Protein AF-0000000072802886 (afdb_homodimer)

pLDDT: mean 80.11, std 23.85, range [21.42, 98.06]

Organism: NCBI:txid2691917

Solvent-accessible surface area (backbone atoms only — not comparable to full-atom values): 35763 Å² total; per-residue (Å²): 134,76,80,78,70,50,70,65,54,47,47,66,77,41,40,68,60,52,54,54,29,66,75,41,66,42,35,70,68,56,49,22,63,76,67,71,45,52,64,66,57,49,50,51,50,51,52,53,34,35,73,74,49,28,31,42,76,58,95,81,25,34,31,57,27,62,46,23,50,38,48,52,52,50,50,52,51,50,52,52,38,52,48,38,46,64,72,37,36,71,58,39,67,68,44,59,83,86,62,84,78,65,61,41,52,44,40,81,34,47,77,25,38,44,80,44,67,79,76,77,76,69,62,77,66,68,70,78,75,73,80,77,77,85,78,73,84,66,79,64,72,72,67,75,70,71,71,73,65,65,57,62,49,39,37,36,67,58,49,51,54,58,51,50,75,55,29,42,34,36,42,34,39,33,50,60,80,50,72,70,55,53,51,49,52,34,49,39,35,61,37,70,58,89,93,48,76,33,29,29,36,38,40,36,27,18,61,71,40,48,52,42,41,65,57,81,34,32,65,58,50,49,56,29,48,70,70,66,40,49,44,42,28,35,34,84,55,84,49,72,45,24,40,34,40,36,35,36,64,69,69,83,70,76,68,71,62,67,80,58,76,73,66,44,74,65,91,60,75,53,61,44,33,32,38,42,31,37,54,56,97,89,37,72,49,24,30,39,34,24,60,35,67,67,28,45,53,48,50,52,52,52,50,51,61,56,54,70,63,40,45,79,68,53,75,75,78,71,124,131,78,79,75,71,50,71,66,53,48,47,66,76,39,40,68,60,51,54,52,28,66,76,40,67,41,35,71,68,56,49,21,63,76,65,70,44,52,63,68,58,49,52,51,50,50,52,53,35,35,73,75,49,29,31,42,75,59,93,82,26,34,31,57,27,62,44,22,51,38,49,51,51,50,50,52,51,49,53,53,36,52,48,39,47,65,72,36,33,69,58,40,68,68,44,60,83,87,61,86,79,63,63,43,52,45,41,82,33,48,76,24,38,43,80,46,66,78,73,71,80,68,61,76,65,65,70,74,74,72,80,76,79,87,82,82,75,74,79,70,74,72,66,76,69,70,69,73,64,65,56,62,47,41,36,35,67,58,49,52,54,57,50,50,74,55,29,43,35,35,43,35,38,34,50,61,81,49,74,71,56,54,51,50,52,34,48,39,35,62,37,70,58,89,91,48,77,35,30,29,36,37,42,36,27,19,61,69,39,48,52,43,40,64,57,82,34,31,64,58,49,47,56,30,48,69,72,66,40,48,43,44,28,35,34,85,55,83,49,74,45,24,39,34,41,35,35,36,62,68,69,83,71,76,70,70,61,68,81,57,78,74,65,42,73,66,93,60,74,53,61,43,33,34,38,42,32,37,54,56,98,88,36,71,49,26,31,38,34,24,60,34,68,67,28,44,54,49,50,52,51,53,50,51,60,58,53,72,64,41,44,79,70,51,76,74,79,73,127

Sequence (638 aa):
MGREPTVFEAVRSRETLLQRLANQPAGPDDLTADLEASRSTVDRGLSELQRIGLVEQAGGRYRLSHAGTLALAEFDRLSTQFDALVDSRDLLASIPAAVSLDPSVLENATVVHAGATAADHSARGGGDGESDGESEGERQTAAETATNTSESPTDPQQVFKSLLETGTRLRGVAPGLEHDLVTAVCDAICSTETGSDGLEVEFALPGDAVETLVTTFREPAGTALETGRVALFQTPEPLPHGLAVIERDDGDGDRDRDRNDSAAELDIGDDPVIVLAVCDESGVRGVIVTDDADALEWARTRLDEVWADTESLSAPHNPMGREPTVFEAVRSRETLLQRLANQPAGPDDLTADLEASRSTVDRGLSELQRIGLVEQAGGRYRLSHAGTLALAEFDRLSTQFDALVDSRDLLASIPAAVSLDPSVLENATVVHAGATAADHSARGGGDGESDGESEGERQTAAETATNTSESPTDPQQVFKSLLETGTRLRGVAPGLEHDLVTAVCDAICSTETGSDGLEVEFALPGDAVETLVTTFREPAGTALETGRVALFQTPEPLPHGLAVIERDDGDGDRDRDRNDSAAELDIGDDPVIVLAVCDESGVRGVIVTDDADALEWARTRLDEVWADTESLSAPHNP

Radius of gyration: 29.25 Å; Cα contacts (8 Å, |Δi|>4): 974; chains: 2; bounding box: 74×77×85 Å

Nearest PDB structures (foldseek):
  3lst-assembly1_A  TM=2.931E-01  e=5.782E-04  Micromonospora echinospora
  8bif-assembly2_D-2  TM=2.994E-01  e=8.758E-04  Photorhabdus laumondii subsp. laumondii TTO1
  8bif-assembly2_C  TM=2.969E-01  e=1.785E-03  Photorhabdus laumondii subsp. laumondii TTO1
  8ejv-assembly1_B  TM=2.819E-01  e=7.411E-03  Pseudomonas putida KT2440
  8eju-assembly1_A  TM=2.731E-01  e=1.423E-02  Pseudomonas putida KT2440

InterPro domains:
  IPR013561 Methanogenesis regulatory protein FilR1, middle domain [PF08350] (153-308)
  IPR036388 Winged helix-like DNA-binding domain superfamily [G3DSA:1.10.10.10] (6-74)
  IPR036390 Winged helix DNA-binding domain superfamily [SSF46785] (15-83)
  IPR057527 HVO_A0261-like, N-terminal domain [PF25213] (11-82)

Secondary structure (DSSP, 8-state):
-PPPPPHHHHHHHTHHHHHHHHHS-B-HHHHHHHHT--HHHHHHHHHHHHHTTSEEEETTEEEE-HHHHHHHHHHHHHHHHHHHHHHHHHHHHTS-TTS---GGGGTT-EEEETT-----GGGGG------------------------------HHHHHHHHHHHEEEEEEE-SS--HHHHHHHHHHHH---TTS---EEEEEEEHHHHHHHHHTTHHHHHHHHHTT-EEEEEESS--SSEEEEEEE------------TTS------SS-EEEEEEEETTEEEEEEEE--HHHHHHHHHHHHHHHHT-EE-S-----/-PPPPPHHHHHHHTHHHHHHHHHS-B-HHHHHHHHT--HHHHHHHHHHHHHTTSEEEETTEEEE-HHHHHHHHHHHHHHHHHHHHHHHHHHHHTS-TTS---GGGGTT-EEEETT-----GGGGG------------------------------HHHHHHHHHHHEEEEEEE-SS--HHHHHHHHHHHH---TTS---EEEEEEEHHHHHHHHHTTHHHHHHHHHTT-EEEEEESS--SSEEEEEEE------------TTS------SS-EEEEEEEETTEEEEEEEE--HHHHHHHHHHHHHHHHT-EE-S-----

Foldseek 3Di:
DDPQDDPLVLCVVCVVVLVVQAVDWAALVVSCVVVVHDSVVSVVSQVSCVVVPQWDDDPRIIHGDPNVVVSSVVSVQVVQLVVLCVLCVVLVVLFDPPDDDDSCLSRLKDKEFAPPDQPPPPPPPPPVPPDDDDDPPPVVPVPPPCCLCLPQPNHQLLLVLVLLVQFAEKEKEALADDPVNLLSLLCQLPDPPPPHHGYAYEYEYEPVRVVCCCPVVVVSSVSSLVSVRYWYKYFDDGDQWMKMKTQGDPPPDPPPPVPPSHRNPPVDDNAIKMWIFGADPVGTGMIMIDRRPVNNVVSVVVSVVRVVRIGTDRPPPPD/DDPQDDPLVLCVVCVVVLVVLAVDWAALVVSCVVVVHDSVVSVVSQVSCVVVPQWDDDPRIIHGDPNVVVSSVVSVQVVQLVVLCVLCVVLVVLFDPPDDDDSCLSRLKDKEFAPPDQPCPVPPPPPVPPPDDDDDDPPPVPPPPCCLCLPQPNHQLLLVLVLLVQFAEKEKEALADDPVNLQSLLCQLPDPPPPHHGYAYEYEYEPVRVVCCCPVVVVSSVSSLVSVRYWYKYFDDGDQWMKMKTQGDPPPDPPPPVPPSHRNPPVDDNAIKMWIFGADPVGTGMIMIDRRPVNNVVSVVVSVVRVVRIGTDRPPPPD

Structure (mmCIF, N/CA/C/O backbone):
data_AF-0000000072802886-model_v1
#
loop_
_entity.id
_entity.type
_entity.pdbx_description
1 polymer 'ArsR family transcriptional regulator'
#
loop_
_atom_site.group_PDB
_atom_site.id
_atom_site.type_symbol
_atom_site.label_atom_id
_atom_site.label_alt_id
_atom_site.label_comp_id
_atom_site.label_asym_id
_atom_site.label_entity_id
_atom_site.label_seq_id
_atom_site.pdbx_PDB_ins_code
_atom_site.Cartn_x
_atom_site.Cartn_y
_atom_site.Cartn_z
_atom_site.occupancy
_atom_site.B_iso_or_equiv
_atom_site.auth_seq_id
_atom_site.auth_comp_id
_atom_site.auth_asym_id
_atom_site.auth_atom_id
_atom_site.pdbx_PDB_model_num
ATOM 1 N N . MET A 1 1 ? 35.812 -11.25 -2.848 1 36.06 1 MET A N 1
ATOM 2 C CA . MET A 1 1 ? 34.688 -11.602 -3.725 1 36.06 1 MET A CA 1
ATOM 3 C C . MET A 1 1 ? 33.438 -10.828 -3.346 1 36.06 1 MET A C 1
ATOM 5 O O . MET A 1 1 ? 33.031 -10.836 -2.186 1 36.06 1 MET A O 1
ATOM 9 N N . GLY A 1 2 ? 33.156 -9.672 -3.941 1 55.59 2 GLY A N 1
ATOM 10 C CA . GLY A 1 2 ? 32.281 -8.594 -3.498 1 55.59 2 GLY A CA 1
ATOM 11 C C . GLY A 1 2 ? 30.875 -9.047 -3.234 1 55.59 2 GLY A C 1
ATOM 12 O O . GLY A 1 2 ? 30.453 -10.109 -3.691 1 55.59 2 GLY A O 1
ATOM 13 N N . ARG A 1 3 ? 30.281 -8.602 -2.254 1 68.75 3 ARG A N 1
ATOM 14 C CA . ARG A 1 3 ? 28.953 -9.031 -1.821 1 68.75 3 ARG A CA 1
ATOM 15 C C . ARG A 1 3 ? 27.953 -8.945 -2.967 1 68.75 3 ARG A C 1
ATOM 17 O O . ARG A 1 3 ? 27.984 -8 -3.754 1 68.75 3 ARG A O 1
ATOM 24 N N . GLU A 1 4 ? 27.438 -10.094 -3.322 1 79.38 4 GLU A N 1
ATOM 25 C CA . GLU A 1 4 ? 26.391 -10.102 -4.332 1 79.38 4 GLU A CA 1
ATOM 26 C C . GLU A 1 4 ? 25.312 -9.078 -4.012 1 79.38 4 GLU A C 1
ATOM 28 O O . GLU A 1 4 ? 24.875 -8.961 -2.865 1 79.38 4 GLU A O 1
ATOM 33 N N . PRO A 1 5 ? 25.125 -8.234 -4.965 1 83.44 5 PRO A N 1
ATOM 34 C CA . PRO A 1 5 ? 24.078 -7.234 -4.715 1 83.44 5 PRO A CA 1
ATOM 35 C C . PRO A 1 5 ? 22.734 -7.852 -4.359 1 83.44 5 PRO A C 1
ATOM 37 O O . PRO A 1 5 ? 22.406 -8.945 -4.832 1 83.44 5 PRO A O 1
ATOM 40 N N . THR A 1 6 ? 22.094 -7.203 -3.494 1 86.12 6 THR A N 1
ATOM 41 C CA . THR A 1 6 ? 20.703 -7.582 -3.232 1 86.12 6 THR A CA 1
ATOM 42 C C . THR A 1 6 ? 19.828 -7.297 -4.449 1 86.12 6 THR A C 1
ATOM 44 O O . THR A 1 6 ? 20.25 -6.598 -5.375 1 86.12 6 THR A O 1
ATOM 47 N N . VAL A 1 7 ? 18.719 -7.832 -4.488 1 90.81 7 VAL A N 1
ATOM 48 C CA . VAL A 1 7 ? 17.781 -7.594 -5.578 1 90.81 7 VAL A CA 1
ATOM 49 C C . VAL A 1 7 ? 17.5 -6.098 -5.703 1 90.81 7 VAL A C 1
ATOM 51 O O . VAL A 1 7 ? 17.516 -5.551 -6.809 1 90.81 7 VAL A O 1
ATOM 54 N N . PHE A 1 8 ? 17.375 -5.457 -4.594 1 87.94 8 PHE A N 1
ATOM 55 C CA . PHE A 1 8 ? 17.109 -4.023 -4.617 1 87.94 8 PHE A CA 1
ATOM 56 C C . PHE A 1 8 ? 18.266 -3.27 -5.262 1 87.94 8 PHE A C 1
ATOM 58 O O . PHE A 1 8 ? 18.047 -2.383 -6.09 1 87.94 8 PHE A O 1
ATOM 65 N N . GLU A 1 9 ? 19.406 -3.605 -4.84 1 89.69 9 GLU A N 1
ATOM 66 C CA . GLU A 1 9 ? 20.578 -2.938 -5.379 1 89.69 9 GLU A CA 1
ATOM 67 C C . GLU A 1 9 ? 20.703 -3.156 -6.887 1 89.69 9 GLU A C 1
ATOM 69 O O . GLU A 1 9 ? 21.062 -2.24 -7.625 1 89.69 9 GLU A O 1
ATOM 74 N N . ALA A 1 10 ? 20.391 -4.301 -7.297 1 93.75 10 ALA A N 1
ATOM 75 C CA . ALA A 1 10 ? 20.438 -4.609 -8.727 1 93.75 10 ALA A CA 1
ATOM 76 C C . ALA A 1 10 ? 19.406 -3.795 -9.5 1 93.75 10 ALA A C 1
ATOM 78 O O . ALA A 1 10 ? 19.719 -3.238 -10.555 1 93.75 10 ALA A O 1
ATOM 79 N N . VAL A 1 11 ? 18.234 -3.723 -8.961 1 94.94 11 VAL A N 1
ATOM 80 C CA . VAL A 1 11 ? 17.156 -2.973 -9.617 1 94.94 11 VAL A CA 1
ATOM 81 C C . VAL A 1 11 ? 17.547 -1.498 -9.711 1 94.94 11 VAL A C 1
ATOM 83 O O . VAL A 1 11 ? 17.406 -0.873 -10.758 1 94.94 11 VAL A O 1
ATOM 86 N N . ARG A 1 12 ? 18.031 -0.977 -8.641 1 90.81 12 ARG A N 1
ATOM 87 C CA . ARG A 1 12 ? 18.422 0.427 -8.609 1 90.81 12 ARG A CA 1
ATOM 88 C C . ARG A 1 12 ? 19.531 0.703 -9.633 1 90.81 12 ARG A C 1
ATOM 90 O O . ARG A 1 12 ? 19.453 1.685 -10.375 1 90.81 12 ARG A O 1
ATOM 97 N N . SER A 1 13 ? 20.516 -0.159 -9.711 1 93.19 13 SER A N 1
ATOM 98 C CA . SER A 1 13 ? 21.672 0.05 -10.57 1 93.19 13 SER A CA 1
ATOM 99 C C . SER A 1 13 ? 21.312 -0.153 -12.039 1 93.19 13 SER A C 1
ATOM 101 O O . SER A 1 13 ? 21.922 0.448 -12.93 1 93.19 13 SER A O 1
ATOM 103 N N . ARG A 1 14 ? 20.297 -0.965 -12.305 1 96.5 14 ARG A N 1
ATOM 104 C CA . ARG A 1 14 ? 19.938 -1.309 -13.672 1 96.5 14 ARG A CA 1
ATOM 105 C C . ARG A 1 14 ? 18.531 -0.813 -14.008 1 96.5 14 ARG A C 1
ATOM 107 O O . ARG A 1 14 ? 17.844 -1.424 -14.82 1 96.5 14 ARG A O 1
ATOM 114 N N . GLU A 1 15 ? 18.141 0.211 -13.398 1 95.69 15 GLU A N 1
ATOM 115 C CA . GLU A 1 15 ? 16.781 0.707 -13.516 1 95.69 15 GLU A CA 1
ATOM 116 C C . GLU A 1 15 ? 16.438 1.034 -14.969 1 95.69 15 GLU A C 1
ATOM 118 O O . GLU A 1 15 ? 15.375 0.648 -15.461 1 95.69 15 GLU A O 1
ATOM 123 N N . THR A 1 16 ? 17.344 1.74 -15.672 1 96.06 16 THR A N 1
ATOM 124 C CA . THR A 1 16 ? 17.062 2.184 -17.031 1 96.06 16 THR A CA 1
ATOM 125 C C . THR A 1 16 ? 16.922 0.99 -17.969 1 96.06 16 THR A C 1
ATOM 127 O O . THR A 1 16 ? 16.078 0.996 -18.875 1 96.06 16 THR A O 1
ATOM 130 N N . LEU A 1 17 ? 17.75 0.025 -17.766 1 97.94 17 LEU A N 1
ATOM 131 C CA . LEU A 1 17 ? 17.672 -1.194 -18.562 1 97.94 17 LEU A CA 1
ATOM 132 C C . LEU A 1 17 ? 16.344 -1.915 -18.328 1 97.94 17 LEU A C 1
ATOM 134 O O . LEU A 1 17 ? 15.688 -2.332 -19.281 1 97.94 17 LEU A O 1
ATOM 138 N N . LEU A 1 18 ? 15.977 -2.043 -17.078 1 97.88 18 LEU A N 1
ATOM 139 C CA . LEU A 1 18 ? 14.727 -2.691 -16.719 1 97.88 18 LEU A CA 1
ATOM 140 C C . LEU A 1 18 ? 13.531 -1.93 -17.281 1 97.88 18 LEU A C 1
ATOM 142 O O . LEU A 1 18 ? 12.594 -2.535 -17.797 1 97.88 18 LEU A O 1
ATOM 146 N N . GLN A 1 19 ? 13.578 -0.618 -17.203 1 97.38 19 GLN A N 1
ATOM 147 C CA . GLN A 1 19 ? 12.5 0.218 -17.719 1 97.38 19 GLN A CA 1
ATOM 148 C C . GLN A 1 19 ? 12.344 0.034 -19.234 1 97.38 19 GLN A C 1
ATOM 150 O O . GLN A 1 19 ? 11.219 -0.056 -19.734 1 97.38 19 GLN A O 1
ATOM 155 N N . ARG A 1 20 ? 13.484 -0.001 -19.891 1 97.75 20 ARG A N 1
ATOM 156 C CA . ARG A 1 20 ? 13.43 -0.2 -21.344 1 97.75 20 ARG A CA 1
ATOM 157 C C . ARG A 1 20 ? 12.828 -1.56 -21.672 1 97.75 20 ARG A C 1
ATOM 159 O O . ARG A 1 20 ? 12.031 -1.676 -22.609 1 97.75 20 ARG A O 1
ATOM 166 N N . LEU A 1 21 ? 13.203 -2.598 -20.969 1 97.31 21 LEU A N 1
ATOM 167 C CA . LEU A 1 21 ? 12.703 -3.945 -21.219 1 97.31 21 LEU A CA 1
ATOM 168 C C . LEU A 1 21 ? 11.219 -4.051 -20.859 1 97.31 21 LEU A C 1
ATOM 170 O O . LEU A 1 21 ? 10.508 -4.91 -21.391 1 97.31 21 LEU A O 1
ATOM 174 N N . ALA A 1 22 ? 10.797 -3.252 -19.922 1 95.44 22 ALA A N 1
ATOM 175 C CA . ALA A 1 22 ? 9.391 -3.246 -19.531 1 95.44 22 ALA A CA 1
ATOM 176 C C . ALA A 1 22 ? 8.5 -2.807 -20.688 1 95.44 22 ALA A C 1
ATOM 178 O O . ALA A 1 22 ? 7.34 -3.225 -20.781 1 95.44 22 ALA A O 1
ATOM 179 N N . ASN A 1 23 ? 8.953 -1.979 -21.516 1 94.31 23 ASN A N 1
ATOM 180 C CA . ASN A 1 23 ? 8.195 -1.496 -22.672 1 94.31 23 ASN A CA 1
ATOM 181 C C . ASN A 1 23 ? 8 -2.592 -23.719 1 94.31 23 ASN A C 1
ATOM 183 O O . ASN A 1 23 ? 6.891 -2.783 -24.219 1 94.31 23 ASN A O 1
ATOM 187 N N . GLN A 1 24 ? 9.109 -3.242 -23.969 1 93.56 24 GLN A N 1
ATOM 188 C CA . GLN A 1 24 ? 9.078 -4.344 -24.922 1 93.56 24 GLN A CA 1
ATOM 189 C C . GLN A 1 24 ? 10.352 -5.18 -24.844 1 93.56 24 GLN A C 1
ATOM 191 O O . GLN A 1 24 ? 11.43 -4.656 -24.547 1 93.56 24 GLN A O 1
ATOM 196 N N . PRO A 1 25 ? 10.141 -6.457 -25.125 1 95.44 25 PRO A N 1
ATOM 197 C CA . PRO A 1 25 ? 11.344 -7.281 -25.234 1 95.44 25 PRO A CA 1
ATOM 198 C C . PRO A 1 25 ? 12.344 -6.734 -26.25 1 95.44 25 PRO A C 1
ATOM 200 O O . PRO A 1 25 ? 11.953 -6.07 -27.219 1 95.44 25 PRO A O 1
ATOM 203 N N . ALA A 1 26 ? 13.648 -6.992 -26.047 1 96.94 26 ALA A N 1
ATOM 204 C CA . ALA A 1 26 ? 14.672 -6.414 -26.922 1 96.94 26 ALA A CA 1
ATOM 205 C C . ALA A 1 26 ? 15.93 -7.281 -26.938 1 96.94 26 ALA A C 1
ATOM 207 O O . ALA A 1 26 ? 16.188 -8.031 -25.984 1 96.94 26 ALA A O 1
ATOM 208 N N . GLY A 1 27 ? 16.594 -7.176 -28 1 96.5 27 GLY A N 1
ATOM 209 C CA . GLY A 1 27 ? 17.906 -7.785 -28.078 1 96.5 27 GLY A CA 1
ATOM 210 C C . GLY A 1 27 ? 19.016 -6.855 -27.625 1 96.5 27 GLY A C 1
ATOM 211 O O . GLY A 1 27 ? 18.797 -5.656 -27.422 1 96.5 27 GLY A O 1
ATOM 212 N N . PRO A 1 28 ? 20.234 -7.422 -27.453 1 95.81 28 PRO A N 1
ATOM 213 C CA . PRO A 1 28 ? 21.359 -6.617 -26.969 1 95.81 28 PRO A CA 1
ATOM 214 C C . PRO A 1 28 ? 21.656 -5.422 -27.875 1 95.81 28 PRO A C 1
ATOM 216 O O . PRO A 1 28 ? 22 -4.34 -27.375 1 95.81 28 PRO A O 1
ATOM 219 N N . ASP A 1 29 ? 21.516 -5.578 -29.156 1 95.88 29 ASP A N 1
ATOM 220 C CA . ASP A 1 29 ? 21.797 -4.496 -30.078 1 95.88 29 ASP A CA 1
ATOM 221 C C . ASP A 1 29 ? 20.797 -3.355 -29.922 1 95.88 29 ASP A C 1
ATOM 223 O O . ASP A 1 29 ? 21.172 -2.182 -29.922 1 95.88 29 ASP A O 1
ATOM 227 N N . ASP A 1 30 ? 19.531 -3.691 -29.844 1 96.44 30 ASP A N 1
ATOM 228 C CA . ASP A 1 30 ? 18.484 -2.705 -29.594 1 96.44 30 ASP A CA 1
ATOM 229 C C . ASP A 1 30 ? 18.766 -1.923 -28.312 1 96.44 30 ASP A C 1
ATOM 231 O O . ASP A 1 30 ? 18.641 -0.696 -28.281 1 96.44 30 ASP A O 1
ATOM 235 N N . LEU A 1 31 ? 19.156 -2.645 -27.234 1 97.56 31 LEU A N 1
ATOM 236 C CA . LEU A 1 31 ? 19.375 -2.055 -25.922 1 97.56 31 LEU A CA 1
ATOM 237 C C . LEU A 1 31 ? 20.578 -1.118 -25.938 1 97.56 31 LEU A C 1
ATOM 239 O O . LEU A 1 31 ? 20.531 -0.045 -25.344 1 97.56 31 LEU A O 1
ATOM 243 N N . THR A 1 32 ? 21.641 -1.472 -26.656 1 97.19 32 THR A N 1
ATOM 244 C CA . THR A 1 32 ? 22.812 -0.629 -26.781 1 97.19 32 THR A CA 1
ATOM 245 C C . THR A 1 32 ? 22.469 0.695 -27.453 1 97.19 32 THR A C 1
ATOM 247 O O . THR A 1 32 ? 22.906 1.759 -27.016 1 97.19 32 THR A O 1
ATOM 250 N N . ALA A 1 33 ? 21.688 0.619 -28.453 1 97.06 33 ALA A N 1
ATOM 251 C CA . ALA A 1 33 ? 21.297 1.801 -29.203 1 97.06 33 ALA A CA 1
ATOM 252 C C . ALA A 1 33 ? 20.359 2.689 -28.391 1 97.06 33 ALA A C 1
ATOM 254 O O . ALA A 1 33 ? 20.578 3.896 -28.281 1 97.06 33 ALA A O 1
ATOM 255 N N . ASP A 1 34 ? 19.375 2.082 -27.797 1 96.5 34 ASP A N 1
ATOM 256 C CA . ASP A 1 34 ? 18.328 2.82 -27.109 1 96.5 34 ASP A CA 1
ATOM 257 C C . ASP A 1 34 ? 18.875 3.486 -25.844 1 96.5 34 ASP A C 1
ATOM 259 O O . ASP A 1 34 ? 18.453 4.586 -25.484 1 96.5 34 ASP A O 1
ATOM 263 N N . LEU A 1 35 ? 19.781 2.807 -25.141 1 97.12 35 LEU A N 1
ATOM 264 C CA . LEU A 1 35 ? 20.266 3.287 -23.859 1 97.12 35 LEU A CA 1
ATOM 265 C C . LEU A 1 35 ? 21.578 4.047 -24.016 1 97.12 35 LEU A C 1
ATOM 267 O O . LEU A 1 35 ? 22.109 4.578 -23.031 1 97.12 35 LEU A O 1
ATOM 271 N N . GLU A 1 36 ? 22.062 4.09 -25.234 1 96.31 36 GLU A N 1
ATOM 272 C CA . GLU A 1 36 ? 23.328 4.742 -25.5 1 96.31 36 GLU A CA 1
ATOM 273 C C . GLU A 1 36 ? 24.422 4.25 -24.547 1 96.31 36 GLU A C 1
ATOM 275 O O . GLU A 1 36 ? 25.109 5.051 -23.922 1 96.31 36 GLU A O 1
ATOM 280 N N . ALA A 1 37 ? 24.531 3.033 -24.375 1 96.62 37 ALA A N 1
ATOM 281 C CA . ALA A 1 37 ? 25.5 2.355 -23.531 1 96.62 37 ALA A CA 1
ATOM 282 C C . ALA A 1 37 ? 26.328 1.365 -24.344 1 96.62 37 ALA A C 1
ATOM 284 O O . ALA A 1 37 ? 25.906 0.922 -25.422 1 96.62 37 ALA A O 1
ATOM 285 N N . SER A 1 38 ? 27.469 1.008 -23.906 1 96.75 38 SER A N 1
ATOM 286 C CA . SER A 1 38 ? 28.328 0.04 -24.594 1 96.75 38 SER A CA 1
ATOM 287 C C . SER A 1 38 ? 27.719 -1.357 -24.547 1 96.75 38 SER A C 1
ATOM 289 O O . SER A 1 38 ? 26.953 -1.68 -23.641 1 96.75 38 SER A O 1
ATOM 291 N N . ARG A 1 39 ? 28.109 -2.146 -25.562 1 96.38 39 ARG A N 1
ATOM 292 C CA . ARG A 1 39 ? 27.641 -3.533 -25.594 1 96.38 39 ARG A CA 1
ATOM 293 C C . ARG A 1 39 ? 28.062 -4.285 -24.344 1 96.38 39 ARG A C 1
ATOM 295 O O . ARG A 1 39 ? 27.297 -5.082 -23.797 1 96.38 39 ARG A O 1
ATOM 302 N N . SER A 1 40 ? 29.188 -4.004 -23.844 1 96.69 40 SER A N 1
ATOM 303 C CA . SER A 1 40 ? 29.703 -4.664 -22.641 1 96.69 40 SER A CA 1
ATOM 304 C C . SER A 1 40 ? 28.859 -4.312 -21.422 1 96.69 40 SER A C 1
ATOM 306 O O . SER A 1 40 ? 28.578 -5.172 -20.578 1 96.69 40 SER A O 1
ATOM 308 N N . THR A 1 41 ? 28.422 -3.068 -21.281 1 95.56 41 THR A N 1
ATOM 309 C CA . THR A 1 41 ? 27.578 -2.605 -20.188 1 95.56 41 THR A CA 1
ATOM 310 C C . THR A 1 41 ? 26.203 -3.273 -20.234 1 95.56 41 THR A C 1
ATOM 312 O O . THR A 1 41 ? 25.703 -3.744 -19.219 1 95.56 41 THR A O 1
ATOM 315 N N . VAL A 1 42 ? 25.703 -3.355 -21.391 1 97.31 42 VAL A N 1
ATOM 316 C CA . VAL A 1 42 ? 24.391 -3.979 -21.594 1 97.31 42 VAL A CA 1
ATOM 317 C C . VAL A 1 42 ? 24.484 -5.469 -21.266 1 97.31 42 VAL A C 1
ATOM 319 O O . VAL A 1 42 ? 23.656 -5.996 -20.516 1 97.31 42 VAL A O 1
ATOM 322 N N . ASP A 1 43 ? 25.5 -6.094 -21.766 1 96.88 43 ASP A N 1
ATOM 323 C CA . ASP A 1 43 ? 25.656 -7.531 -21.562 1 96.88 43 ASP A CA 1
ATOM 324 C C . ASP A 1 43 ? 25.844 -7.848 -20.078 1 96.88 43 ASP A C 1
ATOM 326 O O . ASP A 1 43 ? 25.281 -8.82 -19.562 1 96.88 43 ASP A O 1
ATOM 330 N N . ARG A 1 44 ? 26.594 -7.066 -19.438 1 96.62 44 ARG A N 1
ATOM 331 C CA . ARG A 1 44 ? 26.812 -7.254 -18 1 96.62 44 ARG A CA 1
ATOM 332 C C . ARG A 1 44 ? 25.5 -7.098 -17.234 1 96.62 44 ARG A C 1
ATOM 334 O O . ARG A 1 44 ? 25.203 -7.887 -16.344 1 96.62 44 ARG A O 1
ATOM 341 N N . GLY A 1 45 ? 24.734 -6.105 -17.547 1 97.25 45 GLY A N 1
ATOM 342 C CA . GLY A 1 45 ? 23.438 -5.883 -16.922 1 97.25 45 GLY A CA 1
ATOM 343 C C . GLY A 1 45 ? 22.453 -7.02 -17.141 1 97.25 45 GLY A C 1
ATOM 344 O O . GLY A 1 45 ? 21.812 -7.484 -16.203 1 97.25 45 GLY A O 1
ATOM 345 N N . LEU A 1 46 ? 22.422 -7.434 -18.375 1 97.31 46 LEU A N 1
ATOM 346 C CA . LEU A 1 46 ? 21.516 -8.531 -18.719 1 97.31 46 LEU A CA 1
ATOM 347 C C . LEU A 1 46 ? 21.906 -9.805 -17.984 1 97.31 46 LEU A C 1
ATOM 349 O O . LEU A 1 46 ? 21.047 -10.5 -17.438 1 97.31 46 LEU A O 1
ATOM 353 N N . SER A 1 47 ? 23.188 -10.07 -17.984 1 96.19 47 SER A N 1
ATOM 354 C CA . SER A 1 47 ? 23.672 -11.258 -17.312 1 96.19 47 SER A CA 1
ATOM 355 C C . SER A 1 47 ? 23.375 -11.211 -15.812 1 96.19 47 SER A C 1
ATOM 357 O O . SER A 1 47 ? 22.938 -12.211 -15.234 1 96.19 47 SER A O 1
ATOM 359 N N . GLU A 1 48 ? 23.594 -10.062 -15.203 1 96 48 GLU A N 1
ATOM 360 C CA . GLU A 1 48 ? 23.328 -9.883 -13.781 1 96 48 GLU A CA 1
ATOM 361 C C . GLU A 1 48 ? 21.844 -10.078 -13.477 1 96 48 GLU A C 1
ATOM 363 O O . GLU A 1 48 ? 21.484 -10.812 -12.555 1 96 48 GLU A O 1
ATOM 368 N N . LEU A 1 49 ? 21.016 -9.477 -14.25 1 96.94 49 LEU A N 1
ATOM 369 C CA . LEU A 1 49 ? 19.578 -9.508 -14.016 1 96.94 49 LEU A CA 1
ATOM 370 C C . LEU A 1 49 ? 19 -10.898 -14.297 1 96.94 49 LEU A C 1
ATOM 372 O O . LEU A 1 49 ? 18.047 -11.328 -13.641 1 96.94 49 LEU A O 1
ATOM 376 N N . GLN A 1 50 ? 19.578 -11.586 -15.234 1 95.25 50 GLN A N 1
ATOM 377 C CA . GLN A 1 50 ? 19.172 -12.961 -15.508 1 95.25 50 GLN A CA 1
ATOM 378 C C . GLN A 1 50 ? 19.547 -13.883 -14.352 1 95.25 50 GLN A C 1
ATOM 380 O O . GLN A 1 50 ? 18.766 -14.742 -13.953 1 95.25 50 GLN A O 1
ATOM 385 N N . ARG A 1 51 ? 20.688 -13.68 -13.828 1 93.62 51 ARG A N 1
ATOM 386 C CA . ARG A 1 51 ? 21.188 -14.516 -12.742 1 93.62 51 ARG A CA 1
ATOM 387 C C . ARG A 1 51 ? 20.281 -14.43 -11.523 1 93.62 51 ARG A C 1
ATOM 389 O O . ARG A 1 51 ? 20.016 -15.438 -10.859 1 93.62 51 ARG A O 1
ATOM 396 N N . ILE A 1 52 ? 19.75 -13.266 -11.297 1 93.19 52 ILE A N 1
ATOM 397 C CA . ILE A 1 52 ? 18.953 -13.102 -10.094 1 93.19 52 ILE A CA 1
ATOM 398 C C . ILE A 1 52 ? 17.469 -13.258 -10.43 1 93.19 52 ILE A C 1
ATOM 400 O O . ILE A 1 52 ? 16.609 -12.992 -9.594 1 93.19 52 ILE A O 1
ATOM 404 N N . GLY A 1 53 ? 17.156 -13.531 -11.688 1 94.06 53 GLY A N 1
ATOM 405 C CA . GLY A 1 53 ? 15.82 -13.992 -12.062 1 94.06 53 GLY A CA 1
ATOM 406 C C . GLY A 1 53 ? 14.883 -12.859 -12.438 1 94.06 53 GLY A C 1
ATOM 407 O O . GLY A 1 53 ? 13.664 -13.039 -12.469 1 94.06 53 GLY A O 1
ATOM 408 N N . LEU A 1 54 ? 15.406 -11.656 -12.766 1 96.94 54 LEU A N 1
ATOM 409 C CA . LEU A 1 54 ? 14.539 -10.523 -13.07 1 96.94 54 LEU A CA 1
ATOM 410 C C . LEU A 1 54 ? 14.336 -10.375 -14.57 1 96.94 54 LEU A C 1
ATOM 412 O O . LEU A 1 54 ? 13.422 -9.68 -15.016 1 96.94 54 LEU A O 1
ATOM 416 N N . VAL A 1 55 ? 15.211 -10.992 -15.344 1 97.25 55 VAL A N 1
ATOM 417 C CA . VAL A 1 55 ? 15.148 -10.977 -16.797 1 97.25 55 VAL A CA 1
ATOM 418 C C . VAL A 1 55 ? 15.25 -12.398 -17.344 1 97.25 55 VAL A C 1
ATOM 420 O O . VAL A 1 55 ? 15.953 -13.234 -16.766 1 97.25 55 VAL A O 1
ATOM 423 N N . GLU A 1 56 ? 14.555 -12.688 -18.375 1 96.12 56 GLU A N 1
ATOM 424 C CA . GLU A 1 56 ? 14.641 -13.984 -19.031 1 96.12 56 GLU A CA 1
ATOM 425 C C . GLU A 1 56 ? 14.883 -13.82 -20.531 1 96.12 56 GLU A C 1
ATOM 427 O O . GLU A 1 56 ? 14.578 -12.773 -21.109 1 96.12 56 GLU A O 1
ATOM 432 N N . GLN A 1 57 ? 15.453 -14.805 -21.031 1 93.62 57 GLN A N 1
ATOM 433 C CA . GLN A 1 57 ? 15.75 -14.828 -22.453 1 93.62 57 GLN A CA 1
ATOM 434 C C . GLN A 1 57 ? 14.883 -15.852 -23.188 1 93.62 57 GLN A C 1
ATOM 436 O O . GLN A 1 57 ? 14.703 -16.969 -22.703 1 93.62 57 GLN A O 1
ATOM 441 N N . ALA A 1 58 ? 14.18 -15.375 -24.156 1 85.12 58 ALA A N 1
ATOM 442 C CA . ALA A 1 58 ? 13.422 -16.266 -25.031 1 85.12 58 ALA A CA 1
ATOM 443 C C . ALA A 1 58 ? 13.641 -15.922 -26.5 1 85.12 58 ALA A C 1
ATOM 445 O O . ALA A 1 58 ? 13.367 -14.797 -26.922 1 85.12 58 ALA A O 1
ATOM 446 N N . GLY A 1 59 ? 14.078 -16.891 -27.312 1 86.81 59 GLY A N 1
ATOM 447 C CA . GLY A 1 59 ? 14.289 -16.688 -28.75 1 86.81 59 GLY A CA 1
ATOM 448 C C . GLY A 1 59 ? 15.305 -15.609 -29.047 1 86.81 59 GLY A C 1
ATOM 449 O O . GLY A 1 59 ? 15.094 -14.773 -29.938 1 86.81 59 GLY A O 1
ATOM 450 N N . GLY A 1 60 ? 16.281 -15.445 -28.25 1 86.38 60 GLY A N 1
ATOM 451 C CA . GLY A 1 60 ? 17.344 -14.484 -28.5 1 86.38 60 GLY A CA 1
ATOM 452 C C . GLY A 1 60 ? 17 -13.086 -28.016 1 86.38 60 GLY A C 1
ATOM 453 O O . GLY A 1 60 ? 17.797 -12.156 -28.172 1 86.38 60 GLY A O 1
ATOM 454 N N . ARG A 1 61 ? 15.859 -12.953 -27.547 1 94.69 61 ARG A N 1
ATOM 455 C CA . ARG A 1 61 ? 15.461 -11.656 -27.016 1 94.69 61 ARG A CA 1
ATOM 456 C C . ARG A 1 61 ? 15.266 -11.719 -25.5 1 94.69 61 ARG A C 1
ATOM 458 O O . ARG A 1 61 ? 15.07 -12.797 -24.938 1 94.69 61 ARG A O 1
ATOM 465 N N . TYR A 1 62 ? 15.422 -10.531 -24.953 1 97.31 62 TYR A N 1
ATOM 466 C CA . TYR A 1 62 ? 15.297 -10.445 -23.5 1 97.31 62 TYR A CA 1
ATOM 467 C C . TYR A 1 62 ? 14 -9.75 -23.094 1 97.31 62 TYR A C 1
ATOM 469 O O . TYR A 1 62 ? 13.562 -8.812 -23.766 1 97.31 62 TYR A O 1
ATOM 477 N N . ARG A 1 63 ? 13.383 -10.258 -22.047 1 96.56 63 ARG A N 1
ATOM 478 C CA . ARG A 1 63 ? 12.195 -9.641 -21.469 1 96.56 63 ARG A CA 1
ATOM 479 C C . ARG A 1 63 ? 12.219 -9.711 -19.953 1 96.56 63 ARG A C 1
ATOM 481 O O . ARG A 1 63 ? 12.992 -10.477 -19.375 1 96.56 63 ARG A O 1
ATOM 488 N N . LEU A 1 64 ? 11.414 -8.891 -19.328 1 96.75 64 LEU A N 1
ATOM 489 C CA . LEU A 1 64 ? 11.281 -8.984 -17.891 1 96.75 64 LEU A CA 1
ATOM 490 C C . LEU A 1 64 ? 10.555 -10.266 -17.484 1 96.75 64 LEU A C 1
ATOM 492 O O . LEU A 1 64 ? 9.594 -10.672 -18.141 1 96.75 64 LEU A O 1
ATOM 496 N N . SER A 1 65 ? 11.062 -10.953 -16.5 1 95.81 65 SER A N 1
ATOM 497 C CA . SER A 1 65 ? 10.273 -11.992 -15.836 1 95.81 65 SER A CA 1
ATOM 498 C C . SER A 1 65 ? 9.148 -11.383 -15 1 95.81 65 SER A C 1
ATOM 500 O O . SER A 1 65 ? 9.062 -10.164 -14.859 1 95.81 65 SER A O 1
ATOM 502 N N . HIS A 1 66 ? 8.289 -12.258 -14.461 1 94.88 66 HIS A N 1
ATOM 503 C CA . HIS A 1 66 ? 7.289 -11.766 -13.523 1 94.88 66 HIS A CA 1
ATOM 504 C C . HIS A 1 66 ? 7.945 -11.078 -12.328 1 94.88 66 HIS A C 1
ATOM 506 O O . HIS A 1 66 ? 7.523 -9.992 -11.922 1 94.88 66 HIS A O 1
ATOM 512 N N . ALA A 1 67 ? 9.008 -11.695 -11.805 1 95.44 67 ALA A N 1
ATOM 513 C CA . ALA A 1 67 ? 9.734 -11.102 -10.688 1 95.44 67 ALA A CA 1
ATOM 514 C C . ALA A 1 67 ? 10.328 -9.758 -11.078 1 95.44 67 ALA A C 1
ATOM 516 O O . ALA A 1 67 ? 10.336 -8.812 -10.273 1 95.44 67 ALA A O 1
ATOM 517 N N . GLY A 1 68 ? 10.852 -9.711 -12.289 1 96.56 68 GLY A N 1
ATOM 518 C CA . GLY A 1 68 ? 11.398 -8.453 -12.773 1 96.56 68 GLY A CA 1
ATOM 519 C C . GLY A 1 68 ? 10.359 -7.352 -12.867 1 96.56 68 GLY A C 1
ATOM 520 O O . GLY A 1 68 ? 10.625 -6.211 -12.469 1 96.56 68 GLY A O 1
ATOM 521 N N . THR A 1 69 ? 9.258 -7.699 -13.422 1 95.75 69 THR A N 1
ATOM 522 C CA . THR A 1 69 ? 8.164 -6.746 -13.547 1 95.75 69 THR A CA 1
ATOM 523 C C . THR A 1 69 ? 7.723 -6.242 -12.172 1 95.75 69 THR A C 1
ATOM 525 O O . THR A 1 69 ? 7.566 -5.039 -11.969 1 95.75 69 THR A O 1
ATOM 528 N N . LEU A 1 70 ? 7.586 -7.121 -11.242 1 95.5 70 LEU A N 1
ATOM 529 C CA . LEU A 1 70 ? 7.148 -6.777 -9.891 1 95.5 70 LEU A CA 1
ATOM 530 C C . LEU A 1 70 ? 8.219 -5.977 -9.156 1 95.5 70 LEU A C 1
ATOM 532 O O . LEU A 1 70 ? 7.906 -5.031 -8.43 1 95.5 70 LEU A O 1
ATOM 536 N N . ALA A 1 71 ? 9.445 -6.328 -9.32 1 95.81 71 ALA A N 1
ATOM 537 C CA . ALA A 1 71 ? 10.555 -5.613 -8.695 1 95.81 71 ALA A CA 1
ATOM 538 C C . ALA A 1 71 ? 10.633 -4.176 -9.188 1 95.81 71 ALA A C 1
ATOM 540 O O . ALA A 1 71 ? 10.805 -3.246 -8.398 1 95.81 71 ALA A O 1
ATOM 541 N N . LEU A 1 72 ? 10.539 -4.035 -10.477 1 95.94 72 LEU A N 1
ATOM 542 C CA . LEU A 1 72 ? 10.594 -2.697 -11.055 1 95.94 72 LEU A CA 1
ATOM 543 C C . LEU A 1 72 ? 9.438 -1.842 -10.547 1 95.94 72 LEU A C 1
ATOM 545 O O . LEU A 1 72 ? 9.625 -0.675 -10.195 1 95.94 72 LEU A O 1
ATOM 549 N N . ALA A 1 73 ? 8.266 -2.422 -10.508 1 94 73 ALA A N 1
ATOM 550 C CA . ALA A 1 73 ? 7.094 -1.709 -10 1 94 73 ALA A CA 1
ATOM 551 C C . ALA A 1 73 ? 7.297 -1.274 -8.555 1 94 73 ALA A C 1
ATOM 553 O O . ALA A 1 73 ? 6.965 -0.146 -8.188 1 94 73 ALA A O 1
ATOM 554 N N . GLU A 1 74 ? 7.816 -2.168 -7.727 1 92.56 74 GLU A N 1
ATOM 555 C CA . GLU A 1 74 ? 8.078 -1.845 -6.328 1 92.56 74 GLU A CA 1
ATOM 556 C C . GLU A 1 74 ? 9.125 -0.745 -6.203 1 92.56 74 GLU A C 1
ATOM 558 O O . GLU A 1 74 ? 9.008 0.138 -5.348 1 92.56 74 GLU A O 1
ATOM 563 N N . PHE A 1 75 ? 10.094 -0.836 -7.051 1 93 75 PHE A N 1
ATOM 564 C CA . PHE A 1 75 ? 11.125 0.193 -7.047 1 93 75 PHE A CA 1
ATOM 565 C C . PHE A 1 75 ? 10.539 1.553 -7.402 1 93 75 PHE A C 1
ATOM 567 O O . PHE A 1 75 ? 10.875 2.562 -6.781 1 93 75 PHE A O 1
ATOM 574 N N . ASP A 1 76 ? 9.719 1.589 -8.352 1 91.38 76 ASP A N 1
ATOM 575 C CA . ASP A 1 76 ? 9.055 2.824 -8.758 1 91.38 76 ASP A CA 1
ATOM 576 C C . ASP A 1 76 ? 8.203 3.389 -7.621 1 91.38 76 ASP A C 1
ATOM 578 O O . ASP A 1 76 ? 8.242 4.594 -7.352 1 91.38 76 ASP A O 1
ATOM 582 N N . ARG A 1 77 ? 7.469 2.547 -7.012 1 90.19 77 ARG A N 1
ATOM 583 C CA . ARG A 1 77 ? 6.648 2.955 -5.875 1 90.19 77 ARG A CA 1
ATOM 584 C C . ARG A 1 77 ? 7.508 3.539 -4.758 1 90.19 77 ARG A C 1
ATOM 586 O O . ARG A 1 77 ? 7.176 4.582 -4.195 1 90.19 77 ARG A O 1
ATOM 593 N N . LEU A 1 78 ? 8.578 2.861 -4.5 1 89.19 78 LEU A N 1
ATOM 594 C CA . LEU A 1 78 ? 9.492 3.318 -3.459 1 89.19 78 LEU A CA 1
ATOM 595 C C . LEU A 1 78 ? 10.055 4.695 -3.795 1 89.19 78 LEU A C 1
ATOM 597 O O . LEU A 1 78 ? 10.133 5.566 -2.924 1 89.19 78 LEU A O 1
ATOM 601 N N . SER A 1 79 ? 10.438 4.844 -4.965 1 88.94 79 SER A N 1
ATOM 602 C CA . SER A 1 79 ? 10.984 6.125 -5.406 1 88.94 79 SER A CA 1
ATOM 603 C C . SER A 1 79 ? 9.961 7.246 -5.242 1 88.94 79 SER A C 1
ATOM 605 O O . SER A 1 79 ? 10.289 8.32 -4.742 1 88.94 79 SER A O 1
ATOM 607 N N . THR A 1 80 ? 8.758 6.965 -5.574 1 88 80 THR A N 1
ATOM 608 C CA . THR A 1 80 ? 7.676 7.938 -5.449 1 88 80 THR A CA 1
ATOM 609 C C . THR A 1 80 ? 7.434 8.289 -3.982 1 88 80 THR A C 1
ATOM 611 O O . THR A 1 80 ? 7.258 9.461 -3.643 1 88 80 THR A O 1
ATOM 614 N N . GLN A 1 81 ? 7.5 7.285 -3.154 1 90.06 81 GLN A N 1
ATOM 615 C CA . GLN A 1 81 ? 7.242 7.492 -1.731 1 90.06 81 GLN A CA 1
ATOM 616 C C . GLN A 1 81 ? 8.352 8.32 -1.087 1 90.06 81 GLN A C 1
ATOM 618 O O . GLN A 1 81 ? 8.078 9.211 -0.28 1 90.06 81 GLN A O 1
ATOM 623 N N . PHE A 1 82 ? 9.555 8.039 -1.43 1 90.62 82 PHE A N 1
ATOM 624 C CA . PHE A 1 82 ? 10.656 8.797 -0.848 1 90.62 82 PHE A CA 1
ATOM 625 C C . PHE A 1 82 ? 10.695 10.211 -1.408 1 90.62 82 PHE A C 1
ATOM 627 O O . PHE A 1 82 ? 11.062 11.156 -0.704 1 90.62 82 PHE A O 1
ATOM 634 N N . ASP A 1 83 ? 10.266 10.375 -2.6 1 88.81 83 ASP A N 1
ATOM 635 C CA . ASP A 1 83 ? 10.125 11.727 -3.135 1 88.81 83 ASP A CA 1
ATOM 636 C C . ASP A 1 83 ? 9.094 12.523 -2.346 1 88.81 83 ASP A C 1
ATOM 638 O O . ASP A 1 83 ? 9.336 13.68 -1.992 1 88.81 83 ASP A O 1
ATOM 642 N N . ALA A 1 84 ? 8 11.898 -2.08 1 90.5 84 ALA A N 1
ATOM 643 C CA . ALA A 1 84 ? 6.965 12.547 -1.282 1 90.5 84 ALA A CA 1
ATOM 644 C C . ALA A 1 84 ? 7.477 12.891 0.113 1 90.5 84 ALA A C 1
ATOM 646 O O . ALA A 1 84 ? 7.152 13.945 0.661 1 90.5 84 ALA A O 1
ATOM 647 N N . LEU A 1 85 ? 8.258 12 0.62 1 93.75 85 LEU A N 1
ATOM 648 C CA . LEU A 1 85 ? 8.836 12.219 1.939 1 93.75 85 LEU A CA 1
ATOM 649 C C . LEU A 1 85 ? 9.773 13.422 1.929 1 93.75 85 LEU A C 1
ATOM 651 O O . LEU A 1 85 ? 9.68 14.297 2.797 1 93.75 85 LEU A O 1
ATOM 655 N N . VAL A 1 86 ? 10.602 13.484 0.978 1 91.62 86 VAL A N 1
ATOM 656 C CA . VAL A 1 86 ? 11.547 14.594 0.861 1 91.62 86 VAL A CA 1
ATOM 657 C C . VAL A 1 86 ? 10.789 15.898 0.656 1 91.62 86 VAL A C 1
ATOM 659 O O . VAL A 1 86 ? 11.086 16.906 1.3 1 91.62 86 VAL A O 1
ATOM 662 N N . ASP A 1 87 ? 9.766 15.859 -0.12 1 90.75 87 ASP A N 1
ATOM 663 C CA . ASP A 1 87 ? 8.969 17.047 -0.427 1 90.75 87 ASP A CA 1
ATOM 664 C C . ASP A 1 87 ? 8.188 17.516 0.8 1 90.75 87 ASP A C 1
ATOM 666 O O . ASP A 1 87 ? 7.871 18.688 0.928 1 90.75 87 ASP A O 1
ATOM 670 N N . SER A 1 88 ? 7.895 16.594 1.664 1 94.06 88 SER A N 1
ATOM 671 C CA . SER A 1 88 ? 7.02 16.953 2.779 1 94.06 88 SER A CA 1
ATOM 672 C C . SER A 1 88 ? 7.82 17.188 4.055 1 94.06 88 SER A C 1
ATOM 674 O O . SER A 1 88 ? 7.25 17.516 5.102 1 94.06 88 SER A O 1
ATOM 676 N N . ARG A 1 89 ? 9.008 17.031 4 1 92.62 89 ARG A N 1
ATOM 677 C CA . ARG A 1 89 ? 9.852 17.031 5.191 1 92.62 89 ARG A CA 1
ATOM 678 C C . ARG A 1 89 ? 9.672 18.328 5.98 1 92.62 89 ARG A C 1
ATOM 680 O O . ARG A 1 89 ? 9.516 18.297 7.203 1 92.62 89 ARG A O 1
ATOM 687 N N . ASP A 1 90 ? 9.664 19.469 5.328 1 91.31 90 ASP A N 1
ATOM 688 C CA . ASP A 1 90 ? 9.531 20.75 6 1 91.31 90 ASP A CA 1
ATOM 689 C C . ASP A 1 90 ? 8.148 20.906 6.633 1 91.31 90 ASP A C 1
ATOM 691 O O . ASP A 1 90 ? 8.023 21.453 7.73 1 91.31 90 ASP A O 1
ATOM 695 N N . LEU A 1 91 ? 7.195 20.453 5.906 1 94.44 91 LEU A N 1
ATOM 696 C CA . LEU A 1 91 ? 5.848 20.484 6.461 1 94.44 91 LEU A CA 1
ATOM 697 C C . LEU A 1 91 ? 5.746 19.594 7.699 1 94.44 91 LEU A C 1
ATOM 699 O O . LEU A 1 91 ? 5.219 20.016 8.727 1 94.44 91 LEU A O 1
ATOM 703 N N . LEU A 1 92 ? 6.316 18.438 7.594 1 94.62 92 LEU A N 1
ATOM 704 C CA . LEU A 1 92 ? 6.25 17.469 8.68 1 94.62 92 LEU A CA 1
ATOM 705 C C . LEU A 1 92 ? 6.992 17.984 9.914 1 94.62 92 LEU A C 1
ATOM 707 O O . LEU A 1 92 ? 6.59 17.703 11.047 1 94.62 92 LEU A O 1
ATOM 711 N N . ALA A 1 93 ? 7.977 18.719 9.703 1 92.12 93 ALA A N 1
ATOM 712 C CA . ALA A 1 93 ? 8.773 19.266 10.797 1 92.12 93 ALA A CA 1
ATOM 713 C C . ALA A 1 93 ? 7.965 20.266 11.625 1 92.12 93 ALA A C 1
ATOM 715 O O . ALA A 1 93 ? 8.289 20.516 12.789 1 92.12 93 ALA A O 1
ATOM 716 N N . SER A 1 94 ? 6.93 20.797 11.031 1 91.75 94 SER A N 1
ATOM 717 C CA . SER A 1 94 ? 6.117 21.797 11.703 1 91.75 94 SER A CA 1
ATOM 718 C C . SER A 1 94 ? 5.023 21.156 12.547 1 91.75 94 SER A C 1
ATOM 720 O O . SER A 1 94 ? 4.363 21.844 13.344 1 91.75 94 SER A O 1
ATOM 722 N N . ILE A 1 95 ? 4.832 19.906 12.406 1 92.75 95 ILE A N 1
ATOM 723 C CA . ILE A 1 95 ? 3.85 19.188 13.211 1 92.75 95 ILE A CA 1
ATOM 724 C C . ILE A 1 95 ? 4.469 18.781 14.547 1 92.75 95 ILE A C 1
ATOM 726 O O . ILE A 1 95 ? 5.562 18.219 14.586 1 92.75 95 ILE A O 1
ATOM 730 N N . PRO A 1 96 ? 3.758 19.062 15.617 1 91 96 PRO A N 1
ATOM 731 C CA . PRO A 1 96 ? 4.305 18.703 16.922 1 91 96 PRO A CA 1
ATOM 732 C C . PRO A 1 96 ? 4.629 17.219 17.047 1 91 96 PRO A C 1
ATOM 734 O O . PRO A 1 96 ? 3.896 16.375 16.531 1 91 96 PRO A O 1
ATOM 737 N N . ALA A 1 97 ? 5.648 16.891 17.797 1 86.81 97 ALA A N 1
ATOM 738 C CA . ALA A 1 97 ? 6.168 15.539 17.953 1 86.81 97 ALA A CA 1
ATOM 739 C C . ALA A 1 97 ? 5.133 14.617 18.594 1 86.81 97 ALA A C 1
ATOM 741 O O . ALA A 1 97 ? 5.129 13.406 18.359 1 86.81 97 ALA A O 1
ATOM 742 N N . ALA A 1 98 ? 4.246 15.164 19.344 1 86.94 98 ALA A N 1
ATOM 743 C CA . ALA A 1 98 ? 3.266 14.383 20.094 1 86.94 98 ALA A CA 1
ATOM 744 C C . ALA A 1 98 ? 2.205 13.797 19.156 1 86.94 98 ALA A C 1
ATOM 746 O O . ALA A 1 98 ? 1.488 12.867 19.547 1 86.94 98 ALA A O 1
ATOM 747 N N . VAL A 1 99 ? 2.129 14.406 18.016 1 90.5 99 VAL A N 1
ATOM 748 C CA . VAL A 1 99 ? 1.148 13.922 17.047 1 90.5 99 VAL A CA 1
ATOM 749 C C . VAL A 1 99 ? 1.652 12.633 16.406 1 90.5 99 VAL A C 1
ATOM 751 O O . VAL A 1 99 ? 2.799 12.562 15.953 1 90.5 99 VAL A O 1
ATOM 754 N N . SER A 1 100 ? 0.842 11.617 16.391 1 89.88 100 SER A N 1
ATOM 755 C CA . SER A 1 100 ? 1.182 10.367 15.727 1 89.88 100 SER A CA 1
ATOM 756 C C . SER A 1 100 ? 0.66 10.344 14.297 1 89.88 100 SER A C 1
ATOM 758 O O . SER A 1 100 ? -0.529 10.57 14.055 1 89.88 100 SER A O 1
ATOM 760 N N . LEU A 1 101 ? 1.55 10.148 13.414 1 94.19 101 LEU A N 1
ATOM 761 C CA . LEU A 1 101 ? 1.181 10.031 12.008 1 94.19 101 LEU A CA 1
ATOM 762 C C . LEU A 1 101 ? 1.348 8.594 11.516 1 94.19 101 LEU A C 1
ATOM 764 O O . LEU A 1 101 ? 2.299 7.91 11.906 1 94.19 101 LEU A O 1
ATOM 768 N N . ASP A 1 102 ? 0.403 8.188 10.734 1 94.38 102 ASP A N 1
ATOM 769 C CA . ASP A 1 102 ? 0.53 6.891 10.086 1 94.38 102 ASP A CA 1
ATOM 770 C C . ASP A 1 102 ? 1.374 6.992 8.812 1 94.38 102 ASP A C 1
ATOM 772 O O . ASP A 1 102 ? 1.195 7.918 8.016 1 94.38 102 ASP A O 1
ATOM 776 N N . PRO A 1 103 ? 2.207 6.027 8.523 1 91.06 103 PRO A N 1
ATOM 777 C CA . PRO A 1 103 ? 3.049 6.09 7.324 1 91.06 103 PRO A CA 1
ATOM 778 C C . PRO A 1 103 ? 2.234 6.133 6.035 1 91.06 103 PRO A C 1
ATOM 780 O O . PRO A 1 103 ? 2.709 6.645 5.016 1 91.06 103 PRO A O 1
ATOM 783 N N . SER A 1 104 ? 1.041 5.598 6.078 1 92.25 104 SER A N 1
ATOM 784 C CA . SER A 1 104 ? 0.212 5.535 4.875 1 92.25 104 SER A CA 1
ATOM 785 C C . SER A 1 104 ? -0.204 6.926 4.418 1 92.25 104 SER A C 1
ATOM 787 O O . SER A 1 104 ? -0.684 7.098 3.293 1 92.25 104 SER A O 1
ATOM 789 N N . VAL A 1 105 ? 0.06 7.938 5.238 1 94.25 105 VAL A N 1
ATOM 790 C CA . VAL A 1 105 ? -0.302 9.297 4.867 1 94.25 105 VAL A CA 1
ATOM 791 C C . VAL A 1 105 ? 0.526 9.75 3.668 1 94.25 105 VAL A C 1
ATOM 793 O O . VAL A 1 105 ? 0.13 10.664 2.938 1 94.25 105 VAL A O 1
ATOM 796 N N . LEU A 1 106 ? 1.646 9.109 3.422 1 92.81 106 LEU A N 1
ATOM 797 C CA . LEU A 1 106 ? 2.516 9.508 2.316 1 92.81 106 LEU A CA 1
ATOM 798 C C . LEU A 1 106 ? 2.352 8.555 1.133 1 92.81 106 LEU A C 1
ATOM 800 O O . LEU A 1 106 ? 2.939 8.773 0.071 1 92.81 106 LEU A O 1
ATOM 804 N N . GLU A 1 107 ? 1.565 7.527 1.332 1 88.69 107 GLU A N 1
ATOM 805 C CA . GLU A 1 107 ? 1.368 6.586 0.233 1 88.69 107 GLU A CA 1
ATOM 806 C C . GLU A 1 107 ? 0.661 7.254 -0.943 1 88.69 107 GLU A C 1
ATOM 808 O O . GLU A 1 107 ? -0.458 7.75 -0.801 1 88.69 107 GLU A O 1
ATOM 813 N N . ASN A 1 108 ? 1.295 7.273 -2.078 1 84.19 108 ASN A N 1
ATOM 814 C CA . ASN A 1 108 ? 0.768 7.914 -3.279 1 84.19 108 ASN A CA 1
ATOM 815 C C . ASN A 1 108 ? 0.283 9.328 -2.994 1 84.19 108 ASN A C 1
ATOM 817 O O . ASN A 1 108 ? -0.736 9.766 -3.533 1 84.19 108 ASN A O 1
ATOM 821 N N . ALA A 1 109 ? 1.007 9.969 -2.141 1 91.5 109 ALA A N 1
ATOM 822 C CA . ALA A 1 109 ? 0.562 11.281 -1.678 1 91.5 109 ALA A CA 1
ATOM 823 C C . ALA A 1 109 ? 0.969 12.375 -2.662 1 91.5 109 ALA A C 1
ATOM 825 O O . ALA A 1 109 ? 2.02 12.289 -3.301 1 91.5 109 ALA A O 1
ATOM 826 N N . THR A 1 110 ? 0.117 13.367 -2.762 1 89.88 110 THR A N 1
ATOM 827 C CA . THR A 1 110 ? 0.436 14.641 -3.396 1 89.88 110 THR A CA 1
ATOM 828 C C . THR A 1 110 ? 0.718 15.711 -2.348 1 89.88 110 THR A C 1
ATOM 830 O O . THR A 1 110 ? -0.093 15.93 -1.445 1 89.88 110 THR A O 1
ATOM 833 N N . VAL A 1 111 ? 1.896 16.297 -2.506 1 93.12 111 VAL A N 1
ATOM 834 C CA . VAL A 1 111 ? 2.309 17.328 -1.561 1 93.12 111 VAL A CA 1
ATOM 835 C C . VAL A 1 111 ? 2.314 18.688 -2.252 1 93.12 111 VAL A C 1
ATOM 837 O O . VAL A 1 111 ? 2.93 18.844 -3.307 1 93.12 111 VAL A O 1
ATOM 840 N N . VAL A 1 112 ? 1.597 19.562 -1.633 1 93.38 112 VAL A N 1
ATOM 841 C CA . VAL A 1 112 ? 1.522 20.922 -2.193 1 93.38 112 VAL A CA 1
ATOM 842 C C . VAL A 1 112 ? 1.934 21.938 -1.137 1 93.38 112 VAL A C 1
ATOM 844 O O . VAL A 1 112 ? 1.432 21.906 -0.011 1 93.38 112 VAL A O 1
ATOM 847 N N . HIS A 1 113 ? 2.836 22.812 -1.503 1 93.06 113 HIS A N 1
ATOM 848 C CA . HIS A 1 113 ? 3.33 23.844 -0.605 1 93.06 113 HIS A CA 1
ATOM 849 C C . HIS A 1 113 ? 2.75 25.203 -0.965 1 93.06 113 HIS A C 1
ATOM 851 O O . HIS A 1 113 ? 2.535 25.5 -2.143 1 93.06 113 HIS A O 1
ATOM 857 N N . ALA A 1 114 ? 2.537 25.875 0.158 1 88.81 114 ALA A N 1
ATOM 858 C CA . ALA A 1 114 ? 2.172 27.266 -0.089 1 88.81 114 ALA A CA 1
ATOM 859 C C . ALA A 1 114 ? 3.346 28.047 -0.675 1 88.81 114 ALA A C 1
ATOM 861 O O . ALA A 1 114 ? 4.492 27.859 -0.253 1 88.81 114 ALA A O 1
ATOM 862 N N . GLY A 1 115 ? 3.062 28.844 -1.616 1 74.69 115 GLY A N 1
ATOM 863 C CA . GLY A 1 115 ? 4.062 29.734 -2.189 1 74.69 115 GLY A CA 1
ATOM 864 C C . GLY A 1 115 ? 4.988 29.031 -3.166 1 74.69 115 GLY A C 1
ATOM 865 O O . GLY A 1 115 ? 5.938 29.641 -3.67 1 74.69 115 GLY A O 1
ATOM 866 N N . ALA A 1 116 ? 4.984 27.688 -3.209 1 59.56 116 ALA A N 1
ATOM 867 C CA . ALA A 1 116 ? 5.914 27 -4.09 1 59.56 116 ALA A CA 1
ATOM 868 C C . ALA A 1 116 ? 5.691 27.391 -5.547 1 59.56 116 ALA A C 1
ATOM 870 O O . ALA A 1 116 ? 4.559 27.359 -6.039 1 59.56 116 ALA A O 1
ATOM 871 N N . THR A 1 117 ? 6.398 28.328 -6.027 1 47.41 117 THR A N 1
ATOM 872 C CA . THR A 1 117 ? 6.402 28.688 -7.441 1 47.41 117 THR A CA 1
ATOM 873 C C . THR A 1 117 ? 6.699 27.469 -8.305 1 47.41 117 THR A C 1
ATOM 875 O O . THR A 1 117 ? 7.391 26.547 -7.871 1 47.41 117 THR A O 1
ATOM 878 N N . ALA A 1 118 ? 5.859 27.141 -9.258 1 40.62 118 ALA A N 1
ATOM 879 C CA . ALA A 1 118 ? 6.039 26.031 -10.195 1 40.62 118 ALA A CA 1
ATOM 880 C C . ALA A 1 118 ? 7.5 25.891 -10.602 1 40.62 118 ALA A C 1
ATOM 882 O O . ALA A 1 118 ? 8.102 26.844 -11.109 1 40.62 118 ALA A O 1
ATOM 883 N N . ALA A 1 119 ? 8.273 25.078 -10.117 1 36.94 119 ALA A N 1
ATOM 884 C CA . ALA A 1 119 ? 9.609 24.875 -10.664 1 36.94 119 ALA A CA 1
ATOM 885 C C . ALA A 1 119 ? 9.555 24.562 -12.156 1 36.94 119 ALA A C 1
ATOM 887 O O . ALA A 1 119 ? 8.688 23.797 -12.602 1 36.94 119 ALA A O 1
ATOM 888 N N . ASP A 1 120 ? 10.18 25.422 -13.078 1 34.44 120 ASP A N 1
ATOM 889 C CA . ASP A 1 120 ? 10.406 25.25 -14.508 1 34.44 120 ASP A CA 1
ATOM 890 C C . ASP A 1 120 ? 11.07 23.906 -14.805 1 34.44 120 ASP A C 1
ATOM 892 O O . ASP A 1 120 ? 12.219 23.688 -14.438 1 34.44 120 ASP A O 1
ATOM 896 N N . HIS A 1 121 ? 10.445 22.859 -14.648 1 33.53 121 HIS A N 1
ATOM 897 C CA . HIS A 1 121 ? 11.023 21.609 -15.133 1 33.53 121 HIS A CA 1
ATOM 898 C C . HIS A 1 121 ? 11.594 21.766 -16.531 1 33.53 121 HIS A C 1
ATOM 900 O O . HIS A 1 121 ? 11.805 20.766 -17.234 1 33.53 121 HIS A O 1
ATOM 906 N N . SER A 1 122 ? 11.773 22.953 -17.219 1 30.75 122 SER A N 1
ATOM 907 C CA . SER A 1 122 ? 12.375 23.031 -18.547 1 30.75 122 SER A CA 1
ATOM 908 C C . SER A 1 122 ? 13.812 22.516 -18.531 1 30.75 122 SER A C 1
ATOM 910 O O . SER A 1 122 ? 14.477 22.5 -19.562 1 30.75 122 SER A O 1
ATOM 912 N N . ALA A 1 123 ? 14.469 22.469 -17.375 1 29.72 123 ALA A N 1
ATOM 913 C CA . ALA A 1 123 ? 15.914 22.484 -17.625 1 29.72 123 ALA A CA 1
ATOM 914 C C . ALA A 1 123 ? 16.375 21.188 -18.266 1 29.72 123 ALA A C 1
ATOM 916 O O . ALA A 1 123 ? 17.562 21.016 -18.578 1 29.72 123 ALA A O 1
ATOM 917 N N . ARG A 1 124 ? 15.703 20.109 -18.062 1 29.42 124 ARG A N 1
ATOM 918 C CA . ARG A 1 124 ? 16.594 18.984 -18.312 1 29.42 124 ARG A CA 1
ATOM 919 C C . ARG A 1 124 ? 16.922 18.875 -19.797 1 29.42 124 ARG A C 1
ATOM 921 O O . ARG A 1 124 ? 17.594 17.922 -20.219 1 29.42 124 ARG A O 1
ATOM 928 N N . GLY A 1 125 ? 16.266 19.688 -20.672 1 28.56 125 GLY A N 1
ATOM 929 C CA . GLY A 1 125 ? 16.578 19.328 -22.047 1 28.56 125 GLY A CA 1
ATOM 930 C C . GLY A 1 125 ? 18 19.672 -22.438 1 28.56 125 GLY A C 1
ATOM 931 O O . GLY A 1 125 ? 18.344 19.641 -23.625 1 28.56 125 GLY A O 1
ATOM 932 N N . GLY A 1 126 ? 18.75 20.359 -21.594 1 26.38 126 GLY A N 1
ATOM 933 C CA . GLY A 1 126 ? 19.844 20.969 -22.328 1 26.38 126 GLY A CA 1
ATOM 934 C C . GLY A 1 126 ? 20.844 19.969 -22.875 1 26.38 126 GLY A C 1
ATOM 935 O O . GLY A 1 126 ? 22 19.922 -22.453 1 26.38 126 GLY A O 1
ATOM 936 N N . GLY A 1 127 ? 20.5 18.672 -23.109 1 25.05 127 GLY A N 1
ATOM 937 C CA . GLY A 1 127 ? 21.719 18.078 -23.625 1 25.05 127 GLY A CA 1
ATOM 938 C C . GLY A 1 127 ? 22.25 18.781 -24.859 1 25.05 127 GLY A C 1
ATOM 939 O O . GLY A 1 127 ? 21.484 19.188 -25.734 1 25.05 127 GLY A O 1
ATOM 940 N N . ASP A 1 128 ? 23.281 19.547 -24.719 1 27.05 128 ASP A N 1
ATOM 941 C CA . ASP A 1 128 ? 24.125 20.266 -25.656 1 27.05 128 ASP A CA 1
ATOM 942 C C . ASP A 1 128 ? 24.531 19.375 -26.828 1 27.05 128 ASP A C 1
ATOM 944 O O . ASP A 1 128 ? 25.438 18.547 -26.703 1 27.05 128 ASP A O 1
ATOM 948 N N . GLY A 1 129 ? 23.703 18.422 -27.359 1 23.81 129 GLY A N 1
ATOM 949 C CA . GLY A 1 129 ? 24.375 17.75 -28.453 1 23.81 129 GLY A CA 1
ATOM 950 C C . GLY A 1 129 ? 24.781 18.703 -29.562 1 23.81 129 GLY A C 1
ATOM 951 O O . GLY A 1 129 ? 23.969 19.484 -30.062 1 23.81 129 GLY A O 1
ATOM 952 N N . GLU A 1 130 ? 25.953 19.297 -29.641 1 25.36 130 GLU A N 1
ATOM 953 C CA . GLU A 1 130 ? 26.656 20.125 -30.625 1 25.36 130 GLU A CA 1
ATOM 954 C C . GLU A 1 130 ? 26.594 19.531 -32.031 1 25.36 130 GLU A C 1
ATOM 956 O O . GLU A 1 130 ? 27.297 19.969 -32.938 1 25.36 130 GLU A O 1
ATOM 961 N N . SER A 1 131 ? 25.656 18.641 -32.438 1 24.44 131 SER A N 1
ATOM 962 C CA . SER A 1 131 ? 26.031 18.172 -33.75 1 24.44 131 SER A CA 1
ATOM 963 C C . SER A 1 131 ? 25.984 19.297 -34.781 1 24.44 131 SER A C 1
ATOM 965 O O . SER A 1 131 ? 25.172 20.219 -34.688 1 24.44 131 SER A O 1
ATOM 967 N N . ASP A 1 132 ? 27.016 19.547 -35.625 1 24.09 132 ASP A N 1
ATOM 968 C CA . ASP A 1 132 ? 27.453 20.453 -36.688 1 24.09 132 ASP A CA 1
ATOM 969 C C . ASP A 1 132 ? 26.484 20.453 -37.875 1 24.09 132 ASP A C 1
ATOM 971 O O . ASP A 1 132 ? 26.656 21.219 -38.812 1 24.09 132 ASP A O 1
ATOM 975 N N . GLY A 1 133 ? 25.781 19.344 -38.156 1 23.38 133 GLY A N 1
ATOM 976 C CA . GLY A 1 133 ? 25.609 19.203 -39.594 1 23.38 133 GLY A CA 1
ATOM 977 C C . GLY A 1 133 ? 24.797 20.328 -40.188 1 23.38 133 GLY A C 1
ATOM 978 O O . GLY A 1 133 ? 24.172 21.109 -39.469 1 23.38 133 GLY A O 1
ATOM 979 N N . GLU A 1 134 ? 24.641 20.234 -41.594 1 27.19 134 GLU A N 1
ATOM 980 C CA . GLU A 1 134 ? 24.234 21.016 -42.781 1 27.19 134 GLU A CA 1
ATOM 981 C C . GLU A 1 134 ? 22.797 21.5 -42.625 1 27.19 134 GLU A C 1
ATOM 983 O O . GLU A 1 134 ? 21.984 20.875 -41.938 1 27.19 134 GLU A O 1
ATOM 988 N N . SER A 1 135 ? 22.547 22.734 -43.156 1 24.94 135 SER A N 1
ATOM 989 C CA . SER A 1 135 ? 21.672 23.891 -42.938 1 24.94 135 SER A CA 1
ATOM 990 C C . SER A 1 135 ? 20.266 23.625 -43.438 1 24.94 135 SER A C 1
ATOM 992 O O . SER A 1 135 ? 19.422 24.516 -43.438 1 24.94 135 SER A O 1
ATOM 994 N N . GLU A 1 136 ? 20.047 22.453 -44.156 1 26.27 136 GLU A N 1
ATOM 995 C CA . GLU A 1 136 ? 18.859 22.688 -44.969 1 26.27 136 GLU A CA 1
ATOM 996 C C . GLU A 1 136 ? 17.672 23.141 -44.125 1 26.27 136 GLU A C 1
ATOM 998 O O . GLU A 1 136 ? 17.594 22.812 -42.938 1 26.27 136 GLU A O 1
ATOM 1003 N N . GLY A 1 137 ? 16.844 24.109 -44.75 1 24.31 137 GLY A N 1
ATOM 1004 C CA . GLY A 1 137 ? 15.75 24.969 -44.344 1 24.31 137 GLY A CA 1
ATOM 1005 C C . GLY A 1 137 ? 14.641 24.203 -43.625 1 24.31 137 GLY A C 1
ATOM 1006 O O . GLY A 1 137 ? 14 23.328 -44.219 1 24.31 137 GLY A O 1
ATOM 1007 N N . GLU A 1 138 ? 14.945 23.906 -42.375 1 24.59 138 GLU A N 1
ATOM 1008 C CA . GLU A 1 138 ? 14.219 23.125 -41.375 1 24.59 138 GLU A CA 1
ATOM 1009 C C . GLU A 1 138 ? 12.828 23.703 -41.125 1 24.59 138 GLU A C 1
ATOM 1011 O O . GLU A 1 138 ? 12.688 24.828 -40.625 1 24.59 138 GLU A O 1
ATOM 1016 N N . ARG A 1 139 ? 11.914 23.609 -42.281 1 21.95 139 ARG A N 1
ATOM 1017 C CA . ARG A 1 139 ? 10.516 23.922 -41.969 1 21.95 139 ARG A CA 1
ATOM 1018 C C . ARG A 1 139 ? 10.109 23.406 -40.594 1 21.95 139 ARG A C 1
ATOM 1020 O O . ARG A 1 139 ? 9.93 22.203 -40.438 1 21.95 139 ARG A O 1
ATOM 1027 N N . GLN A 1 140 ? 10.852 23.828 -39.594 1 22.28 140 GLN A N 1
ATOM 1028 C CA . GLN A 1 140 ? 10.602 23.469 -38.188 1 22.28 140 GLN A CA 1
ATOM 1029 C C . GLN A 1 140 ? 9.164 23.781 -37.812 1 22.28 140 GLN A C 1
ATOM 1031 O O . GLN A 1 140 ? 8.789 24.953 -37.656 1 22.28 140 GLN A O 1
ATOM 1036 N N . THR A 1 141 ? 8.219 23.312 -38.688 1 25 141 THR A N 1
ATOM 1037 C CA . THR A 1 141 ? 6.898 23.547 -38.094 1 25 141 THR A CA 1
ATOM 1038 C C . THR A 1 141 ? 6.906 23.297 -36.594 1 25 141 THR A C 1
ATOM 1040 O O . THR A 1 141 ? 7.328 22.234 -36.156 1 25 141 THR A O 1
ATOM 1043 N N . ALA A 1 142 ? 7.242 24.344 -35.844 1 21.42 142 ALA A N 1
ATOM 1044 C CA . ALA A 1 142 ? 7.102 24.5 -34.406 1 21.42 142 ALA A CA 1
ATOM 1045 C C . ALA A 1 142 ? 5.793 23.875 -33.906 1 21.42 142 ALA A C 1
ATOM 1047 O O . ALA A 1 142 ? 4.715 24.438 -34.156 1 21.42 142 ALA A O 1
ATOM 1048 N N . ALA A 1 143 ? 5.559 22.656 -34.25 1 21.75 143 ALA A N 1
ATOM 1049 C CA . ALA A 1 143 ? 4.434 22.109 -33.5 1 21.75 143 ALA A CA 1
ATOM 1050 C C . ALA A 1 143 ? 4.375 22.672 -32.062 1 21.75 143 ALA A C 1
ATOM 1052 O O . ALA A 1 143 ? 5.387 22.719 -31.375 1 21.75 143 ALA A O 1
ATOM 1053 N N . GLU A 1 144 ? 3.555 23.672 -31.828 1 25.98 144 GLU A N 1
ATOM 1054 C CA . GLU A 1 144 ? 3.148 24.172 -30.516 1 25.98 144 GLU A CA 1
ATOM 1055 C C . GLU A 1 144 ? 3.252 23.094 -29.453 1 25.98 144 GLU A C 1
ATOM 1057 O O . GLU A 1 144 ? 2.6 22.047 -29.547 1 25.98 144 GLU A O 1
ATOM 1062 N N . THR A 1 145 ? 4.484 22.672 -29.203 1 28.08 145 THR A N 1
ATOM 1063 C CA . THR A 1 145 ? 4.695 21.922 -27.969 1 28.08 145 THR A CA 1
ATOM 1064 C C . THR A 1 145 ? 3.715 22.375 -26.891 1 28.08 145 THR A C 1
ATOM 1066 O O . THR A 1 145 ? 3.805 23.516 -26.406 1 28.08 145 THR A O 1
ATOM 1069 N N . ALA A 1 146 ? 2.447 22.25 -27.219 1 26.3 146 ALA A N 1
ATOM 1070 C CA . ALA A 1 146 ? 1.498 22.406 -26.125 1 26.3 146 ALA A CA 1
ATOM 1071 C C . ALA A 1 146 ? 2.146 22.078 -24.781 1 26.3 146 ALA A C 1
ATOM 1073 O O . ALA A 1 146 ? 2.422 20.906 -24.5 1 26.3 146 ALA A O 1
ATOM 1074 N N . THR A 1 147 ? 3.166 22.828 -24.406 1 30.23 147 THR A N 1
ATOM 1075 C CA . THR A 1 147 ? 3.615 22.859 -23.031 1 30.23 147 THR A CA 1
ATOM 1076 C C . THR A 1 147 ? 2.428 22.766 -22.078 1 30.23 147 THR A C 1
ATOM 1078 O O . THR A 1 147 ? 1.694 23.75 -21.891 1 30.23 147 THR A O 1
ATOM 1081 N N . ASN A 1 148 ? 1.479 22 -22.328 1 30.14 148 ASN A N 1
ATOM 1082 C CA . ASN A 1 148 ? 0.475 21.672 -21.328 1 30.14 148 ASN A CA 1
ATOM 1083 C C . ASN A 1 148 ? 1.073 21.672 -19.922 1 30.14 148 ASN A C 1
ATOM 1085 O O . ASN A 1 148 ? 1.703 20.688 -19.516 1 30.14 148 ASN A O 1
ATOM 1089 N N . THR A 1 149 ? 1.74 22.75 -19.594 1 32.91 149 THR A N 1
ATOM 1090 C CA . THR A 1 149 ? 2.162 23.078 -18.234 1 32.91 149 THR A CA 1
ATOM 1091 C C . THR A 1 149 ? 1.074 22.719 -17.219 1 32.91 149 THR A C 1
ATOM 1093 O O . THR A 1 149 ? 0.095 23.453 -17.078 1 32.91 149 THR A O 1
ATOM 1096 N N . SER A 1 150 ? 0.433 21.688 -17.344 1 35.78 150 SER A N 1
ATOM 1097 C CA . SER A 1 150 ? -0.447 21.281 -16.266 1 35.78 150 SER A CA 1
ATOM 1098 C C . SER A 1 150 ? 0.089 21.734 -14.914 1 35.78 150 SER A C 1
ATOM 1100 O O . SER A 1 150 ? 1.158 21.297 -14.477 1 35.78 150 SER A O 1
ATOM 1102 N N . GLU A 1 151 ? 0.025 22.984 -14.602 1 37.94 151 GLU A N 1
ATOM 1103 C CA . GLU A 1 151 ? 0.414 23.719 -13.391 1 37.94 151 GLU A CA 1
ATOM 1104 C C . GLU A 1 151 ? 0.023 22.953 -12.133 1 37.94 151 GLU A C 1
ATOM 1106 O O . GLU A 1 151 ? -1.14 22.578 -11.969 1 37.94 151 GLU A O 1
ATOM 1111 N N . SER A 1 152 ? 0.703 22 -11.758 1 48.84 152 SER A N 1
ATOM 1112 C CA . SER A 1 152 ? 0.527 21.359 -10.453 1 48.84 152 SER A CA 1
ATOM 1113 C C . SER A 1 152 ? -0.036 22.344 -9.43 1 48.84 152 SER A C 1
ATOM 1115 O O . SER A 1 152 ? 0.302 23.531 -9.445 1 48.84 152 SER A O 1
ATOM 1117 N N . PRO A 1 153 ? -1.282 22.141 -9.031 1 52.41 153 PRO A N 1
ATOM 1118 C CA . PRO A 1 153 ? -1.812 23.109 -8.07 1 52.41 153 PRO A CA 1
ATOM 1119 C C . PRO A 1 153 ? -0.755 23.594 -7.074 1 52.41 153 PRO A C 1
ATOM 1121 O O . PRO A 1 153 ? -0.039 22.781 -6.488 1 52.41 153 PRO A O 1
ATOM 1124 N N . THR A 1 154 ? -0.232 24.797 -7.309 1 63.56 154 THR A N 1
ATOM 1125 C CA . THR A 1 154 ? 0.827 25.453 -6.547 1 63.56 154 THR A CA 1
ATOM 1126 C C . THR A 1 154 ? 0.282 26.016 -5.238 1 63.56 154 THR A C 1
ATOM 1128 O O . THR A 1 154 ? 1.049 26.453 -4.379 1 6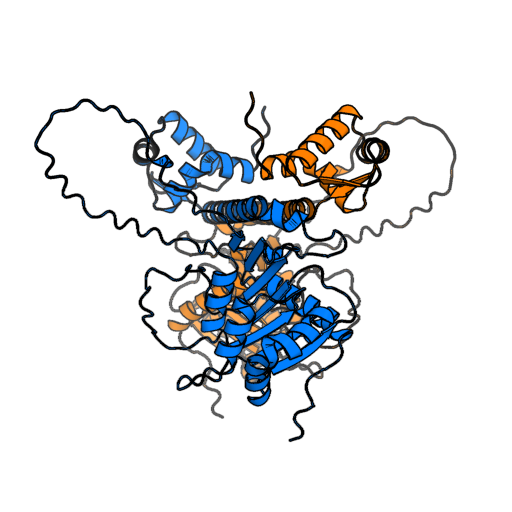3.56 154 THR A O 1
ATOM 1131 N N . ASP A 1 155 ? -1.118 25.875 -5.109 1 86.38 155 ASP A N 1
ATOM 1132 C CA . ASP A 1 155 ? -1.669 26.469 -3.898 1 86.38 155 ASP A CA 1
ATOM 1133 C C . ASP A 1 155 ? -2.494 25.453 -3.107 1 86.38 155 ASP A C 1
ATOM 1135 O O . ASP A 1 155 ? -3.482 24.922 -3.615 1 86.38 155 ASP A O 1
ATOM 1139 N N . PRO A 1 156 ? -2.111 25.219 -1.927 1 90.06 156 PRO A N 1
ATOM 1140 C CA . PRO A 1 156 ? -2.828 24.25 -1.094 1 90.06 156 PRO A CA 1
ATOM 1141 C C . PRO A 1 156 ? -4.324 24.547 -0.995 1 90.06 156 PRO A C 1
ATOM 1143 O O . PRO A 1 156 ? -5.141 23.625 -0.976 1 90.06 156 PRO A O 1
ATOM 1146 N N . GLN A 1 157 ? -4.711 25.797 -0.965 1 89.12 157 GLN A N 1
ATOM 1147 C CA . GLN A 1 157 ? -6.121 26.141 -0.854 1 89.12 157 GLN A CA 1
ATOM 1148 C C . GLN A 1 157 ? -6.883 25.766 -2.119 1 89.12 157 GLN A C 1
ATOM 1150 O O . GLN A 1 157 ? -8.031 25.312 -2.049 1 89.12 157 GLN A O 1
ATOM 1155 N N . GLN A 1 158 ? -6.23 25.938 -3.238 1 87.94 158 GLN A N 1
ATOM 1156 C CA . GLN A 1 158 ? -6.867 25.578 -4.504 1 87.94 158 GLN A CA 1
ATOM 1157 C C . GLN A 1 158 ? -7.102 24.078 -4.602 1 87.94 158 GLN A C 1
ATOM 1159 O O . GLN A 1 158 ? -8.117 23.641 -5.148 1 87.94 158 GLN A O 1
ATOM 1164 N N . VAL A 1 159 ? -6.129 23.406 -4.062 1 88.44 159 VAL A N 1
ATOM 1165 C CA . VAL A 1 159 ? -6.273 21.953 -4.055 1 88.44 159 VAL A CA 1
ATOM 1166 C C . VAL A 1 159 ? -7.5 21.547 -3.232 1 88.44 159 VAL A C 1
ATOM 1168 O O . VAL A 1 159 ? -8.32 20.75 -3.676 1 88.44 159 VAL A O 1
ATOM 1171 N N . PHE A 1 160 ? -7.633 22.141 -2.172 1 90 160 PHE A N 1
ATOM 1172 C CA . PHE A 1 160 ? -8.766 21.828 -1.304 1 90 160 PHE A CA 1
ATOM 1173 C C . PHE A 1 160 ? -10.078 22.219 -1.976 1 90 160 PHE A C 1
ATOM 1175 O O . PHE A 1 160 ? -11.039 21.438 -1.955 1 90 160 PHE A O 1
ATOM 1182 N N . LYS A 1 161 ? -10.133 23.312 -2.555 1 89.94 161 LYS A N 1
ATOM 1183 C CA . LYS A 1 161 ? -11.336 23.781 -3.238 1 89.94 161 LYS A CA 1
ATOM 1184 C C . LYS A 1 161 ? -11.742 22.828 -4.359 1 89.94 161 LYS A C 1
ATOM 1186 O O . LYS A 1 161 ? -12.922 22.531 -4.527 1 89.94 161 LYS A O 1
ATOM 1191 N N . SER A 1 162 ? -10.773 22.359 -5.074 1 86.69 162 SER A N 1
ATOM 1192 C CA . SER A 1 162 ? -11.047 21.438 -6.164 1 86.69 162 SER A CA 1
ATOM 1193 C C . SER A 1 162 ? -11.656 20.141 -5.645 1 86.69 162 SER A C 1
ATOM 1195 O O . SER A 1 162 ? -12.531 19.547 -6.285 1 86.69 162 SER A O 1
ATOM 1197 N N . LEU A 1 163 ? -11.203 19.766 -4.516 1 89.62 163 LEU A N 1
ATOM 1198 C CA . LEU A 1 163 ? -11.719 18.531 -3.924 1 89.62 163 LEU A CA 1
ATOM 1199 C C . LEU A 1 163 ? -13.172 18.703 -3.484 1 89.62 163 LEU A C 1
ATOM 1201 O O . LEU A 1 163 ? -13.945 17.75 -3.506 1 89.62 163 LEU A O 1
ATOM 1205 N N . LEU A 1 164 ? -13.562 19.906 -3.121 1 89.19 164 LEU A N 1
ATOM 1206 C CA . LEU A 1 164 ? -14.922 20.188 -2.684 1 89.19 164 LEU A CA 1
ATOM 1207 C C . LEU A 1 164 ? -15.906 20.062 -3.846 1 89.19 164 LEU A C 1
ATOM 1209 O O . LEU A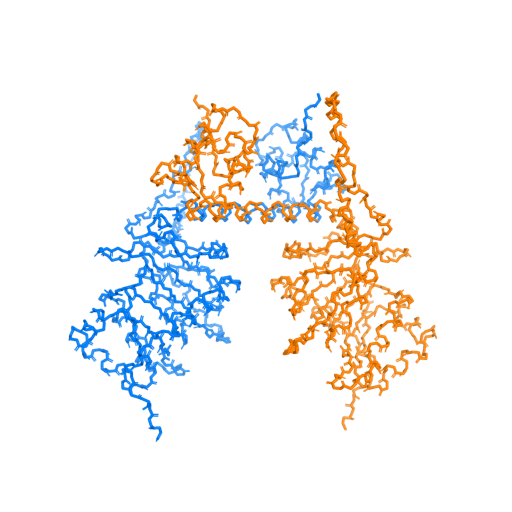 1 164 ? -17.078 19.766 -3.641 1 89.19 164 LEU A O 1
ATOM 1213 N N . GLU A 1 165 ? -15.461 20.266 -5 1 83.62 165 GLU A N 1
ATOM 1214 C CA . GLU A 1 165 ? -16.328 20.266 -6.18 1 83.62 165 GLU A CA 1
ATOM 1215 C C . GLU A 1 165 ? -16.891 18.859 -6.438 1 83.62 165 GLU A C 1
ATOM 1217 O O . GLU A 1 165 ? -18 18.734 -6.934 1 83.62 165 GLU A O 1
ATOM 1222 N N . THR A 1 166 ? -16.156 17.875 -6.055 1 81.88 166 THR A N 1
ATOM 1223 C CA . THR A 1 166 ? -16.609 16.516 -6.301 1 81.88 166 THR A CA 1
ATOM 1224 C C . THR A 1 166 ? -16.969 15.82 -4.992 1 81.88 166 THR A C 1
ATOM 1226 O O . THR A 1 166 ? -17.391 14.656 -4.992 1 81.88 166 THR A O 1
ATOM 1229 N N . GLY A 1 167 ? -16.844 16.562 -3.992 1 89.81 167 GLY A N 1
ATOM 1230 C CA . GLY A 1 167 ? -17.094 15.961 -2.691 1 89.81 167 GLY A CA 1
ATOM 1231 C C . GLY A 1 167 ? -18.578 15.875 -2.35 1 89.81 167 GLY A C 1
ATOM 1232 O O . GLY A 1 167 ? -19.359 16.75 -2.732 1 89.81 167 GLY A O 1
ATOM 1233 N N . THR A 1 168 ? -18.969 14.797 -1.604 1 91.19 168 THR A N 1
ATOM 1234 C CA . THR A 1 168 ? -20.344 14.648 -1.149 1 91.19 168 THR A CA 1
ATOM 1235 C C . THR A 1 168 ? -20.438 14.805 0.366 1 91.19 168 THR A C 1
ATOM 1237 O O . THR A 1 168 ? -21.438 15.312 0.884 1 91.19 168 THR A O 1
ATOM 1240 N N . ARG A 1 169 ? -19.438 14.398 0.989 1 95.25 169 ARG A N 1
ATOM 1241 C CA . ARG A 1 169 ? -19.375 14.508 2.443 1 95.25 169 ARG A CA 1
ATOM 1242 C C . ARG A 1 169 ? -17.969 14.867 2.912 1 95.25 169 ARG A C 1
ATOM 1244 O O . ARG A 1 169 ? -16.984 14.32 2.41 1 95.25 169 ARG A O 1
ATOM 1251 N N . LEU A 1 170 ? -17.891 15.812 3.832 1 96.81 170 LEU A N 1
ATOM 1252 C CA . LEU A 1 170 ? -16.625 16.25 4.406 1 96.81 170 LEU A CA 1
ATOM 1253 C C . LEU A 1 170 ? -16.672 16.188 5.93 1 96.81 170 LEU A C 1
ATOM 1255 O O . LEU A 1 170 ? -17.578 16.75 6.555 1 96.81 170 LEU A O 1
ATOM 1259 N N . ARG A 1 171 ? -15.828 15.445 6.496 1 97.5 171 ARG A N 1
ATOM 1260 C CA . ARG A 1 171 ? -15.602 15.422 7.934 1 97.5 171 ARG A CA 1
ATOM 1261 C C . ARG A 1 171 ? -14.172 15.859 8.266 1 97.5 171 ARG A C 1
ATOM 1263 O O . ARG A 1 171 ? -13.211 15.289 7.746 1 97.5 171 ARG A O 1
ATOM 1270 N N . GLY A 1 172 ? -14.031 16.859 9.094 1 97.31 172 GLY A N 1
ATOM 1271 C CA . GLY A 1 172 ? -12.664 17.312 9.297 1 97.31 172 GLY A CA 1
ATOM 1272 C C . GLY A 1 172 ? -12.508 18.219 10.508 1 97.31 172 GLY A C 1
ATOM 1273 O O . GLY A 1 172 ? -13.461 18.453 11.242 1 97.31 172 GLY A O 1
ATOM 1274 N N . VAL A 1 173 ? -11.297 18.625 10.797 1 96.69 173 VAL A N 1
ATOM 1275 C CA . VAL A 1 173 ? -10.906 19.578 11.836 1 96.69 173 VAL A CA 1
ATOM 1276 C C . VAL A 1 173 ? -9.883 20.562 11.273 1 96.69 173 VAL A C 1
ATOM 1278 O O . VAL A 1 173 ? -9.148 20.234 10.336 1 96.69 173 VAL A O 1
ATOM 1281 N N . ALA A 1 174 ? -9.852 21.719 11.82 1 94.75 174 ALA A N 1
ATOM 1282 C CA . ALA A 1 174 ? -8.867 22.734 11.422 1 94.75 174 ALA A CA 1
ATOM 1283 C C . ALA A 1 174 ? -8.453 23.594 12.609 1 94.75 174 ALA A C 1
ATOM 1285 O O . ALA A 1 174 ? -9.281 23.922 13.461 1 94.75 174 ALA A O 1
ATOM 1286 N N . PRO A 1 175 ? -7.172 23.922 12.602 1 93.94 175 PRO A N 1
ATOM 1287 C CA . PRO A 1 175 ? -6.699 24.781 13.695 1 93.94 175 PRO A CA 1
ATOM 1288 C C . PRO A 1 175 ? -7.195 26.219 13.57 1 93.94 175 PRO A C 1
ATOM 1290 O O . PRO A 1 175 ? -7.223 26.953 14.562 1 93.94 175 PRO A O 1
ATOM 1293 N N . GLY A 1 176 ? -7.543 26.625 12.438 1 92.19 176 GLY A N 1
ATOM 1294 C CA . GLY A 1 176 ? -8 27.984 12.156 1 92.19 176 GLY A CA 1
ATOM 1295 C C . GLY A 1 176 ? -8.789 28.078 10.859 1 92.19 176 GLY A C 1
ATOM 1296 O O . GLY A 1 176 ? -9.086 27.078 10.227 1 92.19 176 GLY A O 1
ATOM 1297 N N . LEU A 1 177 ? -9.211 29.328 10.656 1 91.5 177 LEU A N 1
ATOM 1298 C CA . LEU A 1 177 ? -10.031 29.562 9.477 1 91.5 177 LEU A CA 1
ATOM 1299 C C . LEU A 1 177 ? -9.25 30.359 8.43 1 91.5 177 LEU A C 1
ATOM 1301 O O . LEU A 1 177 ? -8.492 31.266 8.773 1 91.5 177 LEU A O 1
ATOM 1305 N N . GLU A 1 178 ? -9.391 29.922 7.215 1 89.12 178 GLU A N 1
ATOM 1306 C CA . GLU A 1 178 ? -8.945 30.672 6.051 1 89.12 178 GLU A CA 1
ATOM 1307 C C . GLU A 1 178 ? -10.133 31.266 5.293 1 89.12 178 GLU A C 1
ATOM 1309 O O . GLU A 1 178 ? -11.047 30.547 4.906 1 89.12 178 GLU A O 1
ATOM 1314 N N . HIS A 1 179 ? -10.07 32.594 5.086 1 87.94 179 HIS A N 1
ATOM 1315 C CA . HIS A 1 179 ? -11.195 33.312 4.52 1 87.94 179 HIS A CA 1
ATOM 1316 C C . HIS A 1 179 ? -11.711 32.625 3.252 1 87.94 179 HIS A C 1
ATOM 1318 O O . HIS A 1 179 ? -12.898 32.312 3.145 1 87.94 179 HIS A O 1
ATOM 1324 N N . ASP A 1 180 ? -10.82 32.375 2.357 1 89.06 180 ASP A N 1
ATOM 1325 C CA . ASP A 1 180 ? -11.211 31.828 1.066 1 89.06 180 ASP A CA 1
ATOM 1326 C C . ASP A 1 180 ? -11.781 30.406 1.226 1 89.06 180 ASP A C 1
ATOM 1328 O O . ASP A 1 180 ? -12.695 30.016 0.498 1 89.06 180 ASP A O 1
ATOM 1332 N N . LEU A 1 181 ? -11.266 29.703 2.189 1 90.88 181 LEU A N 1
ATOM 1333 C CA . LEU A 1 181 ? -11.703 28.328 2.369 1 90.88 181 LEU A CA 1
ATOM 1334 C C . LEU A 1 181 ? -13.086 28.281 3.016 1 90.88 181 LEU A C 1
ATOM 1336 O O . LEU A 1 181 ? -13.914 27.438 2.656 1 90.88 181 LEU A O 1
ATOM 1340 N N . VAL A 1 182 ? -13.375 29.156 3.908 1 91.94 182 VAL A N 1
ATOM 1341 C CA . VAL A 1 182 ? -14.688 29.219 4.539 1 91.94 182 VAL A CA 1
ATOM 1342 C C . VAL A 1 182 ? -15.758 29.516 3.486 1 91.94 182 VAL A C 1
ATOM 1344 O O . VAL A 1 182 ? -16.797 28.844 3.434 1 91.94 182 VAL A O 1
ATOM 1347 N N . THR A 1 183 ? -15.414 30.422 2.682 1 90.44 183 THR A N 1
ATOM 1348 C CA . THR A 1 183 ? -16.359 30.797 1.628 1 90.44 183 THR A CA 1
ATOM 1349 C C . THR A 1 183 ? -16.594 29.625 0.677 1 90.44 183 THR A C 1
ATOM 1351 O O . THR A 1 183 ? -17.734 29.328 0.322 1 90.44 183 THR A O 1
ATOM 1354 N N . ALA A 1 184 ? -15.562 29 0.325 1 91.19 184 ALA A N 1
ATOM 1355 C CA . ALA A 1 184 ? -15.664 27.875 -0.607 1 91.19 184 ALA A CA 1
ATOM 1356 C C . ALA A 1 184 ? -16.516 26.75 -0.015 1 91.19 184 ALA A C 1
ATOM 1358 O O . ALA A 1 184 ? -17.328 26.141 -0.712 1 91.19 184 ALA A O 1
ATOM 1359 N N . VAL A 1 185 ? -16.281 26.438 1.231 1 93.88 185 VAL A N 1
ATOM 1360 C CA . VAL A 1 185 ? -17.031 25.375 1.889 1 93.88 185 VAL A CA 1
ATOM 1361 C C . VAL A 1 185 ? -18.5 25.75 1.979 1 93.88 185 VAL A C 1
ATOM 1363 O O . VAL A 1 185 ? -19.375 24.938 1.67 1 93.88 185 VAL A O 1
ATOM 1366 N N . CYS A 1 186 ? -18.797 26.984 2.342 1 92.44 186 CYS A N 1
ATOM 1367 C CA . CYS A 1 186 ? -20.172 27.438 2.439 1 92.44 186 CYS A CA 1
ATOM 1368 C C . CYS A 1 186 ? -20.875 27.375 1.083 1 92.44 186 CYS A C 1
ATOM 1370 O O . CYS A 1 186 ? -22.016 26.953 0.987 1 92.44 186 CYS A O 1
ATOM 1372 N N . ASP A 1 187 ? -20.125 27.766 0.095 1 90.56 187 ASP A N 1
ATOM 1373 C CA . ASP A 1 187 ? -20.688 27.719 -1.256 1 90.56 187 ASP A CA 1
ATOM 1374 C C . ASP A 1 187 ? -21 26.281 -1.659 1 90.56 187 ASP A C 1
ATOM 1376 O O . ASP A 1 187 ? -22.047 26.016 -2.273 1 90.56 187 ASP A O 1
ATOM 1380 N N . ALA A 1 188 ? -20.109 25.391 -1.319 1 91.25 188 ALA A 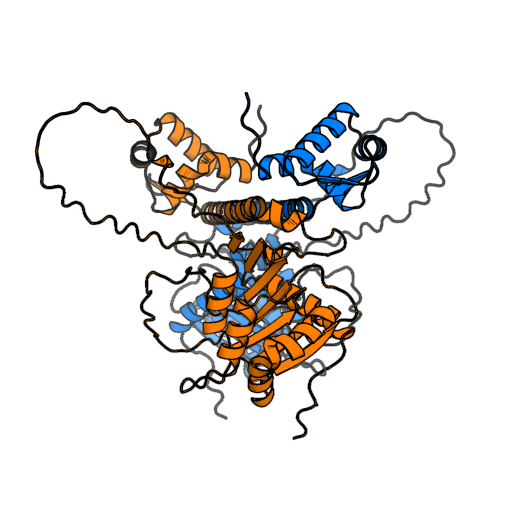N 1
ATOM 1381 C CA . ALA A 1 188 ? -20.297 23.984 -1.662 1 91.25 188 ALA A CA 1
ATOM 1382 C C . ALA A 1 188 ? -21.5 23.406 -0.928 1 91.25 188 ALA A C 1
ATOM 1384 O O . ALA A 1 188 ? -22.219 22.562 -1.478 1 91.25 188 ALA A O 1
ATOM 1385 N N . ILE A 1 189 ? -21.703 23.797 0.25 1 91.56 189 ILE A N 1
ATOM 1386 C CA . ILE A 1 189 ? -22.828 23.328 1.052 1 91.56 189 ILE A CA 1
ATOM 1387 C C . ILE A 1 189 ? -24.141 23.828 0.44 1 91.56 189 ILE A C 1
ATOM 1389 O O . ILE A 1 189 ? -25.125 23.094 0.369 1 91.56 189 ILE A O 1
ATOM 1393 N N . CYS A 1 190 ? -24.156 25.016 -0.038 1 89.12 190 CYS A N 1
ATOM 1394 C CA . CYS A 1 190 ? -25.375 25.688 -0.476 1 89.12 190 CYS A CA 1
ATOM 1395 C C . CYS A 1 190 ? -25.625 25.422 -1.956 1 89.12 190 CYS A C 1
ATOM 1397 O O . CYS A 1 190 ? -26.641 25.875 -2.498 1 89.12 190 CYS A O 1
ATOM 1399 N N . SER A 1 191 ? -24.688 24.781 -2.506 1 83.12 191 SER A N 1
ATOM 1400 C CA . SER A 1 191 ? -24.859 24.531 -3.934 1 83.12 191 SER A CA 1
ATOM 1401 C C . SER A 1 191 ? -26.125 23.719 -4.203 1 83.12 191 SER A C 1
ATOM 1403 O O . SER A 1 191 ? -26.422 22.766 -3.479 1 83.12 191 SER A O 1
ATOM 1405 N N . THR A 1 192 ? -27.016 24.188 -5.023 1 69.19 192 THR A N 1
ATOM 1406 C CA . THR A 1 192 ? -28.25 23.547 -5.422 1 69.19 192 THR A CA 1
ATOM 1407 C C . THR A 1 192 ? -28.156 23.031 -6.855 1 69.19 192 THR A C 1
ATOM 1409 O O . THR A 1 192 ? -29.188 22.812 -7.508 1 69.19 192 THR A O 1
ATOM 1412 N N . GLU A 1 193 ? -26.906 22.922 -7.234 1 60.78 193 GLU A N 1
ATOM 1413 C CA . GLU A 1 193 ? -26.875 22.438 -8.609 1 60.78 193 GLU A CA 1
ATOM 1414 C C . GLU A 1 193 ? -27.703 21.156 -8.766 1 60.78 193 GLU A C 1
ATOM 1416 O O . GLU A 1 193 ? -27.812 20.359 -7.828 1 60.78 193 GLU A O 1
ATOM 1421 N N . THR A 1 194 ? -28.516 21 -9.914 1 55.22 194 THR A N 1
ATOM 1422 C CA . THR A 1 194 ? -29.469 19.953 -10.266 1 55.22 194 THR A CA 1
ATOM 1423 C C . THR A 1 194 ? -28.859 18.562 -10.117 1 55.22 194 THR A C 1
ATOM 1425 O O . THR A 1 194 ? -27.859 18.25 -10.766 1 55.22 194 THR A O 1
ATOM 1428 N N . GLY A 1 195 ? -29.391 17.75 -9.195 1 55.34 195 GLY A N 1
ATOM 1429 C CA . GLY A 1 195 ? -29.172 16.312 -9.055 1 55.34 195 GLY A CA 1
ATOM 1430 C C . GLY A 1 195 ? -28.188 15.977 -7.945 1 55.34 195 GLY A C 1
ATOM 1431 O O . GLY A 1 195 ? -27.984 14.805 -7.621 1 55.34 195 GLY A O 1
ATOM 1432 N N . SER A 1 196 ? -27.391 16.984 -7.566 1 61.59 196 SER A N 1
ATOM 1433 C CA . SER A 1 196 ? -26.516 16.562 -6.477 1 61.59 196 SER A CA 1
ATOM 1434 C C . SER A 1 196 ? -26.844 17.312 -5.188 1 61.59 196 SER A C 1
ATOM 1436 O O . SER A 1 196 ? -27.281 18.469 -5.227 1 61.59 196 SER A O 1
ATOM 1438 N N . ASP A 1 197 ? -27.047 16.625 -4.145 1 73.38 197 ASP A N 1
ATOM 1439 C CA . ASP A 1 197 ? -27.203 17.25 -2.844 1 73.38 197 ASP A CA 1
ATOM 1440 C C . ASP A 1 197 ? -25.938 18.016 -2.441 1 73.38 197 ASP A C 1
ATOM 1442 O O . ASP A 1 197 ? -24.844 17.672 -2.881 1 73.38 197 ASP A O 1
ATOM 1446 N N . GLY A 1 198 ? -26 19.203 -2.031 1 86 198 GLY A N 1
ATOM 1447 C CA . GLY A 1 198 ? -24.891 20 -1.507 1 86 198 GLY A CA 1
ATOM 1448 C C . GLY A 1 198 ? -23.969 19.203 -0.598 1 86 198 GLY A C 1
ATOM 1449 O O . GLY A 1 198 ? -24.312 18.094 -0.171 1 86 198 GLY A O 1
ATOM 1450 N N . LEU A 1 199 ? -22.859 19.672 -0.406 1 92.38 199 LEU A N 1
ATOM 1451 C CA . LEU A 1 199 ? -21.844 19.047 0.436 1 92.38 199 LEU A CA 1
ATOM 1452 C C . LEU A 1 199 ? -22.312 18.969 1.883 1 92.38 199 LEU A C 1
ATOM 1454 O O . LEU A 1 199 ? -22.828 19.938 2.432 1 92.38 199 LEU A O 1
ATOM 1458 N N . GLU A 1 200 ? -22.281 17.812 2.381 1 94.62 200 GLU A N 1
ATOM 1459 C CA . GLU A 1 200 ? -22.516 17.625 3.811 1 94.62 200 GLU A CA 1
ATOM 1460 C C . GLU A 1 200 ? -21.219 17.766 4.605 1 94.62 200 GLU A C 1
ATOM 1462 O O . GLU A 1 200 ? -20.203 17.141 4.27 1 94.62 200 GLU A O 1
ATOM 1467 N N . VAL A 1 201 ? -21.344 18.562 5.672 1 95.31 201 VAL A N 1
ATOM 1468 C CA . VAL A 1 201 ? -20.094 18.891 6.352 1 95.31 201 VAL A CA 1
ATOM 1469 C C . VAL A 1 201 ? -20.234 18.641 7.848 1 95.31 201 VAL A C 1
ATOM 1471 O O . VAL A 1 201 ? -21.203 19.062 8.469 1 95.31 201 VAL A O 1
ATOM 1474 N N . GLU A 1 202 ? -19.344 17.891 8.375 1 95.69 202 GLU A N 1
ATOM 1475 C CA . GLU A 1 202 ? -19.094 17.812 9.812 1 95.69 202 GLU A CA 1
ATOM 1476 C C . GLU A 1 202 ? -17.719 18.375 10.164 1 95.69 202 GLU A C 1
ATOM 1478 O O . GLU A 1 202 ? -16.703 17.828 9.734 1 95.69 202 GLU A O 1
ATOM 1483 N N . PHE A 1 203 ? -17.688 19.422 11.039 1 94.25 203 PHE A N 1
ATOM 1484 C CA . PHE A 1 203 ? -16.406 20.094 11.25 1 94.25 203 PHE A CA 1
ATOM 1485 C C . PHE A 1 203 ? -16.234 20.5 12.711 1 94.25 203 PHE A C 1
ATOM 1487 O O . PHE A 1 203 ? -17.188 20.953 13.344 1 94.25 203 PHE A O 1
ATOM 1494 N N . ALA A 1 204 ? -15.086 20.281 13.242 1 95.75 204 ALA A N 1
ATOM 1495 C CA . ALA A 1 204 ? -14.734 20.719 14.594 1 95.75 204 ALA A CA 1
ATOM 1496 C C . ALA A 1 204 ? -13.672 21.812 14.547 1 95.75 204 ALA A C 1
ATOM 1498 O O . ALA A 1 204 ? -12.695 21.719 13.805 1 95.75 204 ALA A O 1
ATOM 1499 N N . LEU A 1 205 ? -13.852 22.859 15.336 1 95.62 205 LEU A N 1
ATOM 1500 C CA . LEU A 1 205 ? -12.969 24.031 15.383 1 95.62 205 LEU A CA 1
ATOM 1501 C C . LEU A 1 205 ? -12.68 24.438 16.828 1 95.62 205 LEU A C 1
ATOM 1503 O O . LEU A 1 205 ? -13.516 24.234 17.719 1 95.62 205 LEU A O 1
ATOM 1507 N N . PRO A 1 206 ? -11.461 25 17.016 1 95.56 206 PRO A N 1
ATOM 1508 C CA . PRO A 1 206 ? -11.211 25.578 18.328 1 95.56 206 PRO A CA 1
ATOM 1509 C C . PRO A 1 206 ? -12.062 26.828 18.594 1 95.56 206 PRO A C 1
ATOM 1511 O O . PRO A 1 206 ? -12.641 27.391 17.672 1 95.56 206 PRO A O 1
ATOM 1514 N N . GLY A 1 207 ? -12.086 27.203 19.828 1 94.06 207 GLY A N 1
ATOM 1515 C CA . GLY A 1 207 ? -12.953 28.281 20.281 1 94.06 207 GLY A CA 1
ATOM 1516 C C . GLY A 1 207 ? -12.742 29.578 19.531 1 94.06 207 GLY A C 1
ATOM 1517 O O . GLY A 1 207 ? -13.703 30.25 19.156 1 94.06 207 GLY A O 1
ATOM 1518 N N . ASP A 1 208 ? -11.539 29.906 19.297 1 93 208 ASP A N 1
ATOM 1519 C CA . ASP A 1 208 ? -11.227 31.156 18.609 1 93 208 ASP A CA 1
ATOM 1520 C C . ASP A 1 208 ? -11.758 31.141 17.172 1 93 208 ASP A C 1
ATOM 1522 O O . ASP A 1 208 ? -12.258 32.156 16.672 1 93 208 ASP A O 1
ATOM 1526 N N . ALA A 1 209 ? -11.633 30.016 16.578 1 93.62 209 ALA A N 1
ATOM 1527 C CA . ALA A 1 209 ? -12.133 29.875 15.211 1 93.62 209 ALA A CA 1
ATOM 1528 C C . ALA A 1 209 ? -13.656 29.922 15.172 1 93.62 209 ALA A C 1
ATOM 1530 O O . ALA A 1 209 ? -14.25 30.5 14.258 1 93.62 209 ALA A O 1
ATOM 1531 N N . VAL A 1 210 ? -14.297 29.328 16.125 1 93.19 210 VAL A N 1
ATOM 1532 C CA . VAL A 1 210 ? -15.758 29.359 16.219 1 93.19 210 VAL A CA 1
ATOM 1533 C C . VAL A 1 210 ? -16.234 30.812 16.391 1 93.19 210 VAL A C 1
ATOM 1535 O O . VAL A 1 210 ? -17.188 31.234 15.742 1 93.19 210 VAL A O 1
ATOM 1538 N N . GLU A 1 211 ? -15.594 31.5 17.203 1 92.62 211 GLU A N 1
ATOM 1539 C CA . GLU A 1 211 ? -15.93 32.906 17.406 1 92.62 211 GLU A CA 1
ATOM 1540 C C . GLU A 1 211 ? -15.836 33.688 16.109 1 92.62 211 GLU A C 1
ATOM 1542 O O . GLU A 1 211 ? -16.719 34.5 15.789 1 92.62 211 GLU A O 1
ATOM 1547 N N . THR A 1 212 ? -14.766 33.438 15.438 1 92.94 212 THR A N 1
ATOM 1548 C CA . THR A 1 212 ? -14.586 34.094 14.156 1 92.94 212 THR A CA 1
ATOM 1549 C C . THR A 1 212 ? -15.695 33.719 13.18 1 92.94 212 THR A C 1
ATOM 1551 O O . THR A 1 212 ? -16.172 34.531 12.414 1 92.94 212 THR A O 1
ATOM 1554 N N . LEU A 1 213 ? -16.062 32.5 13.172 1 91.62 213 LEU A N 1
ATOM 1555 C CA . LEU A 1 213 ? -17.109 31.984 12.289 1 91.62 213 LEU A CA 1
ATOM 1556 C C . LEU A 1 213 ? -18.438 32.688 12.562 1 91.62 213 LEU A C 1
ATOM 1558 O O . LEU A 1 213 ? -19.156 33.062 11.625 1 91.62 213 LEU A O 1
ATOM 1562 N N . VAL A 1 214 ? -18.766 33.031 13.812 1 88.25 214 VAL A N 1
ATOM 1563 C CA . VAL A 1 214 ? -20.078 33.562 14.164 1 88.25 214 VAL A CA 1
ATOM 1564 C C . VAL A 1 214 ? -20.031 35.094 14.133 1 88.25 214 VAL A C 1
ATOM 1566 O O . VAL A 1 214 ? -21.047 35.75 14.305 1 88.25 214 VAL A O 1
ATOM 1569 N N . THR A 1 215 ? -18.859 35.625 13.977 1 91.38 215 THR A N 1
ATOM 1570 C CA . THR A 1 215 ? -18.75 37.062 13.891 1 91.38 215 THR A CA 1
ATOM 1571 C C . THR A 1 215 ? -18.406 37.5 12.469 1 91.38 215 THR A C 1
ATOM 1573 O O . THR A 1 215 ? -19.297 37.906 11.711 1 91.38 215 THR A O 1
ATOM 1576 N N . THR A 1 216 ? -17.25 37.125 12.016 1 91.12 216 THR A N 1
ATOM 1577 C CA . THR A 1 216 ? -16.75 37.562 10.711 1 91.12 216 THR A CA 1
ATOM 1578 C C . THR A 1 216 ? -17.5 36.875 9.586 1 91.12 216 THR A C 1
ATOM 1580 O O . THR A 1 216 ? -17.797 37.469 8.555 1 91.12 216 THR A O 1
ATOM 1583 N N . PHE A 1 217 ? -17.859 35.625 9.844 1 92.81 217 PHE A N 1
ATOM 1584 C CA . PHE A 1 217 ? -18.5 34.844 8.789 1 92.81 217 PHE A CA 1
ATOM 1585 C C . PHE A 1 217 ? -19.953 34.531 9.164 1 92.81 217 PHE A C 1
ATOM 1587 O O . PHE A 1 217 ? -20.484 33.5 8.773 1 92.81 217 PHE A O 1
ATOM 1594 N N . ARG A 1 218 ? -20.578 35.344 9.828 1 90.5 218 ARG A N 1
ATOM 1595 C CA . ARG A 1 218 ? -21.906 35.125 10.367 1 90.5 218 ARG A CA 1
ATOM 1596 C C . ARG A 1 218 ? -22.906 34.812 9.25 1 90.5 218 ARG A C 1
ATOM 1598 O O . ARG A 1 218 ? -23.688 33.875 9.336 1 90.5 218 ARG A O 1
ATOM 1605 N N . GLU A 1 219 ? -22.844 35.562 8.211 1 91.25 219 GLU A N 1
ATOM 1606 C CA . GLU A 1 219 ? -23.844 35.438 7.16 1 91.25 219 GLU A CA 1
ATOM 1607 C C . GLU A 1 219 ? -23.656 34.156 6.359 1 91.25 219 GLU A C 1
ATOM 1609 O O . GLU A 1 219 ? -24.547 33.312 6.293 1 91.25 219 GLU A O 1
ATOM 1614 N N . PRO A 1 220 ? -22.438 33.969 5.844 1 90.56 220 PRO A N 1
ATOM 1615 C CA . PRO A 1 220 ? -22.266 32.719 5.102 1 90.56 220 PRO A CA 1
ATOM 1616 C C . PRO A 1 220 ? -22.438 31.469 5.98 1 90.56 220 PRO A C 1
ATOM 1618 O O . PRO A 1 220 ? -23 30.469 5.535 1 90.56 220 PRO A O 1
ATOM 1621 N N . ALA A 1 221 ? -21.938 31.484 7.156 1 90 221 ALA A N 1
ATOM 1622 C CA . ALA A 1 221 ? -22.062 30.359 8.07 1 90 221 ALA A CA 1
ATOM 1623 C C . ALA A 1 221 ? -23.531 30.109 8.438 1 90 221 ALA A C 1
ATOM 1625 O O . ALA A 1 221 ? -23.969 28.969 8.531 1 90 221 ALA A O 1
ATOM 1626 N N . GLY A 1 222 ? -24.25 31.203 8.625 1 89.56 222 GLY A N 1
ATOM 1627 C CA . GLY A 1 222 ? -25.656 31.094 8.93 1 89.56 222 GLY A CA 1
ATOM 1628 C C . GLY A 1 222 ? -26.453 30.453 7.809 1 89.56 222 GLY A C 1
ATOM 1629 O O . GLY A 1 222 ? -27.281 29.562 8.055 1 89.56 222 GLY A O 1
ATOM 1630 N N . THR A 1 223 ? -26.203 30.859 6.645 1 91.19 223 THR A N 1
ATOM 1631 C CA . THR A 1 223 ? -26.875 30.312 5.473 1 91.19 223 THR A CA 1
ATOM 1632 C C . THR A 1 223 ? -26.578 28.812 5.34 1 91.19 223 THR A C 1
ATOM 1634 O O . THR A 1 223 ? -27.484 28.031 5.051 1 91.19 223 THR A O 1
ATOM 1637 N N . ALA A 1 224 ? -25.359 28.469 5.551 1 91 224 ALA A N 1
ATOM 1638 C CA . ALA A 1 224 ? -24.953 27.062 5.469 1 91 224 ALA A CA 1
ATOM 1639 C C . ALA A 1 224 ? -25.656 26.234 6.543 1 91 224 ALA A C 1
ATOM 1641 O O . ALA A 1 224 ? -26.125 25.125 6.273 1 91 224 ALA A O 1
ATOM 1642 N N . LEU A 1 225 ? -25.766 26.75 7.703 1 89.38 225 LEU A N 1
ATOM 1643 C CA . LEU A 1 225 ? -26.375 26.047 8.82 1 89.38 225 LEU A CA 1
ATOM 1644 C C . LEU A 1 225 ? -27.859 25.828 8.57 1 89.38 225 LEU A C 1
ATOM 1646 O O . LEU A 1 225 ? -28.422 24.797 8.984 1 89.38 225 LEU A O 1
ATOM 1650 N N . GLU A 1 226 ? -28.453 26.672 7.887 1 88.62 226 GLU A N 1
ATOM 1651 C CA . GLU A 1 226 ? -29.891 26.609 7.613 1 88.62 226 GLU A CA 1
ATOM 1652 C C . GLU A 1 226 ? -30.219 25.453 6.664 1 88.62 226 GLU A C 1
ATOM 1654 O O . GLU A 1 226 ? -31.328 24.953 6.656 1 88.62 226 GLU A O 1
ATOM 1659 N N . THR A 1 227 ? -29.266 25.047 5.871 1 88.75 227 THR A N 1
ATOM 1660 C CA . THR A 1 227 ? -29.5 23.953 4.93 1 88.75 227 THR A CA 1
ATOM 1661 C C . THR A 1 227 ? -29.719 22.641 5.668 1 88.75 227 THR A C 1
ATOM 1663 O O . THR A 1 227 ? -30.266 21.688 5.102 1 88.75 227 THR A O 1
ATOM 1666 N N . GLY A 1 228 ? -29.156 22.562 6.848 1 89.12 228 GLY A N 1
ATOM 1667 C CA . GLY A 1 228 ? -29.234 21.328 7.613 1 89.12 228 GLY A CA 1
ATOM 1668 C C . GLY A 1 228 ? -28.141 20.344 7.27 1 89.12 228 GLY A C 1
ATOM 1669 O O . GLY A 1 228 ? -28.141 19.219 7.758 1 89.12 228 GLY A O 1
ATOM 1670 N N . ARG A 1 229 ? -27.219 20.75 6.461 1 92.81 229 ARG A N 1
ATOM 1671 C CA . ARG A 1 229 ? -26.172 19.859 5.977 1 92.81 229 ARG A CA 1
ATOM 1672 C C . ARG A 1 229 ? -24.875 20.062 6.758 1 92.81 229 ARG A C 1
ATOM 1674 O O . ARG A 1 229 ? -23.828 19.5 6.406 1 92.81 229 ARG A O 1
ATOM 1681 N N . VAL A 1 230 ? -24.953 20.875 7.828 1 93.44 230 VAL A N 1
ATOM 1682 C CA . VAL A 1 230 ? -23.734 21.219 8.555 1 93.44 230 VAL A CA 1
ATOM 1683 C C . VAL A 1 230 ? -23.875 20.797 10.016 1 93.44 230 VAL A C 1
ATOM 1685 O O . VAL A 1 230 ? -24.875 21.078 10.656 1 93.44 230 VAL A O 1
ATOM 1688 N N . ALA A 1 231 ? -22.906 20.078 10.477 1 93.06 231 ALA A N 1
ATOM 1689 C CA . ALA A 1 231 ? -22.719 19.844 11.906 1 93.06 231 ALA A CA 1
ATOM 1690 C C . ALA A 1 231 ? -21.406 20.438 12.398 1 93.06 231 ALA A C 1
ATOM 1692 O O . ALA A 1 231 ? -20.328 20.031 11.93 1 93.06 231 ALA A O 1
ATOM 1693 N N . LEU A 1 232 ? -21.531 21.375 13.328 1 93.06 232 LEU A N 1
ATOM 1694 C CA . LEU A 1 232 ? -20.359 22.094 13.836 1 93.06 232 LEU A CA 1
ATOM 1695 C C . LEU A 1 232 ? -20.078 21.703 15.281 1 93.06 232 LEU A C 1
ATOM 1697 O O . LEU A 1 232 ? -21 21.578 16.094 1 93.06 232 LEU A O 1
ATOM 1701 N N . PHE A 1 233 ? -18.812 21.531 15.562 1 94.56 233 PHE A N 1
ATOM 1702 C CA . PHE A 1 233 ? -18.375 21.156 16.906 1 94.56 233 PHE A CA 1
ATOM 1703 C C . PHE A 1 233 ? -17.219 22.047 17.359 1 94.56 233 PHE A C 1
ATOM 1705 O O . PHE A 1 233 ? -16.5 22.594 16.531 1 94.56 233 PHE A O 1
ATOM 1712 N N . GLN A 1 234 ? -17.094 22.141 18.672 1 95.88 234 GLN A N 1
ATOM 1713 C CA . GLN A 1 234 ? -16 22.922 19.234 1 95.88 234 GLN A CA 1
ATOM 1714 C C . GLN A 1 234 ? -15.031 22.031 20.016 1 95.88 234 GLN A C 1
ATOM 1716 O O . GLN A 1 234 ? -15.461 21.188 20.812 1 95.88 234 GLN A O 1
ATOM 1721 N N . THR A 1 235 ? -13.75 22.188 19.75 1 95.5 235 THR A N 1
ATOM 1722 C CA . THR A 1 235 ? -12.727 21.438 20.469 1 95.5 235 THR A CA 1
ATOM 1723 C C . THR A 1 235 ? -12.281 22.203 21.719 1 95.5 235 THR A C 1
ATOM 1725 O O . THR A 1 235 ? -12.273 23.438 21.719 1 95.5 235 THR A O 1
ATOM 1728 N N . PRO A 1 236 ? -11.945 21.484 22.703 1 92.69 236 PRO A N 1
ATOM 1729 C CA . PRO A 1 236 ? -11.523 22.156 23.938 1 92.69 236 PRO A CA 1
ATOM 1730 C C . PRO A 1 236 ? -10.141 22.781 23.828 1 92.69 236 PRO A C 1
ATOM 1732 O O . PRO A 1 236 ? -9.828 23.734 24.531 1 92.69 236 PRO A O 1
ATOM 1735 N N . GLU A 1 237 ? -9.273 22.172 23.047 1 92.25 237 GLU A N 1
ATOM 1736 C CA . GLU A 1 237 ? -7.898 22.641 22.891 1 92.25 237 GLU A CA 1
ATOM 1737 C C . GLU A 1 237 ? -7.59 22.969 21.438 1 92.25 237 GLU A C 1
ATOM 1739 O O . GLU A 1 237 ? -8.297 22.531 20.531 1 92.25 237 GLU A O 1
ATOM 1744 N N . PRO A 1 238 ? -6.539 23.859 21.312 1 92.44 238 PRO A N 1
ATOM 1745 C CA . PRO A 1 238 ? -6.105 24.125 19.953 1 92.44 238 PRO A CA 1
ATOM 1746 C C . PRO A 1 238 ? -5.637 22.859 19.234 1 92.44 238 PRO A C 1
ATOM 1748 O O . PRO A 1 238 ? -5.234 21.891 19.875 1 92.44 238 PRO A O 1
ATOM 1751 N N . LEU A 1 239 ? -5.77 22.906 17.938 1 93.5 239 LEU A N 1
ATOM 1752 C CA . LEU A 1 239 ? -5.383 21.766 17.125 1 93.5 239 LEU A CA 1
ATOM 1753 C C . LEU A 1 239 ? -4.039 22 16.438 1 93.5 239 LEU A C 1
ATOM 1755 O O . LEU A 1 239 ? -3.76 23.109 15.984 1 93.5 239 LEU A O 1
ATOM 1759 N N . PRO A 1 240 ? -3.234 21 16.375 1 90.69 240 PRO A N 1
ATOM 1760 C CA . PRO A 1 240 ? -1.887 21.156 15.812 1 90.69 240 PRO A CA 1
ATOM 1761 C C . PRO A 1 240 ? -1.879 21.172 14.289 1 90.69 240 PRO A C 1
ATOM 1763 O O . PRO A 1 240 ? -0.926 21.672 13.68 1 90.69 240 PRO A O 1
ATOM 1766 N N . HIS A 1 241 ? -2.818 20.578 13.656 1 94.5 241 HIS A N 1
ATOM 1767 C CA . HIS A 1 241 ? -2.924 20.5 12.203 1 94.5 241 HIS A CA 1
ATOM 1768 C C . HIS A 1 241 ? -4.371 20.281 11.766 1 94.5 241 HIS A C 1
ATOM 1770 O O . HIS A 1 241 ? -5.238 20 12.594 1 94.5 241 HIS A O 1
ATOM 1776 N N . GLY A 1 242 ? -4.613 20.578 10.477 1 96.25 242 GLY A N 1
ATOM 1777 C CA . GLY A 1 242 ? -5.898 20.25 9.898 1 96.25 242 GLY A CA 1
ATOM 1778 C C . GLY A 1 242 ? -5.957 18.828 9.359 1 96.25 242 GLY A C 1
ATOM 1779 O O . GLY A 1 242 ? -4.949 18.297 8.883 1 96.25 242 GLY A O 1
ATOM 1780 N N . LEU A 1 243 ? -7.059 18.203 9.414 1 97.5 243 LEU A N 1
ATOM 1781 C CA . LEU A 1 243 ? -7.312 16.859 8.867 1 97.5 243 LEU A CA 1
ATOM 1782 C C . LEU A 1 243 ? -8.742 16.75 8.344 1 97.5 243 LEU A C 1
ATOM 1784 O O . LEU A 1 243 ? -9.688 17.156 9.031 1 97.5 243 LEU A O 1
ATOM 1788 N N . ALA A 1 244 ? -8.898 16.312 7.129 1 97.62 244 ALA A N 1
ATOM 1789 C CA . ALA A 1 244 ? -10.227 16.141 6.547 1 97.62 244 ALA A CA 1
ATOM 1790 C C . ALA A 1 244 ? -10.32 14.844 5.758 1 97.62 244 ALA A C 1
ATOM 1792 O O . ALA A 1 244 ? -9.352 14.422 5.121 1 97.62 244 ALA A O 1
ATOM 1793 N N . VAL A 1 245 ? -11.43 14.219 5.848 1 98.06 245 VAL A N 1
ATOM 1794 C CA . VAL A 1 245 ? -11.828 13.125 4.973 1 98.06 245 VAL A CA 1
ATOM 1795 C C . VAL A 1 245 ? -12.961 13.586 4.051 1 98.06 245 VAL A C 1
ATOM 1797 O O . VAL A 1 245 ? -13.977 14.094 4.516 1 98.06 245 VAL A O 1
ATOM 1800 N N . ILE A 1 246 ? -12.773 13.445 2.764 1 96.25 246 ILE A N 1
ATOM 1801 C CA . ILE A 1 246 ? -13.773 13.867 1.786 1 96.25 246 ILE A CA 1
ATOM 1802 C C . ILE A 1 246 ? -14.25 12.664 0.985 1 96.25 246 ILE A C 1
ATOM 1804 O O . ILE A 1 246 ? -13.469 12.039 0.264 1 96.25 246 ILE A O 1
ATOM 1808 N N . GLU A 1 247 ? -15.484 12.328 1.194 1 94.94 247 GLU A N 1
ATOM 1809 C CA . GLU A 1 247 ? -16.125 11.312 0.356 1 94.94 247 GLU A CA 1
ATOM 1810 C C . GLU A 1 247 ? -16.484 11.883 -1.015 1 94.94 247 GLU A C 1
ATOM 1812 O O . GLU A 1 247 ? -16.891 13.039 -1.125 1 94.94 247 GLU A O 1
ATOM 1817 N N . ARG A 1 248 ? -16.344 11 -1.964 1 87.62 248 ARG A N 1
ATOM 1818 C CA . ARG A 1 248 ? -16.578 11.477 -3.322 1 87.62 248 ARG A CA 1
ATOM 1819 C C . ARG A 1 248 ? -17.547 10.555 -4.066 1 87.62 248 ARG A C 1
ATOM 1821 O O . ARG A 1 248 ? -17.703 9.391 -3.695 1 87.62 248 ARG A O 1
ATOM 1828 N N . ASP A 1 249 ? -18.547 10.898 -4.746 1 72.81 249 ASP A N 1
ATOM 1829 C CA . ASP A 1 249 ? -19.531 10.133 -5.508 1 72.81 249 ASP A CA 1
ATOM 1830 C C . ASP A 1 249 ? -18.906 9.555 -6.781 1 72.81 249 ASP A C 1
ATOM 1832 O O . ASP A 1 249 ? -18.062 10.203 -7.414 1 72.81 249 ASP A O 1
ATOM 1836 N N . ASP A 1 250 ? -19.141 8.156 -6.84 1 60.22 250 ASP A N 1
ATOM 1837 C CA . ASP A 1 250 ? -18.797 7.473 -8.086 1 60.22 250 ASP A CA 1
ATOM 1838 C C . ASP A 1 250 ? -19.641 8.016 -9.25 1 60.22 250 ASP A C 1
ATOM 1840 O O . ASP A 1 250 ? -20.578 7.355 -9.703 1 60.22 250 ASP A O 1
ATOM 1844 N N . GLY A 1 251 ? -20.125 9.016 -9.383 1 49.53 251 GLY A N 1
ATOM 1845 C CA . GLY A 1 251 ? -21.062 9.211 -10.477 1 49.53 251 GLY A CA 1
ATOM 1846 C C . GLY A 1 251 ? -20.719 8.414 -11.719 1 49.53 251 GLY A C 1
ATOM 1847 O O . GLY A 1 251 ? -19.547 8.125 -11.969 1 49.53 251 GLY A O 1
ATOM 1848 N N . ASP A 1 252 ? -21.578 7.309 -12.133 1 41.84 252 ASP A N 1
ATOM 1849 C CA . ASP A 1 252 ? -21.656 6.699 -13.461 1 41.84 252 ASP A CA 1
ATOM 1850 C C . ASP A 1 252 ? -21.078 7.625 -14.523 1 41.84 252 ASP A C 1
ATOM 1852 O O . ASP A 1 252 ? -21.078 7.297 -15.711 1 41.84 252 ASP A O 1
ATOM 1856 N N . GLY A 1 253 ? -21.578 8.93 -14.602 1 36.59 253 GLY A N 1
ATOM 1857 C CA . GLY A 1 253 ? -21.547 9.695 -15.836 1 36.59 253 GLY A CA 1
ATOM 1858 C C . GLY A 1 253 ? -20.141 9.844 -16.422 1 36.59 253 GLY A C 1
ATOM 1859 O O . GLY A 1 253 ? -19.156 9.758 -15.688 1 36.59 253 GLY A O 1
ATOM 1860 N N . ASP A 1 254 ? -19.984 9.336 -17.688 1 35.47 254 ASP A N 1
ATOM 1861 C CA . ASP A 1 254 ? -19.125 9.82 -18.766 1 35.47 254 ASP A CA 1
ATOM 1862 C C . ASP A 1 254 ? -18.75 11.281 -18.547 1 35.47 254 ASP A C 1
ATOM 1864 O O . ASP A 1 254 ? -19.094 12.141 -19.375 1 35.47 254 ASP A O 1
ATOM 1868 N N . ARG A 1 255 ? -19.109 11.859 -17.578 1 33.56 255 ARG A N 1
ATOM 1869 C CA . ARG A 1 255 ? -18.719 13.266 -17.719 1 33.56 255 ARG A CA 1
ATOM 1870 C C . ARG A 1 255 ? -17.344 13.391 -18.359 1 33.56 255 ARG A C 1
ATOM 1872 O O . ARG A 1 255 ? -16.375 12.828 -17.844 1 33.56 255 ARG A O 1
ATOM 1879 N N . ASP A 1 256 ? -17.266 13.312 -19.641 1 33.28 256 ASP A N 1
ATOM 1880 C CA . ASP A 1 256 ? -16.312 14.07 -20.453 1 33.28 256 ASP A CA 1
ATOM 1881 C C . ASP A 1 256 ? -15.781 15.273 -19.672 1 33.28 256 ASP A C 1
ATOM 1883 O O . ASP A 1 256 ? -16.25 16.406 -19.859 1 33.28 256 ASP A O 1
ATOM 1887 N N . ARG A 1 257 ? -15.836 15.281 -18.453 1 33.62 257 ARG A N 1
ATOM 1888 C CA . ARG A 1 257 ? -15.219 16.531 -18.016 1 33.62 257 ARG A CA 1
ATOM 1889 C C . ARG A 1 257 ? -14.078 16.922 -18.953 1 33.62 257 ARG A C 1
ATOM 1891 O O . ARG A 1 257 ? -13.195 16.109 -19.25 1 33.62 257 ARG A O 1
ATOM 1898 N N . ASP A 1 258 ? -14.391 17.641 -19.828 1 32.22 258 ASP A N 1
ATOM 1899 C CA . ASP A 1 258 ? -13.359 18.422 -20.484 1 32.22 258 ASP A CA 1
ATOM 1900 C C . ASP A 1 258 ? -12.133 18.594 -19.609 1 32.22 258 ASP A C 1
ATOM 1902 O O . ASP A 1 258 ? -12.219 19.156 -18.516 1 32.22 258 ASP A O 1
ATOM 1906 N N . ARG A 1 259 ? -11.312 17.641 -19.5 1 34.31 259 ARG A N 1
ATOM 1907 C CA . ARG A 1 259 ? -9.961 17.938 -19.047 1 34.31 259 ARG A CA 1
ATOM 1908 C C . ARG A 1 259 ? -9.648 19.422 -19.203 1 34.31 259 ARG A C 1
ATOM 1910 O O . ARG A 1 259 ? -9.109 19.844 -20.219 1 34.31 259 ARG A O 1
ATOM 1917 N N . ASN A 1 260 ? -10.555 20.219 -18.938 1 31.03 260 ASN A N 1
ATOM 1918 C CA . ASN A 1 260 ? -10.117 21.609 -18.953 1 31.03 260 ASN A CA 1
ATOM 1919 C C . ASN A 1 260 ? -8.828 21.812 -18.172 1 31.03 260 ASN A C 1
ATOM 1921 O O . ASN A 1 260 ? -8.617 21.156 -17.141 1 31.03 260 ASN A O 1
ATOM 1925 N N . ASP A 1 261 ? -7.82 22.391 -18.672 1 35.88 261 ASP A N 1
ATOM 1926 C CA . ASP A 1 261 ? -6.434 22.797 -18.516 1 35.88 261 ASP A CA 1
ATOM 1927 C C . ASP A 1 261 ? -6.152 23.234 -17.078 1 35.88 261 ASP A C 1
ATOM 1929 O O . ASP A 1 261 ? -5 23.438 -16.703 1 35.88 261 ASP A O 1
ATOM 1933 N N . SER A 1 262 ? -7.191 23.75 -16.344 1 33.88 262 SER A N 1
ATOM 1934 C CA . SER A 1 262 ? -6.781 24.594 -15.219 1 33.88 262 SER A CA 1
ATOM 1935 C C . SER A 1 262 ? -6.645 23.781 -13.938 1 33.88 262 SER A C 1
ATOM 1937 O O . SER A 1 262 ? -6.098 24.266 -12.945 1 33.88 262 SER A O 1
ATOM 1939 N N . ALA A 1 263 ? -7.609 22.859 -13.688 1 37.84 263 ALA A N 1
ATOM 1940 C CA . ALA A 1 263 ? -7.637 22.344 -12.32 1 37.84 263 ALA A CA 1
ATOM 1941 C C . ALA A 1 263 ? -6.473 21.406 -12.062 1 37.84 263 ALA A C 1
ATOM 1943 O O . ALA A 1 263 ? -6.137 20.578 -12.906 1 37.84 263 ALA A O 1
ATOM 1944 N N . ALA A 1 264 ? -5.699 21.625 -11.109 1 42.75 264 ALA A N 1
ATOM 1945 C CA . ALA A 1 264 ? -4.617 20.844 -10.516 1 42.75 264 ALA A CA 1
ATOM 1946 C C . ALA A 1 264 ? -4.953 19.359 -10.516 1 42.75 264 ALA A C 1
ATOM 1948 O O . ALA A 1 264 ? -5.926 18.938 -9.891 1 42.75 264 ALA A O 1
ATOM 1949 N N . GLU A 1 265 ? -4.906 18.562 -11.578 1 50.03 265 GLU A N 1
ATOM 1950 C CA . GLU A 1 265 ? -5.395 17.203 -11.766 1 50.03 265 GLU A CA 1
ATOM 1951 C C . GLU A 1 265 ? -4.789 16.25 -10.742 1 50.03 265 GLU A C 1
ATOM 1953 O O . GLU A 1 265 ? -3.604 15.914 -10.82 1 50.03 265 GLU A O 1
ATOM 1958 N N . LEU A 1 266 ? -5.227 16.562 -9.422 1 60.69 266 LEU A N 1
ATOM 1959 C CA . LEU A 1 266 ? -4.895 15.438 -8.555 1 60.69 266 LEU A CA 1
ATOM 1960 C C . LEU A 1 266 ? -5.25 14.117 -9.219 1 60.69 266 LEU A C 1
ATOM 1962 O O . LEU A 1 266 ? -6.301 14 -9.859 1 60.69 266 LEU A O 1
ATOM 1966 N N . ASP A 1 267 ? -4.312 13.531 -9.711 1 61 267 ASP A N 1
ATOM 1967 C CA . ASP A 1 267 ? -4.582 12.18 -10.203 1 61 267 ASP A CA 1
ATOM 1968 C C . ASP A 1 267 ? -5.273 11.336 -9.141 1 61 267 ASP A C 1
ATOM 1970 O O . ASP A 1 267 ? -4.703 10.359 -8.648 1 61 267 ASP A O 1
ATOM 1974 N N . ILE A 1 268 ? -6.414 11.961 -8.688 1 64.06 268 ILE A N 1
ATOM 1975 C CA . ILE A 1 268 ? -7.137 11.234 -7.652 1 64.06 268 ILE A CA 1
ATOM 1976 C C . ILE A 1 268 ? -8.422 10.656 -8.234 1 64.06 268 ILE A C 1
ATOM 1978 O O . ILE A 1 268 ? -9.125 11.32 -9 1 64.06 268 ILE A O 1
ATOM 1982 N N . GLY A 1 269 ? -8.594 9.453 -8.203 1 65.88 269 GLY A N 1
ATOM 1983 C CA . GLY A 1 269 ? -9.805 8.773 -8.633 1 65.88 269 GLY A CA 1
ATOM 1984 C C . GLY A 1 269 ? -11.039 9.203 -7.867 1 65.88 269 GLY A C 1
ATOM 1985 O O . GLY A 1 269 ? -11.102 10.328 -7.359 1 65.88 269 GLY A O 1
ATOM 1986 N N . ASP A 1 270 ? -12.078 8.461 -7.875 1 75.94 270 ASP A N 1
ATOM 1987 C CA . ASP A 1 270 ? -13.367 8.75 -7.242 1 75.94 270 ASP A CA 1
ATOM 1988 C C . ASP A 1 270 ? -13.391 8.242 -5.805 1 75.94 270 ASP A C 1
ATOM 1990 O O . ASP A 1 270 ? -14.406 8.383 -5.113 1 75.94 270 ASP A O 1
ATOM 1994 N N . ASP A 1 271 ? -12.312 7.832 -5.367 1 83.5 271 ASP A N 1
ATOM 1995 C CA . ASP A 1 271 ? -12.234 7.312 -4.004 1 83.5 271 ASP A CA 1
ATOM 1996 C C . ASP A 1 271 ? -12.18 8.445 -2.986 1 83.5 271 ASP A C 1
ATOM 1998 O O . ASP A 1 271 ? -11.805 9.57 -3.324 1 83.5 271 ASP A O 1
ATOM 2002 N N . PRO A 1 272 ? -12.648 8.148 -1.831 1 91.94 272 PRO A N 1
ATOM 2003 C CA . PRO A 1 272 ? -12.469 9.141 -0.771 1 91.94 272 PRO A CA 1
ATOM 2004 C C . PRO A 1 272 ? -11.008 9.516 -0.554 1 91.94 272 PRO A C 1
ATOM 2006 O O . PRO A 1 272 ? -10.117 8.695 -0.792 1 91.94 272 PRO A O 1
ATOM 2009 N N . VAL A 1 273 ? -10.773 10.75 -0.14 1 94.81 273 VAL A N 1
ATOM 2010 C CA . VAL A 1 273 ? -9.406 11.211 0.064 1 94.81 273 VAL A CA 1
ATOM 2011 C C . VAL A 1 273 ? -9.266 11.82 1.458 1 94.81 273 VAL A C 1
ATOM 2013 O O . VAL A 1 273 ? -10.266 12.211 2.07 1 94.81 273 VAL A O 1
ATOM 2016 N N . ILE A 1 274 ? -8.07 11.805 1.948 1 96.62 274 ILE A N 1
ATOM 2017 C CA . ILE A 1 274 ? -7.773 12.555 3.164 1 96.62 274 ILE A CA 1
ATOM 2018 C C . ILE A 1 274 ? -6.871 13.742 2.834 1 96.62 274 ILE A C 1
ATOM 2020 O O . ILE A 1 274 ? -6.062 13.68 1.906 1 96.62 274 ILE A O 1
ATOM 2024 N N . VAL A 1 275 ? -7.016 14.82 3.551 1 96.44 275 VAL A N 1
ATOM 2025 C CA . VAL A 1 275 ? -6.191 16.016 3.445 1 96.44 275 VAL A CA 1
ATOM 2026 C C . VAL A 1 275 ? -5.586 16.359 4.805 1 96.44 275 VAL A C 1
ATOM 2028 O O . VAL A 1 275 ? -6.312 16.625 5.766 1 96.44 275 VAL A O 1
ATOM 2031 N N . LEU A 1 276 ? -4.328 16.266 4.91 1 96.88 276 LEU A N 1
ATOM 2032 C CA . LEU A 1 276 ? -3.594 16.766 6.066 1 96.88 276 LEU A CA 1
ATOM 2033 C C . LEU A 1 276 ? -3.043 18.156 5.809 1 96.88 276 LEU A C 1
ATOM 2035 O O . LEU A 1 276 ? -2.205 18.344 4.922 1 96.88 276 LEU A O 1
ATOM 2039 N N . ALA A 1 277 ? -3.516 19.094 6.562 1 96.38 277 ALA A N 1
ATOM 2040 C CA . ALA A 1 277 ? -3.125 20.484 6.348 1 96.38 277 ALA A CA 1
ATOM 2041 C C . ALA A 1 277 ? -2.201 20.969 7.461 1 96.38 277 ALA A C 1
ATOM 2043 O O . ALA A 1 277 ? -2.543 20.891 8.641 1 96.38 277 ALA A O 1
ATOM 2044 N N . VAL A 1 278 ? -1.086 21.422 7.066 1 95.44 278 VAL A N 1
ATOM 2045 C CA . VAL A 1 278 ? -0.142 22.031 7.996 1 95.44 278 VAL A CA 1
ATOM 2046 C C . VAL A 1 278 ? -0.262 23.547 7.941 1 95.44 278 VAL A C 1
ATOM 2048 O O . VAL A 1 278 ? -0.116 24.141 6.871 1 95.44 278 VAL A O 1
ATOM 2051 N N . CYS A 1 279 ? -0.525 24.078 9.164 1 92.38 279 CYS A N 1
ATOM 2052 C CA . CYS A 1 279 ? -0.791 25.5 9.242 1 92.38 279 CYS A CA 1
ATOM 2053 C C . CYS A 1 279 ? 0.13 26.172 10.258 1 92.38 279 CYS A C 1
ATOM 2055 O O . CYS A 1 279 ? 0.631 25.516 11.172 1 92.38 279 CYS A O 1
ATOM 2057 N N . ASP A 1 280 ? 0.44 27.375 10.023 1 87.31 280 ASP A N 1
ATOM 2058 C CA . ASP A 1 280 ? 1.069 28.234 11.016 1 87.31 280 ASP A CA 1
ATOM 2059 C C . ASP A 1 280 ? 0.331 29.562 11.141 1 87.31 280 ASP A C 1
ATOM 2061 O O . ASP A 1 280 ? -0.825 29.688 10.727 1 87.31 280 ASP A O 1
ATOM 2065 N N . GLU A 1 281 ? 0.923 30.484 11.789 1 81.44 281 GLU A N 1
ATOM 2066 C CA . GLU A 1 281 ? 0.266 31.75 12.055 1 81.44 281 GLU A CA 1
ATOM 2067 C C . GLU A 1 281 ? -0.091 32.469 10.758 1 81.44 281 GLU A C 1
ATOM 2069 O O . GLU A 1 281 ? -1.014 33.281 10.727 1 81.44 281 GLU A O 1
ATOM 2074 N N . SER A 1 282 ? 0.568 32.125 9.672 1 81.62 282 SER A N 1
ATOM 2075 C CA . SER A 1 282 ? 0.34 32.781 8.391 1 81.62 282 SER A CA 1
ATOM 2076 C C . SER A 1 282 ? -0.743 32.062 7.582 1 81.62 282 SER A C 1
ATOM 2078 O O . SER A 1 282 ? -1.253 32.625 6.605 1 81.62 282 SER A O 1
ATOM 2080 N N . GLY A 1 283 ? -1.117 31 8.023 1 88 283 GLY A N 1
ATOM 2081 C CA . GLY A 1 283 ? -2.123 30.25 7.289 1 88 283 GLY A CA 1
ATOM 2082 C C . GLY A 1 283 ? -1.682 28.844 6.938 1 88 283 GLY A C 1
ATOM 2083 O O . GLY A 1 283 ? -0.911 28.234 7.68 1 88 283 GLY A O 1
ATOM 2084 N N . VAL A 1 284 ? -2.244 28.359 5.852 1 92.44 284 VAL A N 1
ATOM 2085 C CA . VAL A 1 284 ? -1.933 27 5.426 1 92.44 284 VAL A CA 1
ATOM 2086 C C . VAL A 1 284 ? -0.574 26.984 4.73 1 92.44 284 VAL A C 1
ATOM 2088 O O . VAL A 1 284 ? -0.406 27.578 3.662 1 92.44 284 VAL A O 1
ATOM 2091 N N . ARG A 1 285 ? 0.382 26.266 5.242 1 92.88 285 ARG A N 1
ATOM 2092 C CA . ARG A 1 285 ? 1.729 26.141 4.695 1 92.88 285 ARG A CA 1
ATOM 2093 C C . ARG A 1 285 ? 1.775 25.094 3.584 1 92.88 285 ARG A C 1
ATOM 2095 O O . ARG A 1 285 ? 2.592 25.203 2.666 1 92.88 285 ARG A O 1
ATOM 2102 N N . GLY A 1 286 ? 1.006 24.094 3.744 1 95 286 GLY A N 1
ATOM 2103 C CA . GLY A 1 286 ? 0.954 23.016 2.771 1 95 286 GLY A CA 1
ATOM 2104 C C . GLY A 1 286 ? -0.062 21.938 3.121 1 95 286 GLY A C 1
ATOM 2105 O O . GLY A 1 286 ? -0.631 21.953 4.215 1 95 286 GLY A O 1
ATOM 2106 N N . VAL A 1 287 ? -0.345 21.125 2.105 1 95.62 287 VAL A N 1
ATOM 2107 C CA . VAL A 1 287 ? -1.277 20.031 2.314 1 95.62 287 VAL A CA 1
ATOM 2108 C C . VAL A 1 287 ? -0.684 18.734 1.757 1 95.62 287 VAL A C 1
ATOM 2110 O O . VAL A 1 287 ? 0.125 18.766 0.826 1 95.62 287 VAL A O 1
ATOM 2113 N N . ILE A 1 288 ? -0.946 17.672 2.381 1 94.88 288 ILE A N 1
ATOM 2114 C CA . ILE A 1 288 ? -0.682 16.312 1.903 1 94.88 288 ILE A CA 1
ATOM 2115 C C . ILE A 1 288 ? -2.002 15.602 1.621 1 94.88 288 ILE A C 1
ATOM 2117 O O . ILE A 1 288 ? -2.857 15.492 2.502 1 94.88 288 ILE A O 1
ATOM 2121 N N . VAL A 1 289 ? -2.184 15.125 0.361 1 94.81 289 VAL A N 1
ATOM 2122 C CA . VAL A 1 289 ? -3.434 14.508 -0.074 1 94.81 289 VAL A CA 1
ATOM 2123 C C . VAL A 1 289 ? -3.176 13.078 -0.537 1 94.81 289 VAL A C 1
ATOM 2125 O O . VAL A 1 289 ? -2.223 12.82 -1.277 1 94.81 289 VAL A O 1
ATOM 2128 N N . THR A 1 290 ? -3.934 12.156 -0.03 1 93.44 290 THR A N 1
ATOM 2129 C CA . THR A 1 290 ? -3.814 10.781 -0.493 1 93.44 290 THR A CA 1
ATOM 2130 C C . THR A 1 290 ? -5.164 10.07 -0.43 1 93.44 290 THR A C 1
ATOM 2132 O O . THR A 1 290 ? -6.027 10.438 0.366 1 93.44 290 THR A O 1
ATOM 2135 N N . ASP A 1 291 ? -5.402 9.102 -1.272 1 91.62 291 ASP A N 1
ATOM 2136 C CA . ASP A 1 291 ? -6.605 8.281 -1.271 1 91.62 291 ASP A CA 1
ATOM 2137 C C . ASP A 1 291 ? -6.301 6.859 -0.805 1 91.62 291 ASP A C 1
ATOM 2139 O O . ASP A 1 291 ? -7.086 5.938 -1.04 1 91.62 291 ASP A O 1
ATOM 2143 N N . ASP A 1 292 ? -5.172 6.754 -0.197 1 91 292 ASP A N 1
ATOM 2144 C CA . ASP A 1 292 ? -4.781 5.434 0.28 1 91 292 ASP A CA 1
ATOM 2145 C C . ASP A 1 292 ? -5.758 4.922 1.338 1 91 292 ASP A C 1
ATOM 2147 O O . ASP A 1 292 ? -6.137 5.66 2.248 1 91 292 ASP A O 1
ATOM 2151 N N . ALA A 1 293 ? -6.07 3.629 1.305 1 89.38 293 ALA A N 1
ATOM 2152 C CA . ALA A 1 293 ? -7.105 3.049 2.156 1 89.38 293 ALA A CA 1
ATOM 2153 C C . ALA A 1 293 ? -6.676 3.051 3.621 1 89.38 293 ALA A C 1
ATOM 2155 O O . ALA A 1 293 ? -7.488 3.312 4.512 1 89.38 293 ALA A O 1
ATOM 2156 N N . ASP A 1 294 ? -5.434 2.697 3.893 1 90.75 294 ASP A N 1
ATOM 2157 C CA . ASP A 1 294 ? -4.945 2.686 5.266 1 90.75 294 ASP A CA 1
ATOM 2158 C C . ASP A 1 294 ? -4.914 4.098 5.852 1 90.75 294 ASP A C 1
ATOM 2160 O O . ASP A 1 294 ? -5.203 4.293 7.031 1 90.75 294 ASP A O 1
ATOM 2164 N N . ALA A 1 295 ? -4.492 5.031 5.023 1 95 295 ALA A N 1
ATOM 2165 C CA . ALA A 1 295 ? -4.512 6.426 5.457 1 95 295 ALA A CA 1
ATOM 2166 C C . ALA A 1 295 ? -5.93 6.871 5.805 1 95 295 ALA A C 1
ATOM 2168 O O . ALA A 1 295 ? -6.137 7.609 6.773 1 95 295 ALA A O 1
ATOM 2169 N N . LEU A 1 296 ? -6.887 6.465 5.023 1 95.62 296 LEU A N 1
ATOM 2170 C CA . LEU A 1 296 ? -8.281 6.797 5.273 1 95.62 296 LEU A CA 1
ATOM 2171 C C . LEU A 1 296 ? -8.75 6.23 6.609 1 95.62 296 LEU A C 1
ATOM 2173 O O . LEU A 1 296 ? -9.398 6.93 7.395 1 95.62 296 LEU A O 1
ATOM 2177 N N . GLU A 1 297 ? -8.43 4.996 6.82 1 93.88 297 GLU A N 1
ATOM 2178 C CA . GLU A 1 297 ? -8.797 4.371 8.086 1 93.88 297 GLU A CA 1
ATOM 2179 C C . GLU A 1 297 ? -8.141 5.086 9.266 1 93.88 297 GLU A C 1
ATOM 2181 O O . GLU A 1 297 ? -8.789 5.324 10.289 1 93.88 297 GLU A O 1
ATOM 2186 N N . TRP A 1 298 ? -6.949 5.398 9.164 1 96.44 298 TRP A N 1
ATOM 2187 C CA . TRP A 1 298 ? -6.227 6.145 10.188 1 96.44 298 TRP A CA 1
ATOM 2188 C C . TRP A 1 298 ? -6.891 7.492 10.453 1 96.44 298 TRP A C 1
ATOM 2190 O O . TRP A 1 298 ? -7.109 7.867 11.602 1 96.44 298 TRP A O 1
ATOM 2200 N N . ALA A 1 299 ? -7.117 8.219 9.359 1 97.69 299 ALA A N 1
ATOM 2201 C CA . ALA A 1 299 ? -7.719 9.547 9.484 1 97.69 299 ALA A CA 1
ATOM 2202 C C . ALA A 1 299 ? -9.07 9.469 10.195 1 97.69 299 ALA A C 1
ATOM 2204 O O . ALA A 1 299 ? -9.375 10.305 11.055 1 97.69 299 ALA A O 1
ATOM 2205 N N . ARG A 1 300 ? -9.852 8.516 9.828 1 97.31 300 ARG A N 1
ATOM 2206 C CA . ARG A 1 300 ? -11.164 8.352 10.461 1 97.31 300 ARG A CA 1
ATOM 2207 C C . ARG A 1 300 ? -11.016 8.062 11.953 1 97.31 300 ARG A C 1
ATOM 2209 O O . ARG A 1 300 ? -11.742 8.633 12.773 1 97.31 300 ARG A O 1
ATOM 2216 N N . THR A 1 301 ? -10.102 7.219 12.25 1 96.31 301 THR A N 1
ATOM 2217 C CA . THR A 1 301 ? -9.836 6.906 13.648 1 96.31 301 THR A CA 1
ATOM 2218 C C . THR A 1 301 ? -9.375 8.148 14.398 1 96.31 301 THR A C 1
ATOM 2220 O O . THR A 1 301 ? -9.836 8.414 15.516 1 96.31 301 THR A O 1
ATOM 2223 N N . ARG A 1 302 ? -8.508 8.891 13.828 1 95.38 302 ARG A N 1
ATOM 2224 C CA . ARG A 1 302 ? -8 10.117 14.438 1 95.38 302 ARG A CA 1
ATOM 2225 C C . ARG A 1 302 ? -9.125 11.133 14.641 1 95.38 302 ARG A C 1
ATOM 2227 O O . ARG A 1 302 ? -9.195 11.789 15.688 1 95.38 302 ARG A O 1
ATOM 2234 N N . LEU A 1 303 ? -9.969 11.289 13.68 1 96.62 303 LEU A N 1
ATOM 2235 C CA . LEU A 1 303 ? -11.086 12.211 13.781 1 96.62 303 LEU A CA 1
ATOM 2236 C C . LEU A 1 303 ? -12.055 11.773 14.875 1 96.62 303 LEU A C 1
ATOM 2238 O O . LEU A 1 303 ? -12.562 12.602 15.633 1 96.62 303 LEU A O 1
ATOM 2242 N N . ASP A 1 304 ? -12.266 10.453 14.953 1 95.5 304 ASP A N 1
ATOM 2243 C CA . ASP A 1 304 ? -13.133 9.938 16.016 1 95.5 304 ASP A CA 1
ATOM 2244 C C . ASP A 1 304 ? -12.586 10.297 17.391 1 95.5 304 ASP A C 1
ATOM 2246 O O . ASP A 1 304 ? -13.344 10.656 18.297 1 95.5 304 ASP A O 1
ATOM 2250 N N . GLU A 1 305 ? -11.367 10.188 17.562 1 93.5 305 GLU A N 1
ATOM 2251 C CA . GLU A 1 305 ? -10.719 10.516 18.828 1 93.5 305 GLU A CA 1
ATOM 2252 C C . GLU A 1 305 ? -10.906 11.992 19.172 1 93.5 305 GLU A C 1
ATOM 2254 O O . GLU A 1 305 ? -11.195 12.328 20.328 1 93.5 305 GLU A O 1
ATOM 2259 N N . VAL A 1 306 ? -10.703 12.844 18.203 1 91.06 306 VAL A N 1
ATOM 2260 C CA . VAL A 1 306 ? -10.859 14.273 18.438 1 91.06 306 VAL A CA 1
ATOM 2261 C C . VAL A 1 306 ? -12.32 14.586 18.766 1 91.06 306 VAL A C 1
ATOM 2263 O O . VAL A 1 306 ? -12.609 15.375 19.672 1 91.06 306 VAL A O 1
ATOM 2266 N N . TRP A 1 307 ? -13.188 13.938 18.109 1 90.88 307 TRP A N 1
ATOM 2267 C CA . TRP A 1 307 ? -14.609 14.227 18.234 1 90.88 307 TRP A CA 1
ATOM 2268 C C . TRP A 1 307 ? -15.141 13.758 19.578 1 90.88 307 TRP A C 1
ATOM 2270 O O . TRP A 1 307 ? -16.109 14.312 20.109 1 90.88 307 TRP A O 1
ATOM 2280 N N . ALA A 1 308 ? -14.484 12.781 20.078 1 90.88 308 ALA A N 1
ATOM 2281 C CA . ALA A 1 308 ? -14.914 12.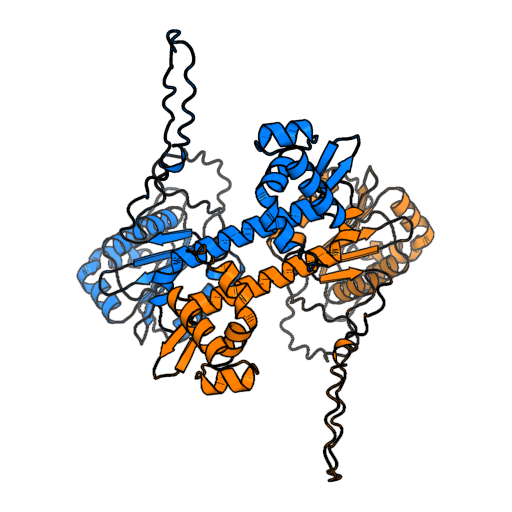258 21.375 1 90.88 308 ALA A CA 1
ATOM 2282 C C . ALA A 1 308 ? -14.844 13.336 22.453 1 90.88 308 ALA A C 1
ATOM 2284 O O . ALA A 1 308 ? -15.617 13.32 23.406 1 90.88 308 ALA A O 1
ATOM 2285 N N . ASP A 1 309 ? -14.117 14.336 22.297 1 89.81 309 ASP A N 1
ATOM 2286 C CA . ASP A 1 309 ? -13.898 15.359 23.312 1 89.81 309 ASP A CA 1
ATOM 2287 C C . ASP A 1 309 ? -14.547 16.688 22.906 1 89.81 309 ASP A C 1
ATOM 2289 O O . ASP A 1 309 ? -14.312 17.719 23.547 1 89.81 309 ASP A O 1
ATOM 2293 N N . THR A 1 310 ? -15.312 16.656 21.844 1 90.81 310 THR A N 1
ATOM 2294 C CA . THR A 1 310 ? -15.852 17.922 21.344 1 90.81 310 THR A CA 1
ATOM 2295 C C . THR A 1 310 ? -17.25 18.172 21.922 1 90.81 310 THR A C 1
ATOM 2297 O O . THR A 1 310 ? -17.859 17.281 22.5 1 90.81 310 THR A O 1
ATOM 2300 N N . GLU A 1 311 ? -17.703 19.469 21.812 1 90.31 311 GLU A N 1
ATOM 2301 C CA . GLU A 1 311 ? -19.047 19.906 22.156 1 90.31 311 GLU A CA 1
ATOM 2302 C C . GLU A 1 311 ? -19.812 20.344 20.922 1 90.31 311 GLU A C 1
ATOM 2304 O O . GLU A 1 311 ? -19.312 21.109 20.094 1 90.31 311 GLU A O 1
ATOM 2309 N N . SER A 1 312 ? -21.031 19.812 20.812 1 90.31 312 SER A N 1
ATOM 2310 C CA . SER A 1 312 ? -21.859 20.156 19.656 1 90.31 312 SER A CA 1
ATOM 2311 C C . SER A 1 312 ? -22.359 21.594 19.75 1 90.31 312 SER A C 1
ATOM 2313 O O . SER A 1 312 ? -22.797 22.031 20.812 1 90.31 312 SER A O 1
ATOM 2315 N N . LEU A 1 313 ? -22.172 22.281 18.641 1 84.5 313 LEU A N 1
ATOM 2316 C CA . LEU A 1 313 ? -22.641 23.672 18.594 1 84.5 313 LEU A CA 1
ATOM 2317 C C . LEU A 1 313 ? -23.953 23.766 17.828 1 84.5 313 LEU A C 1
ATOM 2319 O O . LEU A 1 313 ? -24.641 24.781 17.875 1 84.5 313 LEU A O 1
ATOM 2323 N N . SER A 1 314 ? -24.25 22.844 16.938 1 66.38 314 SER A N 1
ATOM 2324 C CA . SER A 1 314 ? -25.438 22.953 16.094 1 66.38 314 SER A CA 1
ATOM 2325 C C . SER A 1 314 ? -26.641 22.25 16.734 1 66.38 314 SER A C 1
ATOM 2327 O O . SER A 1 314 ? -26.469 21.297 17.484 1 66.38 314 SER A O 1
ATOM 2329 N N . ALA A 1 315 ? -27.766 22.922 17 1 55.47 315 ALA A N 1
ATOM 2330 C CA . ALA A 1 315 ? -29.031 22.453 17.562 1 55.47 315 ALA A CA 1
ATOM 2331 C C . ALA A 1 315 ? -29.484 21.141 16.906 1 55.47 315 ALA A C 1
ATOM 2333 O O . ALA A 1 315 ? -29.266 20.938 15.711 1 55.47 315 ALA A O 1
ATOM 2334 N N . PRO A 1 316 ? -29.625 20.016 17.641 1 44.84 316 PRO A N 1
ATOM 2335 C CA . PRO A 1 316 ? -30.234 18.797 17.094 1 44.84 316 PRO A CA 1
ATOM 2336 C C . PRO A 1 316 ? -31.422 19.109 16.188 1 44.84 316 PRO A C 1
ATOM 2338 O O . PRO A 1 316 ? -32.125 20.109 16.375 1 44.84 316 PRO A O 1
ATOM 2341 N N . HIS A 1 317 ? -31.234 19 14.836 1 39 317 HIS A N 1
ATOM 2342 C CA . HIS A 1 317 ? -32.469 19.156 14.078 1 39 317 HIS A CA 1
ATOM 2343 C C . HIS A 1 317 ? -33.625 18.359 14.703 1 39 317 HIS A C 1
ATOM 2345 O O . HIS A 1 317 ? -33.469 17.141 14.922 1 39 317 HIS A O 1
ATOM 2351 N N . ASN A 1 318 ? -34.25 18.844 15.703 1 31.94 318 ASN A N 1
ATOM 2352 C CA . ASN A 1 318 ? -35.562 18.297 16.016 1 31.94 318 ASN A CA 1
ATOM 2353 C C . ASN A 1 318 ? -36.375 18.031 14.75 1 31.94 318 ASN A C 1
ATOM 2355 O O . ASN A 1 318 ? -36.688 18.969 14 1 31.94 318 ASN A O 1
ATOM 2359 N N . PRO A 1 319 ? -36.312 16.797 14.266 1 30.55 319 PRO A N 1
ATOM 2360 C CA . PRO A 1 319 ? -37.5 16.641 13.43 1 30.55 319 PRO A CA 1
ATOM 2361 C C . PRO A 1 319 ? -38.781 17.141 14.117 1 30.55 319 PRO A C 1
ATOM 2363 O O . PRO A 1 319 ? -38.875 17.109 15.344 1 30.55 319 PRO A O 1
ATOM 2366 N N . MET B 1 1 ? 34 15.648 -4.145 1 36.19 1 MET B N 1
ATOM 2367 C CA . MET B 1 1 ? 33.062 15.836 -3.049 1 36.19 1 MET B CA 1
ATOM 2368 C C . MET B 1 1 ? 31.859 14.914 -3.201 1 36.19 1 MET B C 1
ATOM 2370 O O . MET B 1 1 ? 31.234 14.875 -4.262 1 36.19 1 MET B O 1
ATOM 2374 N N . GLY B 1 2 ? 31.844 13.766 -2.562 1 55.34 2 GLY B N 1
ATOM 2375 C CA . GLY B 1 2 ? 31.031 12.586 -2.855 1 55.34 2 GLY B CA 1
ATOM 2376 C C . GLY B 1 2 ? 29.547 12.859 -2.846 1 55.34 2 GLY B C 1
ATOM 2377 O O . GLY B 1 2 ? 29.094 13.867 -2.289 1 55.34 2 GLY B O 1
ATOM 2378 N N . ARG B 1 3 ? 28.844 12.344 -3.713 1 68.56 3 ARG B N 1
ATOM 2379 C CA . ARG B 1 3 ? 27.422 12.609 -3.889 1 68.56 3 ARG B CA 1
ATOM 2380 C C . ARG B 1 3 ? 26.672 12.422 -2.578 1 68.56 3 ARG B C 1
ATOM 2382 O O . ARG B 1 3 ? 26.953 11.492 -1.817 1 68.56 3 ARG B O 1
ATOM 2389 N N . GLU B 1 4 ? 26.109 13.516 -2.121 1 79.69 4 GLU B N 1
ATOM 2390 C CA . GLU B 1 4 ? 25.266 13.406 -0.932 1 79.69 4 GLU B CA 1
ATOM 2391 C C . GLU B 1 4 ? 24.281 12.25 -1.056 1 79.69 4 GLU B C 1
ATOM 2393 O O . GLU B 1 4 ? 23.656 12.07 -2.104 1 79.69 4 GLU B O 1
ATOM 2398 N N . PRO B 1 5 ? 24.375 11.406 -0.086 1 83.44 5 PRO B N 1
ATOM 2399 C CA . PRO B 1 5 ? 23.438 10.281 -0.149 1 83.44 5 PRO B CA 1
ATOM 2400 C C . PRO B 1 5 ? 21.984 10.727 -0.238 1 83.44 5 PRO B C 1
ATOM 2402 O O . PRO B 1 5 ? 21.625 11.773 0.295 1 83.44 5 PRO B O 1
ATOM 2405 N N . THR B 1 6 ? 21.266 9.977 -0.972 1 86.25 6 THR B N 1
ATOM 2406 C CA . THR B 1 6 ? 19.828 10.18 -0.963 1 86.25 6 THR B CA 1
ATOM 2407 C C . THR B 1 6 ? 19.234 9.805 0.392 1 86.25 6 THR B C 1
ATOM 2409 O O . THR B 1 6 ? 19.906 9.172 1.212 1 86.25 6 THR B O 1
ATOM 2412 N N . VAL B 1 7 ? 18.109 10.211 0.641 1 90.94 7 VAL B N 1
ATOM 2413 C CA . VAL B 1 7 ? 17.422 9.875 1.886 1 90.94 7 VAL B CA 1
ATOM 2414 C C . VAL B 1 7 ? 17.359 8.359 2.045 1 90.94 7 VAL B C 1
ATOM 2416 O O . VAL B 1 7 ? 17.641 7.828 3.125 1 90.94 7 VAL B O 1
ATOM 2419 N N . PHE B 1 8 ? 17.109 7.684 0.946 1 87.88 8 PHE B N 1
ATOM 2420 C CA . PHE B 1 8 ? 17.031 6.227 1.009 1 87.88 8 PHE B CA 1
ATOM 2421 C C . PHE B 1 8 ? 18.375 5.629 1.411 1 87.88 8 PHE B C 1
ATOM 2423 O O . PHE B 1 8 ? 18.422 4.738 2.264 1 87.88 8 PHE B O 1
ATOM 2430 N N . GLU B 1 9 ? 19.344 6.09 0.82 1 89.56 9 GLU B N 1
ATOM 2431 C CA . GLU B 1 9 ? 20.672 5.582 1.117 1 89.56 9 GLU B CA 1
ATOM 2432 C C . GLU B 1 9 ? 21.047 5.828 2.576 1 89.56 9 GLU B C 1
ATOM 2434 O O . GLU B 1 9 ? 21.656 4.973 3.219 1 89.56 9 GLU B O 1
ATOM 2439 N N . ALA B 1 10 ? 20.672 6.938 3.041 1 93.69 10 ALA B N 1
ATOM 2440 C CA . ALA B 1 10 ? 20.969 7.266 4.434 1 93.69 10 ALA B CA 1
ATOM 2441 C C . ALA B 1 10 ? 20.203 6.34 5.383 1 93.69 10 ALA B C 1
ATOM 2443 O O . ALA B 1 10 ? 20.766 5.836 6.355 1 93.69 10 ALA B O 1
ATOM 2444 N N . VAL B 1 11 ? 18.969 6.109 5.082 1 95 11 VAL B N 1
ATOM 2445 C CA . VAL B 1 11 ? 18.141 5.242 5.918 1 95 11 VAL B CA 1
ATOM 2446 C C . VAL B 1 11 ? 18.719 3.826 5.914 1 95 11 VAL B C 1
ATOM 2448 O O . VAL B 1 11 ? 18.844 3.199 6.969 1 95 11 VAL B O 1
ATOM 2451 N N . ARG B 1 12 ? 19.047 3.359 4.77 1 90.75 12 ARG B N 1
ATOM 2452 C CA . ARG B 1 12 ? 19.609 2.016 4.648 1 90.75 12 ARG B CA 1
ATOM 2453 C C . ARG B 1 12 ? 20.906 1.886 5.438 1 90.75 12 ARG B C 1
ATOM 2455 O O . ARG B 1 12 ? 21.094 0.908 6.16 1 90.75 12 ARG B O 1
ATOM 2462 N N . SER B 1 13 ? 21.781 2.867 5.324 1 92.88 13 SER B N 1
ATOM 2463 C CA . SER B 1 13 ? 23.109 2.811 5.949 1 92.88 13 SER B CA 1
ATOM 2464 C C . SER B 1 13 ? 23 2.984 7.461 1 92.88 13 SER B C 1
ATOM 2466 O O . SER B 1 13 ? 23.844 2.477 8.203 1 92.88 13 SER B O 1
ATOM 2468 N N . ARG B 1 14 ? 21.953 3.666 7.934 1 96.38 14 ARG B N 1
ATOM 2469 C CA . ARG B 1 14 ? 21.828 3.977 9.352 1 96.38 14 ARG B CA 1
ATOM 2470 C C . ARG B 1 14 ? 20.594 3.32 9.945 1 96.38 14 ARG B C 1
ATOM 2472 O O . ARG B 1 14 ? 19.984 3.852 10.883 1 96.38 14 ARG B O 1
ATOM 2479 N N . GLU B 1 15 ? 20.219 2.244 9.398 1 95.69 15 GLU B N 1
ATOM 2480 C CA . GLU B 1 15 ? 18.984 1.586 9.773 1 95.69 15 GLU B CA 1
ATOM 2481 C C . GLU B 1 15 ? 18.953 1.236 11.258 1 95.69 15 GLU B C 1
ATOM 2483 O O . GLU B 1 15 ? 17.969 1.493 11.953 1 95.69 15 GLU B O 1
ATOM 2488 N N . THR B 1 16 ? 20.062 0.669 11.773 1 96.06 16 THR B N 1
ATOM 2489 C CA . THR B 1 16 ? 20.109 0.209 13.156 1 96.06 16 THR B CA 1
ATOM 2490 C C . THR B 1 16 ? 20 1.387 14.125 1 96.06 16 THR B C 1
ATOM 2492 O O . THR B 1 16 ? 19.344 1.285 15.164 1 96.06 16 THR B O 1
ATOM 2495 N N . LEU B 1 17 ? 20.641 2.443 13.766 1 97.88 17 LEU B N 1
ATOM 2496 C CA . LEU B 1 17 ? 20.562 3.654 14.578 1 97.88 17 LEU B CA 1
ATOM 2497 C C . LEU B 1 17 ? 19.141 4.199 14.602 1 97.88 17 LEU B C 1
ATOM 2499 O O . LEU B 1 17 ? 18.625 4.543 15.672 1 97.88 17 LEU B O 1
ATOM 2503 N N . LEU B 1 18 ? 18.516 4.273 13.453 1 97.88 18 LEU B N 1
ATOM 2504 C CA . LEU B 1 18 ? 17.156 4.754 13.344 1 97.88 18 LEU B CA 1
ATOM 2505 C C . LEU B 1 18 ? 16.188 3.855 14.117 1 97.88 18 LEU B C 1
ATOM 2507 O O . LEU B 1 18 ? 15.297 4.348 14.812 1 97.88 18 LEU B O 1
ATOM 2511 N N . GLN B 1 19 ? 16.406 2.562 14.023 1 97.38 19 GLN B N 1
ATOM 2512 C CA . GLN B 1 19 ? 15.555 1.605 14.727 1 97.38 19 GLN B CA 1
ATOM 2513 C C . GLN B 1 19 ? 15.664 1.786 16.234 1 97.38 19 GLN B C 1
ATOM 2515 O O . GLN B 1 19 ? 14.664 1.743 16.953 1 97.38 19 GLN B O 1
ATOM 2520 N N . ARG B 1 20 ? 16.891 1.967 16.672 1 97.69 20 ARG B N 1
ATOM 2521 C CA . ARG B 1 20 ? 17.078 2.174 18.094 1 97.69 20 ARG B CA 1
ATOM 2522 C C . ARG B 1 20 ? 16.391 3.453 18.562 1 97.69 20 ARG B C 1
ATOM 2524 O O . ARG B 1 20 ? 15.789 3.48 19.625 1 97.69 20 ARG B O 1
ATOM 2531 N N . LEU B 1 21 ? 16.5 4.52 17.797 1 97.25 21 LEU B N 1
ATOM 2532 C CA . LEU B 1 21 ? 15.891 5.797 18.156 1 97.25 21 LEU B CA 1
ATOM 2533 C C . LEU B 1 21 ? 14.367 5.715 18.094 1 97.25 21 LEU B C 1
ATOM 2535 O O . LEU B 1 21 ? 13.672 6.484 18.75 1 97.25 21 LEU B O 1
ATOM 2539 N N . ALA B 1 22 ? 13.883 4.848 17.25 1 95.44 22 ALA B N 1
ATOM 2540 C CA . ALA B 1 22 ? 12.438 4.664 17.125 1 95.44 22 ALA B CA 1
ATOM 2541 C C . ALA B 1 22 ? 11.844 4.129 18.438 1 95.44 22 ALA B C 1
ATOM 2543 O O . ALA B 1 22 ? 10.68 4.398 18.75 1 95.44 22 ALA B O 1
ATOM 2544 N N . ASN B 1 23 ? 12.539 3.381 19.156 1 94.25 23 ASN B N 1
ATOM 2545 C CA . ASN B 1 23 ? 12.086 2.82 20.422 1 94.25 23 ASN B CA 1
ATOM 2546 C C . ASN B 1 23 ? 11.961 3.895 21.5 1 94.25 23 ASN B C 1
ATOM 2548 O O . ASN B 1 23 ? 10.953 3.953 22.203 1 94.25 23 ASN B O 1
ATOM 2552 N N . GLN B 1 24 ? 13.016 4.684 21.547 1 93.5 24 GLN B N 1
ATOM 2553 C CA . GLN B 1 24 ? 13.023 5.785 22.5 1 93.5 24 GLN B CA 1
ATOM 2554 C C . GLN B 1 24 ? 14.148 6.77 22.188 1 93.5 24 GLN B C 1
ATOM 2556 O O . GLN B 1 24 ? 15.203 6.379 21.688 1 93.5 24 GLN B O 1
ATOM 2561 N N . PRO B 1 25 ? 13.828 8.008 22.516 1 95.44 25 PRO B N 1
ATOM 2562 C CA . PRO B 1 25 ? 14.922 8.977 22.391 1 95.44 25 PRO B CA 1
ATOM 2563 C C . PRO B 1 25 ? 16.156 8.57 23.203 1 95.44 25 PRO B C 1
ATOM 2565 O O . PRO B 1 25 ? 16.047 7.879 24.219 1 95.44 25 PRO B O 1
ATOM 2568 N N . ALA B 1 26 ? 17.359 8.984 22.75 1 96.94 26 ALA B N 1
ATOM 2569 C CA . ALA B 1 26 ? 18.594 8.547 23.391 1 96.94 26 ALA B CA 1
ATOM 2570 C C . ALA B 1 26 ? 19.719 9.562 23.188 1 96.94 26 ALA B C 1
ATOM 2572 O O . ALA B 1 26 ? 19.688 10.328 22.219 1 96.94 26 ALA B O 1
ATOM 2573 N N . GLY B 1 27 ? 20.594 9.547 24.109 1 96.5 27 GLY B N 1
ATOM 2574 C CA . GLY B 1 27 ? 21.812 10.312 23.938 1 96.5 27 GLY B CA 1
ATOM 2575 C C . GLY B 1 27 ? 22.922 9.516 23.266 1 96.5 27 GLY B C 1
ATOM 2576 O O . GLY B 1 27 ? 22.812 8.297 23.109 1 96.5 27 GLY B O 1
ATOM 2577 N N . PRO B 1 28 ? 24 10.219 22.875 1 95.75 28 PRO B N 1
ATOM 2578 C CA . PRO B 1 28 ? 25.094 9.555 22.188 1 95.75 28 PRO B CA 1
ATOM 2579 C C . PRO B 1 28 ? 25.719 8.422 23 1 95.75 28 PRO B C 1
ATOM 2581 O O . PRO B 1 28 ? 26.078 7.379 22.438 1 95.75 28 PRO B O 1
ATOM 2584 N N . ASP B 1 29 ? 25.781 8.57 24.281 1 95.69 29 ASP B N 1
ATOM 2585 C CA . ASP B 1 29 ? 26.375 7.543 25.125 1 95.69 29 ASP B CA 1
ATOM 2586 C C . ASP B 1 29 ? 25.5 6.285 25.156 1 95.69 29 ASP B C 1
ATOM 2588 O O . ASP B 1 29 ? 26.016 5.168 25.062 1 95.69 29 ASP B O 1
ATOM 2592 N N . ASP B 1 30 ? 24.219 6.469 25.312 1 96.44 30 ASP B N 1
ATOM 2593 C CA . ASP B 1 30 ? 23.281 5.359 25.25 1 96.44 30 ASP B CA 1
ATOM 2594 C C . ASP B 1 30 ? 23.406 4.602 23.922 1 96.44 30 ASP B C 1
ATOM 2596 O O . ASP B 1 30 ? 23.438 3.369 23.906 1 96.44 30 ASP B O 1
ATOM 2600 N N . LEU B 1 31 ? 23.484 5.352 22.812 1 97.44 31 LEU B N 1
ATOM 2601 C CA . LEU B 1 31 ? 23.531 4.777 21.469 1 97.44 31 LEU B CA 1
ATOM 2602 C C . LEU B 1 31 ? 24.812 3.998 21.25 1 97.44 31 LEU B C 1
ATOM 2604 O O . LEU B 1 31 ? 24.797 2.92 20.656 1 97.44 31 LEU B O 1
ATOM 2608 N N . THR B 1 32 ? 25.938 4.496 21.766 1 97.19 32 THR B N 1
ATOM 2609 C CA . THR B 1 32 ? 27.219 3.809 21.641 1 97.19 32 THR B CA 1
ATOM 2610 C C . THR B 1 32 ? 27.188 2.461 22.359 1 97.19 32 THR B C 1
ATOM 2612 O O . THR B 1 32 ? 27.641 1.452 21.828 1 97.19 32 THR B O 1
ATOM 2615 N N . ALA B 1 33 ? 26.594 2.445 23.469 1 97 33 ALA B N 1
ATOM 2616 C CA . ALA B 1 33 ? 26.516 1.231 24.281 1 97 33 ALA B CA 1
ATOM 2617 C C . ALA B 1 33 ? 25.547 0.224 23.656 1 97 33 ALA B C 1
ATOM 2619 O O . ALA B 1 33 ? 25.891 -0.947 23.484 1 97 33 ALA B O 1
ATOM 2620 N N . ASP B 1 34 ? 24.406 0.694 23.25 1 96.5 34 ASP B N 1
ATOM 2621 C CA . ASP B 1 34 ? 23.344 -0.177 22.766 1 96.5 34 ASP B CA 1
ATOM 2622 C C . ASP B 1 34 ? 23.719 -0.787 21.406 1 96.5 34 ASP B C 1
ATOM 2624 O O . ASP B 1 34 ? 23.375 -1.934 21.125 1 96.5 34 ASP B O 1
ATOM 2628 N N . LEU B 1 35 ? 24.391 0.006 20.578 1 97.12 35 LEU B N 1
ATOM 2629 C CA . LEU B 1 35 ? 24.672 -0.427 19.219 1 97.12 35 LEU B CA 1
ATOM 2630 C C . LEU B 1 35 ? 26.062 -1.019 19.109 1 97.12 35 LEU B C 1
ATOM 2632 O O . LEU B 1 35 ? 26.469 -1.497 18.047 1 97.12 35 LEU B O 1
ATOM 2636 N N . GLU B 1 36 ? 26.781 -0.985 20.203 1 96.38 36 GLU B N 1
ATOM 2637 C CA . GLU B 1 36 ? 28.156 -1.471 20.219 1 96.38 36 GLU B CA 1
ATOM 2638 C C . GLU B 1 36 ? 28.969 -0.859 19.078 1 96.38 36 GLU B C 1
ATOM 2640 O O . GLU B 1 36 ? 29.625 -1.577 18.328 1 96.38 36 GLU B O 1
ATOM 2645 N N . ALA B 1 37 ? 28.875 0.354 18.906 1 96.56 37 ALA B N 1
ATOM 2646 C CA . ALA B 1 37 ? 29.594 1.139 17.906 1 96.56 37 ALA B CA 1
ATOM 2647 C C . ALA B 1 37 ? 30.438 2.234 18.547 1 96.56 37 ALA B C 1
ATOM 2649 O O . ALA B 1 37 ? 30.172 2.635 19.688 1 96.56 37 ALA B O 1
ATOM 2650 N N . SER B 1 38 ? 31.406 2.725 17.906 1 96.69 38 SER B N 1
ATOM 2651 C CA . SER B 1 38 ? 32.25 3.801 18.438 1 96.69 38 SER B CA 1
ATOM 2652 C C . SER B 1 38 ? 31.469 5.109 18.516 1 96.69 38 SER B C 1
ATOM 2654 O O . SER B 1 38 ? 30.516 5.324 17.781 1 96.69 38 SER B O 1
ATOM 2656 N N . ARG B 1 39 ? 31.953 5.945 19.438 1 96.38 39 ARG B N 1
ATOM 2657 C CA . ARG B 1 39 ? 31.344 7.266 19.578 1 96.38 39 ARG B CA 1
ATOM 2658 C C . ARG B 1 39 ? 31.422 8.047 18.266 1 96.38 39 ARG B C 1
ATOM 2660 O O . ARG B 1 39 ? 30.469 8.742 17.906 1 96.38 39 ARG B O 1
ATOM 2667 N N . SER B 1 40 ? 32.469 7.895 17.578 1 96.69 40 SER B N 1
ATOM 2668 C CA . SER B 1 40 ? 32.625 8.594 16.297 1 96.69 40 SER B CA 1
ATOM 2669 C C . SER B 1 40 ? 31.609 8.133 15.266 1 96.69 40 SER B C 1
ATOM 2671 O O . SER B 1 40 ? 31.078 8.938 14.508 1 96.69 40 SER B O 1
ATOM 2673 N N . THR B 1 41 ? 31.312 6.844 15.211 1 95.5 41 THR B N 1
ATOM 2674 C CA . THR B 1 41 ? 30.344 6.266 14.289 1 95.5 41 THR B CA 1
ATOM 2675 C C . THR B 1 41 ? 28.938 6.762 14.609 1 95.5 41 THR B C 1
ATOM 2677 O O . THR B 1 41 ? 28.188 7.156 13.711 1 95.5 41 THR B O 1
ATOM 2680 N N . VAL B 1 42 ? 28.656 6.797 15.836 1 97.31 42 VAL B N 1
ATOM 2681 C CA . VAL B 1 42 ? 27.344 7.258 16.297 1 97.31 42 VAL B CA 1
ATOM 2682 C C . VAL B 1 42 ? 27.188 8.742 15.977 1 97.31 42 VAL B C 1
ATOM 2684 O O . VAL B 1 42 ? 26.172 9.156 15.406 1 97.31 42 VAL B O 1
ATOM 2687 N N . ASP B 1 43 ? 28.203 9.508 16.281 1 96.88 43 ASP B N 1
ATOM 2688 C CA . ASP B 1 43 ? 28.141 10.945 16.062 1 96.88 43 ASP B CA 1
ATOM 2689 C C . ASP B 1 43 ? 28 11.266 14.57 1 96.88 43 ASP B C 1
ATOM 2691 O O . ASP B 1 43 ? 27.234 12.156 14.195 1 96.88 43 ASP B O 1
ATOM 2695 N N . ARG B 1 44 ? 28.703 10.586 13.789 1 96.56 44 ARG B N 1
ATOM 2696 C CA . ARG B 1 44 ? 28.609 10.781 12.352 1 96.56 44 ARG B CA 1
ATOM 2697 C C . ARG B 1 44 ? 27.219 10.445 11.836 1 96.56 44 ARG B C 1
ATOM 2699 O O . ARG B 1 44 ? 26.656 11.18 11.023 1 96.56 44 ARG B O 1
ATOM 2706 N N . GLY B 1 45 ? 26.641 9.375 12.289 1 97.19 45 GLY B N 1
ATOM 2707 C CA . GLY B 1 45 ? 25.297 8.984 11.914 1 97.19 45 GLY B CA 1
ATOM 2708 C C . GLY B 1 45 ? 24.234 9.992 12.336 1 97.19 45 GLY B C 1
ATOM 2709 O O . GLY B 1 45 ? 23.375 10.359 11.539 1 97.19 45 GLY B O 1
ATOM 2710 N N . LEU B 1 46 ? 24.375 10.414 13.57 1 97.25 46 LEU B N 1
ATOM 2711 C CA . LEU B 1 46 ? 23.438 11.391 14.086 1 97.25 46 LEU B CA 1
ATOM 2712 C C . LEU B 1 46 ? 23.516 12.695 13.305 1 97.25 46 LEU B C 1
ATOM 2714 O O . LEU B 1 46 ? 22.484 13.273 12.945 1 97.25 46 LEU B O 1
ATOM 2718 N N . SER B 1 47 ? 24.719 13.117 13.055 1 96.12 47 SER B N 1
ATOM 2719 C CA . SER B 1 47 ? 24.922 14.352 12.305 1 96.12 47 SER B CA 1
ATOM 2720 C C . SER B 1 47 ? 24.344 14.258 10.898 1 96.12 47 SER B C 1
ATOM 2722 O O . SER B 1 47 ? 23.688 15.18 10.43 1 96.12 47 SER B O 1
ATOM 2724 N N . GLU B 1 48 ? 24.594 13.141 10.242 1 95.94 48 GLU B N 1
ATOM 2725 C CA . GLU B 1 48 ? 24.078 12.914 8.898 1 95.94 48 GLU B CA 1
ATOM 2726 C C . GLU B 1 48 ? 22.547 12.922 8.883 1 95.94 48 GLU B C 1
ATOM 2728 O O . GLU B 1 48 ? 21.938 13.594 8.062 1 95.94 48 GLU B O 1
ATOM 2733 N N . LEU B 1 49 ? 21.969 12.219 9.797 1 96.94 49 LEU B N 1
ATOM 2734 C CA . LEU B 1 49 ? 20.516 12.07 9.852 1 96.94 49 LEU B CA 1
ATOM 2735 C C . LEU B 1 49 ? 19.859 13.383 10.25 1 96.94 49 LEU B C 1
ATOM 2737 O O . LEU B 1 49 ? 18.75 13.68 9.797 1 96.94 49 LEU B O 1
ATOM 2741 N N . GLN B 1 50 ? 20.516 14.148 11.07 1 95.25 50 GLN B N 1
ATOM 2742 C CA . GLN B 1 50 ? 20 15.461 11.438 1 95.25 50 GLN B CA 1
ATOM 2743 C C . GLN B 1 50 ? 20.031 16.422 10.242 1 95.25 50 GLN B C 1
ATOM 2745 O O . GLN B 1 50 ? 19.078 17.156 10.016 1 95.25 50 GLN B O 1
ATOM 2750 N N . ARG B 1 51 ? 21.047 16.359 9.508 1 93.62 51 ARG B N 1
ATOM 2751 C CA . ARG B 1 51 ? 21.219 17.234 8.352 1 93.62 51 ARG B CA 1
ATOM 2752 C C . ARG B 1 51 ? 20.109 17.031 7.328 1 93.62 51 ARG B C 1
ATOM 2754 O O . ARG B 1 51 ? 19.609 17.984 6.738 1 93.62 51 ARG B O 1
ATOM 2761 N N . ILE B 1 52 ? 19.703 15.805 7.203 1 93.12 52 ILE B N 1
ATOM 2762 C CA . ILE B 1 52 ? 18.719 15.531 6.168 1 93.12 52 ILE B CA 1
ATOM 2763 C C . ILE B 1 52 ? 17.328 15.508 6.789 1 93.12 52 ILE B C 1
ATOM 2765 O O . ILE B 1 52 ? 16.344 15.125 6.129 1 93.12 52 ILE B O 1
ATOM 2769 N N . GLY B 1 53 ? 17.219 15.742 8.086 1 94.12 53 GLY B N 1
ATOM 2770 C CA . GLY B 1 53 ? 15.938 16.031 8.711 1 94.12 53 GLY B CA 1
ATOM 2771 C C . GLY B 1 53 ? 15.242 14.805 9.242 1 94.12 53 GLY B C 1
ATOM 2772 O O . GLY B 1 53 ? 14.039 14.836 9.516 1 94.12 53 GLY B O 1
ATOM 2773 N N . LEU B 1 54 ? 15.961 13.68 9.453 1 96.94 54 LEU B N 1
ATOM 2774 C CA . LEU B 1 54 ? 15.32 12.453 9.898 1 96.94 54 LEU B CA 1
ATOM 2775 C C . LEU B 1 54 ? 15.43 12.297 11.406 1 96.94 54 LEU B C 1
ATOM 2777 O O . LEU B 1 54 ? 14.711 11.5 12.008 1 96.94 54 LEU B O 1
ATOM 2781 N N . VAL B 1 55 ? 16.359 13.023 12.008 1 97.25 55 VAL B N 1
ATOM 2782 C CA . VAL B 1 55 ? 16.578 13.016 13.445 1 97.25 55 VAL B CA 1
ATOM 2783 C C . VAL B 1 55 ? 16.609 14.453 13.977 1 97.25 55 VAL B C 1
ATOM 2785 O O . VAL B 1 55 ? 17.078 15.359 13.289 1 97.25 55 VAL B O 1
ATOM 2788 N N . GLU B 1 56 ? 16.078 14.664 15.117 1 96.25 56 GLU B N 1
ATOM 2789 C CA . GLU B 1 56 ? 16.141 15.969 15.773 1 96.25 56 GLU B CA 1
ATOM 279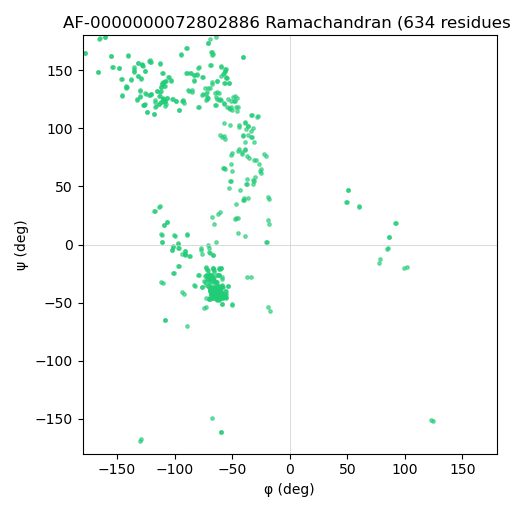0 C C . GLU B 1 56 ? 16.672 15.852 17.188 1 96.25 56 GLU B C 1
ATOM 2792 O O . GLU B 1 56 ? 16.609 14.781 17.812 1 96.25 56 GLU B O 1
ATOM 2797 N N . GLN B 1 57 ? 17.219 16.891 17.578 1 93.62 57 GLN B N 1
ATOM 2798 C CA . GLN B 1 57 ? 17.766 16.969 18.922 1 93.62 57 GLN B CA 1
ATOM 2799 C C . GLN B 1 57 ? 16.938 17.891 19.812 1 93.62 57 GLN B C 1
ATOM 2801 O O . GLN B 1 57 ? 16.531 18.969 19.391 1 93.62 57 GLN B O 1
ATOM 2806 N N . ALA B 1 58 ? 16.484 17.328 20.891 1 85.06 58 ALA B N 1
ATOM 2807 C CA . ALA B 1 58 ? 15.789 18.141 21.906 1 85.06 58 ALA B CA 1
ATOM 2808 C C . ALA B 1 58 ? 16.312 17.828 23.297 1 85.06 58 ALA B C 1
ATOM 2810 O O . ALA B 1 58 ? 16.266 16.688 23.75 1 85.06 58 ALA B O 1
ATOM 2811 N N . GLY B 1 59 ? 16.766 18.859 24.047 1 86.81 59 GLY B N 1
ATOM 2812 C CA . GLY B 1 59 ? 17.266 18.688 25.406 1 86.81 59 GLY B CA 1
ATOM 2813 C C . GLY B 1 59 ? 18.453 17.766 25.5 1 86.81 59 GLY B C 1
ATOM 2814 O O . GLY B 1 59 ? 18.516 16.922 26.391 1 86.81 59 GLY B O 1
ATOM 2815 N N . GLY B 1 60 ? 19.281 17.719 24.531 1 86.19 60 GLY B N 1
ATOM 2816 C CA . GLY B 1 60 ? 20.484 16.891 24.547 1 86.19 60 GLY B CA 1
ATOM 2817 C C . GLY B 1 60 ? 20.234 15.461 24.109 1 86.19 60 GLY B C 1
ATOM 2818 O O . GLY B 1 60 ? 21.156 14.648 24.109 1 86.19 60 GLY B O 1
ATOM 2819 N N . ARG B 1 61 ? 19.047 15.195 23.875 1 94.62 61 ARG B N 1
ATOM 2820 C CA . ARG B 1 61 ? 18.734 13.844 23.406 1 94.62 61 ARG B CA 1
ATOM 2821 C C . ARG B 1 61 ? 18.25 13.867 21.969 1 94.62 61 ARG B C 1
ATOM 2823 O O . ARG B 1 61 ? 17.797 14.898 21.469 1 94.62 61 ARG B O 1
ATOM 2830 N N . TYR B 1 62 ? 18.438 12.711 21.375 1 97.31 62 TYR B N 1
ATOM 2831 C CA . TYR B 1 62 ? 18.062 12.594 19.984 1 97.31 62 TYR B CA 1
ATOM 2832 C C . TYR B 1 62 ? 16.812 11.734 19.828 1 97.31 62 TYR B C 1
ATOM 2834 O O . TYR B 1 62 ? 16.625 10.75 20.547 1 97.31 62 TYR B O 1
ATOM 2842 N N . ARG B 1 63 ? 15.945 12.156 18.922 1 96.56 63 ARG B N 1
ATOM 2843 C CA . ARG B 1 63 ? 14.75 11.391 18.578 1 96.56 63 ARG B CA 1
ATOM 2844 C C . ARG B 1 63 ? 14.477 11.438 17.078 1 96.56 63 ARG B C 1
ATOM 2846 O O . ARG B 1 63 ? 15.016 12.289 16.375 1 96.56 63 ARG B O 1
ATOM 2853 N N . LEU B 1 64 ? 13.664 10.531 16.625 1 96.69 64 LEU B N 1
ATOM 2854 C CA . LEU B 1 64 ? 13.25 10.586 15.234 1 96.69 64 LEU B CA 1
ATOM 2855 C C . LEU B 1 64 ? 12.305 11.766 14.992 1 96.69 64 LEU B C 1
ATOM 2857 O O . LEU B 1 64 ? 11.445 12.055 15.828 1 96.69 64 LEU B O 1
ATOM 2861 N N . SER B 1 65 ? 12.516 12.5 13.938 1 95.81 65 SER B N 1
ATOM 2862 C CA . SER B 1 65 ? 11.5 13.43 13.453 1 95.81 65 SER B CA 1
ATOM 2863 C C . SER B 1 65 ? 10.32 12.68 12.836 1 95.81 65 SER B C 1
ATOM 2865 O O . SER B 1 65 ? 10.359 11.453 12.703 1 95.81 65 SER B O 1
ATOM 2867 N N . HIS B 1 66 ? 9.281 13.422 12.484 1 94.88 66 HIS B N 1
ATOM 2868 C CA . HIS B 1 66 ? 8.188 12.797 11.75 1 94.88 66 HIS B CA 1
ATOM 2869 C C . HIS B 1 66 ? 8.68 12.188 10.445 1 94.88 66 HIS B C 1
ATOM 2871 O O . HIS B 1 66 ? 8.328 11.055 10.109 1 94.88 66 HIS B O 1
ATOM 2877 N N . ALA B 1 67 ? 9.531 12.93 9.734 1 95.31 67 ALA B N 1
ATOM 2878 C CA . ALA B 1 67 ? 10.102 12.414 8.492 1 95.31 67 ALA B CA 1
ATOM 2879 C C . ALA B 1 67 ? 10.93 11.156 8.742 1 95.31 67 ALA B C 1
ATOM 2881 O O . ALA B 1 67 ? 10.906 10.219 7.945 1 95.31 67 ALA B O 1
ATOM 2882 N N . GLY B 1 68 ? 11.664 11.195 9.836 1 96.5 68 GLY B N 1
ATOM 2883 C CA . GLY B 1 68 ? 12.445 10.023 10.188 1 96.5 68 GLY B CA 1
ATOM 2884 C C . GLY B 1 68 ? 11.594 8.797 10.469 1 96.5 68 GLY B C 1
ATOM 2885 O O . GLY B 1 68 ? 11.914 7.699 10.008 1 96.5 68 GLY B O 1
ATOM 2886 N N . THR B 1 69 ? 10.586 9.016 11.219 1 95.62 69 THR B N 1
ATOM 2887 C CA . THR B 1 69 ? 9.664 7.93 11.531 1 95.62 69 THR B CA 1
ATOM 2888 C C . THR B 1 69 ? 9.039 7.363 10.266 1 95.62 69 THR B C 1
ATOM 2890 O O . THR B 1 69 ? 8.992 6.145 10.078 1 95.62 69 THR B O 1
ATOM 2893 N N . LEU B 1 70 ? 8.609 8.211 9.391 1 95.38 70 LEU B N 1
ATOM 2894 C CA . LEU B 1 70 ? 7.969 7.797 8.148 1 95.38 70 LEU B CA 1
ATOM 2895 C C . LEU B 1 70 ? 8.977 7.129 7.211 1 95.38 70 LEU B C 1
ATOM 2897 O O . LEU B 1 70 ? 8.648 6.145 6.543 1 95.38 70 LEU B O 1
ATOM 2901 N N . ALA B 1 71 ? 10.148 7.629 7.145 1 95.75 71 ALA B N 1
ATOM 2902 C CA . ALA B 1 71 ? 11.203 7.051 6.312 1 95.75 71 ALA B CA 1
ATOM 2903 C C . ALA B 1 71 ? 11.547 5.637 6.77 1 95.75 71 ALA B C 1
ATOM 2905 O O . ALA B 1 71 ? 11.68 4.727 5.945 1 95.75 71 ALA B O 1
ATOM 2906 N N . LEU B 1 72 ? 11.719 5.504 8.047 1 95.88 72 LEU B N 1
ATOM 2907 C CA . LEU B 1 72 ? 12.039 4.191 8.586 1 95.88 72 LEU B CA 1
ATOM 2908 C C . LEU B 1 72 ? 10.922 3.193 8.297 1 95.88 72 LEU B C 1
ATOM 2910 O O . LEU B 1 72 ? 11.188 2.055 7.902 1 95.88 72 LEU B O 1
ATOM 2914 N N . ALA B 1 73 ? 9.703 3.627 8.484 1 93.94 73 ALA B N 1
ATOM 2915 C CA . ALA B 1 73 ? 8.555 2.77 8.203 1 93.94 73 ALA B CA 1
ATOM 2916 C C . ALA B 1 73 ? 8.531 2.346 6.738 1 93.94 73 ALA B C 1
ATOM 2918 O O . ALA B 1 73 ? 8.281 1.179 6.426 1 93.94 73 ALA B O 1
ATOM 2919 N N . GLU B 1 74 ? 8.766 3.287 5.844 1 92.5 74 GLU B N 1
ATOM 2920 C CA . GLU B 1 74 ? 8.797 2.977 4.418 1 92.5 74 GLU B CA 1
ATOM 2921 C C . GLU B 1 74 ? 9.93 2.012 4.086 1 92.5 74 GLU B C 1
ATOM 2923 O O . GLU B 1 74 ? 9.758 1.108 3.264 1 92.5 74 GLU B O 1
ATOM 2928 N N . PHE B 1 75 ? 11.023 2.238 4.73 1 92.88 75 PHE B N 1
ATOM 2929 C CA . PHE B 1 75 ? 12.156 1.345 4.52 1 92.88 75 PHE B CA 1
ATOM 2930 C C . PHE B 1 75 ? 11.82 -0.073 4.965 1 92.88 75 PHE B C 1
ATOM 2932 O O . PHE B 1 75 ? 12.148 -1.041 4.277 1 92.88 75 PHE B O 1
ATOM 2939 N N . ASP B 1 76 ? 11.195 -0.201 6.059 1 91.44 76 ASP B N 1
ATOM 2940 C CA . ASP B 1 76 ? 10.781 -1.505 6.566 1 91.44 76 ASP B CA 1
ATOM 2941 C C . ASP B 1 76 ? 9.805 -2.182 5.602 1 91.44 76 ASP B C 1
ATOM 2943 O O . ASP B 1 76 ? 9.938 -3.373 5.316 1 91.44 76 ASP B O 1
ATOM 2947 N N . ARG B 1 77 ? 8.875 -1.449 5.152 1 90.19 77 ARG B N 1
ATOM 2948 C CA . ARG B 1 77 ? 7.91 -1.971 4.188 1 90.19 77 ARG B CA 1
ATOM 2949 C C . ARG B 1 77 ? 8.609 -2.455 2.922 1 90.19 77 ARG B C 1
ATOM 2951 O O . ARG B 1 77 ? 8.312 -3.541 2.418 1 90.19 77 ARG B O 1
ATOM 2958 N N . LEU B 1 78 ? 9.508 -1.646 2.467 1 89.19 78 LEU B N 1
ATOM 2959 C CA . LEU B 1 78 ? 10.258 -1.998 1.266 1 89.19 78 LEU B CA 1
ATOM 2960 C C . LEU B 1 78 ? 11.039 -3.293 1.472 1 89.19 78 LEU B C 1
ATOM 2962 O O . LEU B 1 78 ? 11.07 -4.152 0.588 1 89.19 78 LEU B O 1
ATOM 2966 N N . SER B 1 79 ? 11.664 -3.373 2.553 1 89.12 79 SER B N 1
ATOM 2967 C CA . SER B 1 79 ? 12.438 -4.57 2.867 1 89.12 79 SER B CA 1
ATOM 2968 C C . SER B 1 79 ? 11.555 -5.812 2.885 1 89.12 79 SER B C 1
ATOM 2970 O O . SER B 1 79 ? 11.914 -6.848 2.32 1 89.12 79 SER B O 1
ATOM 2972 N N . THR B 1 80 ? 10.406 -5.68 3.443 1 88.06 80 THR B N 1
ATOM 2973 C CA . THR B 1 80 ? 9.453 -6.785 3.516 1 88.06 80 THR B CA 1
ATOM 2974 C C . THR B 1 80 ? 8.984 -7.184 2.119 1 88.06 80 THR B C 1
ATOM 2976 O O . THR B 1 80 ? 8.898 -8.375 1.806 1 88.06 80 THR B O 1
ATOM 2979 N N . GLN B 1 81 ? 8.758 -6.188 1.307 1 90.12 81 GLN B N 1
ATOM 2980 C CA . GLN B 1 81 ? 8.266 -6.441 -0.043 1 90.12 81 GLN B CA 1
ATOM 2981 C C . GLN B 1 81 ? 9.328 -7.137 -0.894 1 90.12 81 GLN B C 1
ATOM 2983 O O . GLN B 1 81 ? 9.023 -8.07 -1.641 1 90.12 81 GLN B O 1
ATOM 2988 N N . PHE B 1 82 ? 10.531 -6.699 -0.793 1 90.81 82 PHE B N 1
ATOM 2989 C CA . PHE B 1 82 ? 11.586 -7.32 -1.58 1 90.81 82 PHE B CA 1
ATOM 2990 C C . PHE B 1 82 ? 11.906 -8.719 -1.056 1 90.81 82 PHE B C 1
ATOM 2992 O O . PHE B 1 82 ? 12.242 -9.617 -1.828 1 90.81 82 PHE B O 1
ATOM 2999 N N . ASP B 1 83 ? 11.727 -8.922 0.193 1 89 83 ASP B N 1
ATOM 3000 C CA . ASP B 1 83 ? 11.867 -10.266 0.731 1 89 83 ASP B CA 1
ATOM 3001 C C . ASP B 1 83 ? 10.805 -11.203 0.142 1 89 83 ASP B C 1
ATOM 3003 O O . ASP B 1 83 ? 11.117 -12.32 -0.263 1 89 83 ASP B O 1
ATOM 3007 N N . ALA B 1 84 ? 9.617 -10.719 0.104 1 90.88 84 ALA B N 1
ATOM 3008 C CA . ALA B 1 84 ? 8.539 -11.508 -0.488 1 90.88 84 ALA B CA 1
ATOM 3009 C C . ALA B 1 84 ? 8.82 -11.805 -1.96 1 90.88 84 ALA B C 1
ATOM 3011 O O . ALA B 1 84 ? 8.531 -12.898 -2.445 1 90.88 84 ALA B O 1
ATOM 3012 N N . LEU B 1 85 ? 9.367 -10.82 -2.6 1 93.88 85 LEU B N 1
ATOM 3013 C CA . LEU B 1 85 ? 9.711 -10.984 -4.008 1 93.88 85 LEU B CA 1
ATOM 3014 C C . LEU B 1 85 ? 10.766 -12.07 -4.188 1 93.88 85 LEU B C 1
ATOM 3016 O O . LEU B 1 85 ? 10.617 -12.953 -5.031 1 93.88 85 LEU B O 1
ATOM 3020 N N . VAL B 1 86 ? 11.773 -12.016 -3.412 1 91.75 86 VAL B N 1
ATOM 3021 C CA . VAL B 1 86 ? 12.852 -12.992 -3.49 1 91.75 86 VAL B CA 1
ATOM 3022 C C . VAL B 1 86 ? 12.312 -14.383 -3.156 1 91.75 86 VAL B C 1
ATOM 3024 O O . VAL B 1 86 ? 12.609 -15.352 -3.857 1 91.75 86 VAL B O 1
ATOM 3027 N N . ASP B 1 87 ? 11.469 -14.453 -2.203 1 90.94 87 ASP B N 1
ATOM 3028 C CA . ASP B 1 87 ? 10.898 -15.727 -1.764 1 90.94 87 ASP B CA 1
ATOM 3029 C C . ASP B 1 87 ? 9.961 -16.297 -2.824 1 90.94 87 ASP B C 1
ATOM 3031 O O . ASP B 1 87 ? 9.781 -17.516 -2.904 1 90.94 87 ASP B O 1
ATOM 3035 N N . SER B 1 88 ? 9.398 -15.453 -3.605 1 94.19 88 SER B N 1
ATOM 3036 C CA . SER B 1 88 ? 8.375 -15.922 -4.539 1 94.19 88 SER B CA 1
ATOM 3037 C C . SER B 1 88 ? 8.945 -16.078 -5.945 1 94.19 88 SER B C 1
ATOM 3039 O O . SER B 1 88 ? 8.234 -16.484 -6.867 1 94.19 88 SER B O 1
ATOM 3041 N N . ARG B 1 89 ? 10.094 -15.766 -6.117 1 92.81 89 ARG B N 1
ATOM 3042 C CA . ARG B 1 89 ? 10.695 -15.688 -7.445 1 92.81 89 ARG B CA 1
ATOM 3043 C C . ARG B 1 89 ? 10.531 -17 -8.203 1 92.81 89 ARG B C 1
ATOM 3045 O O . ARG B 1 89 ? 10.141 -17.016 -9.367 1 92.81 89 ARG B O 1
ATOM 3052 N N . ASP B 1 90 ? 10.789 -18.109 -7.578 1 91.5 90 ASP B N 1
ATOM 3053 C CA . ASP B 1 90 ? 10.688 -19.406 -8.227 1 91.5 90 ASP B CA 1
ATOM 3054 C C . ASP B 1 90 ? 9.242 -19.734 -8.586 1 91.5 90 ASP B C 1
ATOM 3056 O O . ASP B 1 90 ? 8.977 -20.312 -9.641 1 91.5 90 ASP B O 1
ATOM 3060 N N . LEU B 1 91 ? 8.398 -19.422 -7.691 1 94.5 91 LEU B N 1
ATOM 3061 C CA . LEU B 1 91 ? 6.98 -19.625 -7.977 1 94.5 91 LEU B CA 1
ATOM 3062 C C . LEU B 1 91 ? 6.535 -18.781 -9.164 1 94.5 91 LEU B C 1
ATOM 3064 O O . LEU B 1 91 ? 5.883 -19.281 -10.078 1 94.5 91 LEU B O 1
ATOM 3068 N N . LEU B 1 92 ? 6.961 -17.547 -9.148 1 94.69 92 LEU B N 1
ATOM 3069 C CA . LEU B 1 92 ? 6.57 -16.609 -10.195 1 94.69 92 LEU B CA 1
ATOM 3070 C C . LEU B 1 92 ? 7.121 -17.047 -11.555 1 94.69 92 LEU B C 1
ATOM 3072 O O . LEU B 1 92 ? 6.48 -16.828 -12.586 1 94.69 92 LEU B O 1
ATOM 3076 N N . ALA B 1 93 ? 8.211 -17.641 -11.547 1 92.19 93 ALA B N 1
ATOM 3077 C CA . ALA B 1 93 ? 8.852 -18.109 -12.773 1 92.19 93 ALA B CA 1
ATOM 3078 C C . ALA B 1 93 ? 8.023 -19.203 -13.445 1 92.19 93 ALA B C 1
ATOM 3080 O O . ALA B 1 93 ? 8.148 -19.438 -14.648 1 92.19 93 ALA B O 1
ATOM 3081 N N . SER B 1 94 ? 7.188 -19.844 -12.68 1 91.88 94 SER B N 1
ATOM 3082 C CA . SER B 1 94 ? 6.395 -20.953 -13.195 1 91.88 94 SER B CA 1
ATOM 3083 C C . SER B 1 94 ? 5.09 -20.453 -13.812 1 91.88 94 SER B C 1
ATOM 3085 O O . SER B 1 94 ? 4.379 -21.219 -14.469 1 91.88 94 SER B O 1
ATOM 3087 N N . ILE B 1 95 ? 4.781 -19.234 -13.625 1 92.75 95 ILE B N 1
ATOM 3088 C CA . ILE B 1 95 ? 3.582 -18.656 -14.219 1 92.75 95 ILE B CA 1
ATOM 3089 C C . ILE B 1 95 ? 3.885 -18.203 -15.648 1 92.75 95 ILE B C 1
ATOM 3091 O O . ILE B 1 95 ? 4.867 -17.5 -15.883 1 92.75 95 ILE B O 1
ATOM 3095 N N . PRO B 1 96 ? 3.02 -18.562 -16.562 1 91 96 PRO B N 1
ATOM 3096 C CA . PRO B 1 96 ? 3.26 -18.156 -17.953 1 91 96 PRO B CA 1
ATOM 3097 C C . PRO B 1 96 ? 3.365 -16.641 -18.125 1 91 96 PRO B C 1
ATOM 3099 O O . PRO B 1 96 ? 2.646 -15.891 -17.453 1 91 96 PRO B O 1
ATOM 3102 N N . ALA B 1 97 ? 4.172 -16.203 -19.031 1 86.81 97 ALA B N 1
ATOM 3103 C CA . ALA B 1 97 ? 4.477 -14.797 -19.266 1 86.81 97 ALA B CA 1
ATOM 3104 C C . ALA B 1 97 ? 3.232 -14.023 -19.688 1 86.81 97 ALA B C 1
ATOM 3106 O O . ALA B 1 97 ? 3.121 -12.82 -19.438 1 86.81 97 ALA B O 1
ATOM 3107 N N . ALA B 1 98 ? 2.299 -14.688 -20.266 1 86.88 98 ALA B N 1
ATOM 3108 C CA . ALA B 1 98 ? 1.105 -14.047 -20.812 1 86.88 98 ALA B CA 1
ATOM 3109 C C . ALA B 1 98 ? 0.173 -13.586 -19.703 1 86.88 98 ALA B C 1
ATOM 3111 O O . ALA B 1 98 ? -0.711 -12.758 -19.922 1 86.88 98 ALA B O 1
ATOM 3112 N N . VAL B 1 99 ? 0.394 -14.18 -18.562 1 90.62 99 VAL B N 1
ATOM 3113 C CA . VAL B 1 99 ? -0.438 -13.812 -17.422 1 90.62 99 VAL B CA 1
ATOM 3114 C C . VAL B 1 99 ? 0.013 -12.461 -16.859 1 90.62 99 VAL B C 1
ATOM 3116 O O . VAL B 1 99 ? 1.206 -12.242 -16.641 1 90.62 99 VAL B O 1
ATOM 3119 N N . SER B 1 100 ? -0.905 -11.562 -16.688 1 90.06 100 SER B N 1
ATOM 3120 C CA . SER B 1 100 ? -0.605 -10.266 -16.094 1 90.06 100 SER B CA 1
ATOM 3121 C C . SER B 1 100 ? -0.842 -10.297 -14.578 1 90.06 100 SER B C 1
ATOM 3123 O O . SER B 1 100 ? -1.925 -10.664 -14.125 1 90.06 100 SER B O 1
ATOM 3125 N N . LEU B 1 101 ? 0.165 -9.961 -13.883 1 94.38 101 LEU B N 1
ATOM 3126 C CA . LEU B 1 101 ? 0.058 -9.875 -12.43 1 94.38 101 LEU B CA 1
ATOM 3127 C C . LEU B 1 101 ? 0.132 -8.422 -11.961 1 94.38 101 LEU B C 1
ATOM 3129 O O . LEU B 1 101 ? 0.896 -7.625 -12.516 1 94.38 101 LEU B O 1
ATOM 3133 N N . ASP B 1 102 ? -0.684 -8.141 -11.008 1 94.56 102 ASP B N 1
ATOM 3134 C CA . ASP B 1 102 ? -0.599 -6.824 -10.367 1 94.56 102 ASP B CA 1
ATOM 3135 C C . ASP B 1 102 ? 0.476 -6.809 -9.289 1 94.56 102 ASP B C 1
ATOM 3137 O O . ASP B 1 102 ? 0.568 -7.738 -8.484 1 94.56 102 ASP B O 1
ATOM 3141 N N . PRO B 1 103 ? 1.23 -5.746 -9.156 1 91.31 103 PRO B N 1
ATOM 3142 C CA . PRO B 1 103 ? 2.285 -5.688 -8.141 1 91.31 103 PRO B CA 1
ATOM 3143 C C . PRO B 1 103 ? 1.742 -5.82 -6.719 1 91.31 103 PRO B C 1
ATOM 3145 O O . PRO B 1 103 ? 2.461 -6.258 -5.816 1 91.31 103 PRO B O 1
ATOM 3148 N N . SER B 1 104 ? 0.501 -5.445 -6.523 1 92.38 104 SER B N 1
ATOM 3149 C CA . SER B 1 104 ? -0.085 -5.469 -5.188 1 92.38 104 SER B CA 1
ATOM 3150 C C . SER B 1 104 ? -0.229 -6.895 -4.676 1 92.38 104 SER B C 1
ATOM 3152 O O . SER B 1 104 ? -0.46 -7.113 -3.482 1 92.38 104 SER B O 1
ATOM 3154 N N . VAL B 1 105 ? 0.007 -7.871 -5.539 1 94.38 105 VAL B N 1
ATOM 3155 C CA . VAL B 1 105 ? -0.109 -9.266 -5.121 1 94.38 105 VAL B CA 1
ATOM 3156 C C . VAL B 1 105 ? 0.981 -9.594 -4.105 1 94.38 105 VAL B C 1
ATOM 3158 O O . VAL B 1 105 ? 0.85 -10.539 -3.33 1 94.38 105 VAL B O 1
ATOM 3161 N N . LEU B 1 106 ? 2.045 -8.812 -4.066 1 93.06 106 LEU B N 1
ATOM 3162 C CA . LEU B 1 106 ? 3.146 -9.078 -3.152 1 93.06 106 LEU B CA 1
ATOM 3163 C C . LEU B 1 106 ? 3.094 -8.148 -1.947 1 93.06 106 LEU B C 1
ATOM 3165 O O . LEU B 1 106 ? 3.896 -8.273 -1.02 1 93.06 106 LEU B O 1
ATOM 3169 N N . GLU B 1 107 ? 2.162 -7.219 -1.977 1 88.88 107 GLU B N 1
ATOM 3170 C CA . GLU B 1 107 ? 2.061 -6.297 -0.85 1 88.88 107 GLU B CA 1
ATOM 3171 C C . GLU B 1 107 ? 1.676 -7.031 0.431 1 88.88 107 GLU B C 1
ATOM 3173 O O . GLU B 1 107 ? 0.623 -7.668 0.495 1 88.88 107 GLU B O 1
ATOM 3178 N N . ASN B 1 108 ? 2.518 -6.965 1.422 1 84.25 108 ASN B N 1
ATOM 3179 C CA . ASN B 1 108 ? 2.314 -7.648 2.693 1 84.25 108 ASN B CA 1
ATOM 3180 C C . ASN B 1 108 ? 1.964 -9.117 2.488 1 84.25 108 ASN B C 1
ATOM 3182 O O . ASN B 1 108 ? 1.125 -9.672 3.207 1 84.25 108 ASN B O 1
ATOM 3186 N N . ALA B 1 109 ? 2.578 -9.68 1.511 1 91.69 109 ALA B N 1
ATOM 3187 C CA . ALA B 1 109 ? 2.221 -11.039 1.125 1 91.69 109 ALA B CA 1
ATOM 3188 C C . ALA B 1 109 ? 2.939 -12.062 2 1 91.69 109 ALA B C 1
ATOM 3190 O O . ALA B 1 109 ? 4.074 -11.836 2.428 1 91.69 109 ALA B O 1
ATOM 3191 N N . THR B 1 110 ? 2.256 -13.141 2.25 1 90.12 110 THR B N 1
ATOM 3192 C CA . THR B 1 110 ? 2.844 -14.359 2.797 1 90.12 110 THR B CA 1
ATOM 3193 C C . THR B 1 110 ? 3.055 -15.398 1.7 1 90.12 110 THR B C 1
ATOM 3195 O O . THR B 1 110 ? 2.123 -15.734 0.966 1 90.12 110 THR B O 1
ATOM 3198 N N . VAL B 1 111 ? 4.301 -15.828 1.626 1 93.31 111 VAL B N 1
ATOM 3199 C CA . VAL B 1 111 ? 4.656 -16.812 0.607 1 93.31 111 VAL B CA 1
ATOM 3200 C C . VAL B 1 111 ? 4.961 -18.156 1.269 1 93.31 111 VAL B C 1
ATOM 3202 O O . VAL B 1 111 ? 5.785 -18.234 2.186 1 93.31 111 VAL B O 1
ATOM 3205 N N . VAL B 1 112 ? 4.266 -19.125 0.779 1 93.44 112 VAL B N 1
ATOM 3206 C CA . VAL B 1 112 ? 4.465 -20.469 1.328 1 93.44 112 VAL B CA 1
ATOM 3207 C C . VAL B 1 112 ? 4.793 -21.438 0.203 1 93.44 112 VAL B C 1
ATOM 3209 O O . VAL B 1 112 ? 4.09 -21.5 -0.809 1 93.44 112 VAL B O 1
ATOM 3212 N N . HIS B 1 113 ? 5.844 -22.203 0.383 1 93.19 113 HIS B N 1
ATOM 3213 C CA . HIS B 1 113 ? 6.285 -23.188 -0.603 1 93.19 113 HIS B CA 1
ATOM 3214 C C . HIS B 1 113 ? 5.961 -24.609 -0.153 1 93.19 113 HIS B C 1
ATOM 3216 O O . HIS B 1 113 ? 6 -24.906 1.042 1 93.19 113 HIS B O 1
ATOM 3222 N N . ALA B 1 114 ? 5.629 -25.312 -1.231 1 88.75 114 ALA B N 1
ATOM 3223 C CA . ALA B 1 114 ? 5.496 -26.734 -0.932 1 88.75 114 ALA B CA 1
ATOM 3224 C C . ALA B 1 114 ? 6.848 -27.344 -0.583 1 88.75 114 ALA B C 1
ATOM 3226 O O . ALA B 1 114 ? 7.859 -27.031 -1.213 1 88.75 114 ALA B O 1
ATOM 3227 N N . GLY B 1 115 ? 6.859 -28.172 0.362 1 74.56 115 GLY B N 1
ATOM 3228 C CA . GLY B 1 115 ? 8.055 -28.922 0.729 1 74.56 115 GLY B CA 1
ATOM 3229 C C . GLY B 1 115 ? 9.055 -28.094 1.52 1 74.56 115 GLY B C 1
ATOM 3230 O O . GLY B 1 115 ? 10.148 -28.562 1.826 1 74.56 115 GLY B O 1
ATOM 3231 N N . ALA B 1 116 ? 8.898 -26.766 1.508 1 59.34 116 ALA B N 1
ATOM 3232 C CA . ALA B 1 116 ? 9.875 -25.938 2.207 1 59.34 116 ALA B CA 1
ATOM 3233 C C . ALA B 1 116 ? 9.984 -26.344 3.676 1 59.34 116 ALA B C 1
ATOM 3235 O O . ALA B 1 116 ? 8.977 -26.469 4.367 1 59.34 116 ALA B O 1
ATOM 3236 N N . THR B 1 117 ? 10.875 -27.234 3.963 1 46.97 117 THR B N 1
ATOM 3237 C CA . THR B 1 117 ? 11.188 -27.547 5.352 1 46.97 117 THR B CA 1
ATOM 3238 C C . THR B 1 117 ? 11.484 -26.281 6.141 1 46.97 117 THR B C 1
ATOM 3240 O O . THR B 1 117 ? 11.961 -25.297 5.582 1 46.97 117 THR B O 1
ATOM 3243 N N . ALA B 1 118 ? 10.797 -26.047 7.18 1 40.44 118 ALA B N 1
ATOM 3244 C CA . ALA B 1 118 ? 11.031 -24.906 8.07 1 40.44 118 ALA B CA 1
ATOM 3245 C C . ALA B 1 118 ? 12.523 -24.609 8.188 1 40.44 118 ALA B C 1
ATOM 3247 O O . ALA B 1 118 ? 13.32 -25.469 8.547 1 40.44 118 ALA B O 1
ATOM 3248 N N . ALA B 1 119 ? 13.141 -23.766 7.48 1 36.44 119 ALA B N 1
ATOM 3249 C CA . ALA B 1 119 ? 14.531 -23.391 7.734 1 36.44 119 ALA B CA 1
ATOM 3250 C C . ALA B 1 119 ? 14.766 -23.125 9.219 1 36.44 119 ALA B C 1
ATOM 3252 O O . ALA B 1 119 ? 13.945 -22.469 9.867 1 36.44 119 ALA B O 1
ATOM 3253 N N . ASP B 1 120 ? 15.594 -23.906 9.953 1 33.44 120 ASP B N 1
ATOM 3254 C CA . ASP B 1 120 ? 16.094 -23.734 11.312 1 33.44 120 ASP B CA 1
ATOM 3255 C C . ASP B 1 120 ? 16.672 -22.328 11.508 1 33.44 120 ASP B C 1
ATOM 3257 O O . ASP B 1 120 ? 17.719 -22 10.938 1 33.44 120 ASP B O 1
ATOM 3261 N N . HIS B 1 121 ? 15.875 -21.312 11.398 1 34.38 121 HIS B N 1
ATOM 3262 C CA . HIS B 1 121 ? 16.422 -20.031 11.82 1 34.38 121 HIS B CA 1
ATOM 3263 C C . HIS B 1 121 ? 17.281 -20.188 13.062 1 34.38 121 HIS B C 1
ATOM 3265 O O . HIS B 1 121 ? 17.562 -19.203 13.758 1 34.38 121 HIS B O 1
ATOM 3271 N N . SER B 1 122 ? 17.594 -21.375 13.578 1 29.64 122 SER B N 1
ATOM 3272 C CA . SER B 1 122 ? 18.453 -21.5 14.75 1 29.64 122 SER B CA 1
ATOM 3273 C C . SER B 1 122 ? 19.875 -21.016 14.445 1 29.64 122 SER B C 1
ATOM 3275 O O . SER B 1 122 ? 20.734 -21.016 15.328 1 29.64 122 SER B O 1
ATOM 3277 N N . ALA B 1 123 ? 20.188 -21.078 13.086 1 30.53 123 ALA B N 1
ATOM 3278 C CA . ALA B 1 123 ? 21.641 -21.109 13 1 30.53 123 ALA B CA 1
ATOM 3279 C C . ALA B 1 123 ? 22.266 -19.797 13.477 1 30.53 123 ALA B C 1
ATOM 3281 O O . ALA B 1 123 ? 23.484 -19.656 13.508 1 30.53 123 ALA B O 1
ATOM 3282 N N . ARG B 1 124 ? 21.547 -18.734 13.297 1 28.7 124 ARG B N 1
ATOM 3283 C CA . ARG B 1 124 ? 22.484 -17.609 13.273 1 28.7 124 ARG B CA 1
ATOM 3284 C C . ARG B 1 124 ? 23.078 -17.359 14.656 1 28.7 124 ARG B C 1
ATOM 3286 O O . ARG B 1 124 ? 23.766 -16.375 14.875 1 28.7 124 ARG B O 1
ATOM 3293 N N . GLY B 1 125 ? 22.641 -18.125 15.68 1 27.88 125 GLY B N 1
ATOM 3294 C CA . GLY B 1 125 ? 23.188 -17.703 16.953 1 27.88 125 GLY B CA 1
ATOM 3295 C C . GLY B 1 125 ? 24.656 -18 17.094 1 27.88 125 GLY B C 1
ATOM 3296 O O . GLY B 1 125 ? 25.203 -17.969 18.203 1 27.88 125 GLY B O 1
ATOM 3297 N N . GLY B 1 126 ? 25.266 -18.609 16.062 1 26.72 126 GLY B N 1
ATOM 3298 C CA . GLY B 1 126 ? 26.531 -19.188 16.516 1 26.72 126 GLY B CA 1
ATOM 3299 C C . GLY B 1 126 ? 27.531 -18.141 16.938 1 26.72 126 GLY B C 1
ATOM 3300 O O . GLY B 1 126 ? 28.578 -17.984 16.297 1 26.72 126 GLY B O 1
ATOM 3301 N N . GLY B 1 127 ? 27.109 -16.875 17.219 1 24.59 127 GLY B N 1
ATOM 3302 C CA . GLY B 1 127 ? 28.359 -16.172 17.531 1 24.59 127 GLY B CA 1
ATOM 3303 C C . GLY B 1 127 ? 29.188 -16.891 18.578 1 24.59 127 GLY B C 1
ATOM 3304 O O . GLY B 1 127 ? 28.656 -17.391 19.562 1 24.59 127 GLY B O 1
ATOM 3305 N N . ASP B 1 128 ? 30.219 -17.562 18.172 1 27.31 128 ASP B N 1
ATOM 3306 C CA . ASP B 1 128 ? 31.281 -18.219 18.906 1 27.31 128 ASP B CA 1
ATOM 3307 C C . ASP B 1 128 ? 31.844 -17.312 20 1 27.31 128 ASP B C 1
ATOM 3309 O O . ASP B 1 128 ? 32.938 -16.766 19.859 1 27.31 128 ASP B O 1
ATOM 3313 N N . GLY B 1 129 ? 31.125 -16.281 20.531 1 23.11 129 GLY B N 1
ATOM 3314 C CA . GLY B 1 129 ? 32 -15.562 21.422 1 23.11 129 GLY B CA 1
ATOM 3315 C C . GLY B 1 129 ? 32.594 -16.438 22.516 1 23.11 129 GLY B C 1
ATOM 3316 O O . GLY B 1 129 ? 31.859 -17.172 23.188 1 23.11 129 GLY B O 1
ATOM 3317 N N . GLU B 1 130 ? 33.75 -17.031 22.406 1 25.53 130 GLU B N 1
ATOM 3318 C CA . GLU B 1 130 ? 34.625 -17.781 23.297 1 25.53 130 GLU B CA 1
ATOM 3319 C C . GLU B 1 130 ? 34.781 -17.094 24.656 1 25.53 130 GLU B C 1
ATOM 3321 O O . GLU B 1 130 ? 35.625 -17.469 25.453 1 25.53 130 GLU B O 1
ATOM 3326 N N . SER B 1 131 ? 33.844 -16.219 25.094 1 23.19 131 SER B N 1
ATOM 3327 C CA . SER B 1 131 ? 34.406 -15.617 26.297 1 23.19 131 SER B CA 1
ATOM 3328 C C . SER B 1 131 ? 34.594 -16.656 27.406 1 23.19 131 SER B C 1
ATOM 3330 O O . SER B 1 131 ? 33.75 -17.578 27.531 1 23.19 131 SER B O 1
ATOM 3332 N N . ASP B 1 132 ? 35.719 -16.859 28.031 1 23.42 132 ASP B N 1
ATOM 3333 C CA . ASP B 1 132 ? 36.375 -17.688 29.047 1 23.42 132 ASP B CA 1
ATOM 3334 C C . ASP B 1 132 ? 35.656 -17.594 30.391 1 23.42 132 ASP B C 1
ATOM 3336 O O . ASP B 1 132 ? 35.938 -18.344 31.312 1 23.42 132 ASP B O 1
ATOM 3340 N N . GLY B 1 133 ? 34.969 -16.469 30.719 1 21.95 133 GLY B N 1
ATOM 3341 C CA . GLY B 1 133 ? 35.156 -16.219 32.125 1 21.95 133 GLY B CA 1
ATOM 3342 C C . GLY B 1 133 ? 34.469 -17.234 33.031 1 21.95 133 GLY B C 1
ATOM 3343 O O . GLY B 1 133 ? 33.594 -17.984 32.562 1 21.95 133 GLY B O 1
ATOM 3344 N N . GLU B 1 134 ? 34.625 -17.141 34.438 1 24.34 134 GLU B N 1
ATOM 3345 C CA . GLU B 1 134 ? 34.562 -17.891 35.688 1 24.34 134 GLU B CA 1
ATOM 3346 C C . GLU B 1 134 ? 33.125 -18.312 36 1 24.34 134 GLU B C 1
ATOM 3348 O O . GLU B 1 134 ? 32.188 -17.812 35.406 1 24.34 134 GLU B O 1
ATOM 3353 N N . SER B 1 135 ? 32.781 -18.422 37.406 1 22.94 135 SER B N 1
ATOM 3354 C CA . SER B 1 135 ? 32.312 -19.516 38.25 1 22.94 135 SER B CA 1
ATOM 3355 C C . SER B 1 135 ? 30.797 -19.594 38.25 1 22.94 135 SER B C 1
ATOM 3357 O O . SER B 1 135 ? 30.234 -20.688 38.188 1 22.94 135 SER B O 1
ATOM 3359 N N . GLU B 1 136 ? 30.156 -18.562 38.906 1 26.42 136 GLU B N 1
ATOM 3360 C CA . GLU B 1 136 ? 29.156 -18.844 39.938 1 26.42 136 GLU B CA 1
ATOM 3361 C C . GLU B 1 136 ? 27.859 -19.344 39.312 1 26.42 136 GLU B C 1
ATOM 3363 O O . GLU B 1 136 ? 27.453 -18.891 38.25 1 26.42 136 GLU B O 1
ATOM 3368 N N . GLY B 1 137 ? 27.266 -20.438 39.906 1 23.97 137 GLY B N 1
ATOM 3369 C CA . GLY B 1 137 ? 26.25 -21.438 39.625 1 23.97 137 GLY B CA 1
ATOM 3370 C C . GLY B 1 137 ? 24.859 -20.844 39.469 1 23.97 137 GLY B C 1
ATOM 3371 O O . GLY B 1 137 ? 23.859 -21.547 39.531 1 23.97 137 GLY B O 1
ATOM 3372 N N . GLU B 1 138 ? 24.797 -19.469 39.562 1 24.67 138 GLU B N 1
ATOM 3373 C CA . GLU B 1 138 ? 23.391 -19.094 39.781 1 24.67 138 GLU B CA 1
ATOM 3374 C C . GLU B 1 138 ? 22.469 -19.781 38.781 1 24.67 138 GLU B C 1
ATOM 3376 O O . GLU B 1 138 ? 22.844 -19.984 37.625 1 24.67 138 GLU B O 1
ATOM 3381 N N . ARG B 1 139 ? 21.422 -20.469 39.375 1 23.42 139 ARG B N 1
ATOM 3382 C CA . ARG B 1 139 ? 20.25 -21.188 38.938 1 23.42 139 ARG B CA 1
ATOM 3383 C C . ARG B 1 139 ? 19.531 -20.438 37.812 1 23.42 139 ARG B C 1
ATOM 3385 O O . ARG B 1 139 ? 18.828 -19.453 38.062 1 23.42 139 ARG B O 1
ATOM 3392 N N . GLN B 1 140 ? 20.297 -19.969 36.781 1 22.14 140 GLN B N 1
ATOM 3393 C CA . GLN B 1 140 ? 19.562 -19.281 35.719 1 22.14 140 GLN B CA 1
ATOM 3394 C C . GLN B 1 140 ? 18.375 -20.109 35.25 1 22.14 140 GLN B C 1
ATOM 3396 O O . GLN B 1 140 ? 18.547 -21.25 34.812 1 22.14 140 GLN B O 1
ATOM 3401 N N . THR B 1 141 ? 17.312 -20.031 36.094 1 25.06 141 THR B N 1
ATOM 3402 C CA . THR B 1 141 ? 16.031 -20.578 35.656 1 25.06 141 THR B CA 1
ATOM 3403 C C . THR B 1 141 ? 15.867 -20.453 34.125 1 25.06 141 THR B C 1
ATOM 3405 O O . THR B 1 141 ? 16.078 -19.375 33.562 1 25.06 141 THR B O 1
ATOM 3408 N N . ALA B 1 142 ? 16.344 -21.469 33.438 1 21.88 142 ALA B N 1
ATOM 3409 C CA . ALA B 1 142 ? 16.094 -21.75 32.031 1 21.88 142 ALA B CA 1
ATOM 3410 C C . ALA B 1 142 ? 14.664 -21.391 31.641 1 21.88 142 ALA B C 1
ATOM 3412 O O . ALA B 1 142 ? 13.719 -22.094 32 1 21.88 142 ALA B O 1
ATOM 3413 N N . ALA B 1 143 ? 14.258 -20.141 31.953 1 22.78 143 ALA B N 1
ATOM 3414 C CA . ALA B 1 143 ? 12.977 -19.812 31.328 1 22.78 143 ALA B CA 1
ATOM 3415 C C . ALA B 1 143 ? 12.828 -20.516 29.984 1 22.78 143 ALA B C 1
ATOM 3417 O O . ALA B 1 143 ? 13.742 -20.484 29.156 1 22.78 143 ALA B O 1
ATOM 3418 N N . GLU B 1 144 ? 12.086 -21.625 29.953 1 25.84 144 GLU B N 1
ATOM 3419 C CA . GLU B 1 144 ? 11.586 -22.297 28.75 1 25.84 144 GLU B CA 1
ATOM 3420 C C . GLU B 1 144 ? 11.414 -21.312 27.594 1 25.84 144 GLU B C 1
ATOM 3422 O O . GLU B 1 144 ? 10.672 -20.344 27.703 1 25.84 144 GLU B O 1
ATOM 3427 N N . THR B 1 145 ? 12.555 -20.859 27.109 1 28.58 145 THR B N 1
ATOM 3428 C CA . THR B 1 145 ? 12.477 -20.234 25.797 1 28.58 145 THR B CA 1
ATOM 3429 C C . THR B 1 145 ? 11.375 -20.875 24.953 1 28.58 145 THR B C 1
ATOM 3431 O O . THR B 1 145 ? 11.469 -22.031 24.562 1 28.58 145 THR B O 1
ATOM 3434 N N . ALA B 1 146 ? 10.164 -20.859 25.547 1 27.2 146 ALA B N 1
ATOM 3435 C CA . ALA B 1 146 ? 9.062 -21.203 24.656 1 27.2 146 ALA B CA 1
ATOM 3436 C C . ALA B 1 146 ? 9.406 -20.875 23.203 1 27.2 146 ALA B C 1
ATOM 3438 O O . ALA B 1 146 ? 9.484 -19.703 22.828 1 27.2 146 ALA B O 1
ATOM 3439 N N . THR B 1 147 ? 10.406 -21.547 22.719 1 30.3 147 THR B N 1
ATOM 3440 C CA . THR B 1 147 ? 10.602 -21.578 21.266 1 30.3 147 THR B CA 1
ATOM 3441 C C . THR B 1 147 ? 9.258 -21.703 20.547 1 30.3 147 THR B C 1
ATOM 3443 O O . THR B 1 147 ? 8.656 -22.781 20.516 1 30.3 147 THR B O 1
ATOM 3446 N N . ASN B 1 148 ? 8.227 -21.062 21.016 1 30.78 148 ASN B N 1
ATOM 3447 C CA . ASN B 1 148 ? 7.027 -20.938 20.203 1 30.78 148 ASN B CA 1
ATOM 3448 C C . ASN B 1 148 ? 7.359 -20.891 18.719 1 30.78 148 ASN B C 1
ATOM 3450 O O . ASN B 1 148 ? 7.77 -19.859 18.188 1 30.78 148 ASN B O 1
ATOM 3454 N N . THR B 1 149 ? 8.086 -21.906 18.297 1 33.12 149 THR B N 1
ATOM 3455 C CA . THR B 1 149 ? 8.297 -22.219 16.891 1 33.12 149 THR B CA 1
ATOM 3456 C C . THR B 1 149 ? 7.008 -22.031 16.094 1 33.12 149 THR B C 1
ATOM 3458 O O . THR B 1 149 ? 6.129 -22.891 16.141 1 33.12 149 THR B O 1
ATOM 3461 N N . SER B 1 150 ? 6.25 -21.094 16.359 1 36.38 150 SER B N 1
ATOM 3462 C CA . SER B 1 150 ? 5.145 -20.828 15.453 1 36.38 150 SER B CA 1
ATOM 3463 C C . SER B 1 150 ? 5.484 -21.25 14.031 1 36.38 150 SER B C 1
ATOM 3465 O O . SER B 1 150 ? 6.391 -20.703 13.406 1 36.38 150 SER B O 1
ATOM 3467 N N . GLU B 1 151 ? 5.527 -22.531 13.758 1 38.03 151 GLU B N 1
ATOM 3468 C CA . GLU B 1 151 ? 5.777 -23.219 12.492 1 38.03 151 GLU B CA 1
ATOM 3469 C C . GLU B 1 151 ? 5.055 -22.531 11.336 1 38.03 151 GLU B C 1
ATOM 3471 O O . GLU B 1 151 ? 3.844 -22.328 11.391 1 38.03 151 GLU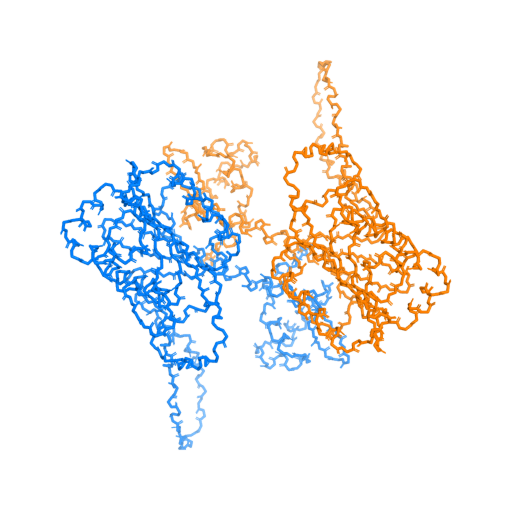 B O 1
ATOM 3476 N N . SER B 1 152 ? 5.531 -21.531 10.828 1 49.19 152 SER B N 1
ATOM 3477 C CA . SER B 1 152 ? 5.035 -20.953 9.586 1 49.19 152 SER B CA 1
ATOM 3478 C C . SER B 1 152 ? 4.422 -22.016 8.688 1 49.19 152 SER B C 1
ATOM 3480 O O . SER B 1 152 ? 4.91 -23.141 8.633 1 49.19 152 SER B O 1
ATOM 3482 N N . PRO B 1 153 ? 3.109 -21.969 8.539 1 52.81 153 PRO B N 1
ATOM 3483 C CA . PRO B 1 153 ? 2.545 -23.016 7.688 1 52.81 153 PRO B CA 1
ATOM 3484 C C . PRO B 1 153 ? 3.453 -23.359 6.508 1 52.81 153 PRO B C 1
ATOM 3486 O O . PRO B 1 153 ? 3.924 -22.469 5.801 1 52.81 153 PRO B O 1
ATOM 3489 N N . THR B 1 154 ? 4.172 -24.5 6.645 1 63.69 154 THR B N 1
ATOM 3490 C CA . THR B 1 154 ? 5.152 -25.016 5.699 1 63.69 154 THR B CA 1
ATOM 3491 C C . THR B 1 154 ? 4.461 -25.672 4.508 1 63.69 154 THR B C 1
ATOM 3493 O O . THR B 1 154 ? 5.113 -26.047 3.531 1 63.69 154 THR B O 1
ATOM 3496 N N . ASP B 1 155 ? 3.062 -25.672 4.641 1 86.62 155 ASP B N 1
ATOM 3497 C CA . ASP B 1 155 ? 2.375 -26.359 3.551 1 86.62 155 ASP B CA 1
ATOM 3498 C C . ASP B 1 155 ? 1.292 -25.469 2.939 1 86.62 155 ASP B C 1
ATOM 3500 O O . ASP B 1 155 ? 0.36 -25.062 3.631 1 86.62 155 ASP B O 1
ATOM 3504 N N . PRO B 1 156 ? 1.411 -25.188 1.709 1 90.25 156 PRO B N 1
ATOM 3505 C CA . PRO B 1 156 ? 0.434 -24.328 1.036 1 90.25 156 PRO B CA 1
ATOM 3506 C C . PRO B 1 156 ? -1.003 -24.812 1.217 1 90.25 156 PRO B C 1
ATOM 3508 O O . PRO B 1 156 ? -1.919 -24 1.363 1 90.25 156 PRO B O 1
ATOM 3511 N N . GLN B 1 157 ? -1.23 -26.109 1.246 1 89.38 157 GLN B N 1
ATOM 3512 C CA . GLN B 1 157 ? -2.584 -26.625 1.401 1 89.38 157 GLN B CA 1
ATOM 3513 C C . GLN B 1 157 ? -3.135 -26.328 2.793 1 89.38 157 GLN B C 1
ATOM 3515 O O . GLN B 1 157 ? -4.32 -26.016 2.943 1 89.38 157 GLN B O 1
ATOM 3520 N N . GLN B 1 158 ? -2.262 -26.406 3.766 1 88.12 158 GLN B N 1
ATOM 3521 C CA . GLN B 1 158 ? -2.688 -26.109 5.133 1 88.12 158 GLN B CA 1
ATOM 3522 C C . GLN B 1 158 ? -3.084 -24.641 5.289 1 88.12 158 GLN B C 1
ATOM 3524 O O . GLN B 1 158 ? -4.023 -24.328 6.023 1 88.12 158 GLN B O 1
ATOM 3529 N N . VAL B 1 159 ? -2.324 -23.859 4.582 1 88.56 159 VAL B N 1
ATOM 3530 C CA . VAL B 1 159 ? -2.648 -22.438 4.617 1 88.56 159 VAL B CA 1
ATOM 3531 C C . VAL B 1 159 ? -4.047 -22.219 4.047 1 88.56 159 VAL B C 1
ATOM 3533 O O . VAL B 1 159 ? -4.863 -21.5 4.645 1 88.56 159 VAL B O 1
ATOM 3536 N N . PHE B 1 160 ? -4.305 -22.812 3.027 1 90.12 160 PHE B N 1
ATOM 3537 C CA . PHE B 1 160 ? -5.609 -22.672 2.391 1 90.12 160 PHE B CA 1
ATOM 3538 C C . PHE B 1 160 ? -6.715 -23.203 3.295 1 90.12 160 PHE B C 1
ATOM 3540 O O . PHE B 1 160 ? -7.754 -22.562 3.463 1 90.12 160 PHE B O 1
ATOM 3547 N N . LYS B 1 161 ? -6.52 -24.281 3.865 1 90.06 161 LYS B N 1
ATOM 3548 C CA . LYS B 1 161 ? -7.5 -24.891 4.758 1 90.06 161 LYS B CA 1
ATOM 3549 C C . LYS B 1 161 ? -7.805 -23.984 5.945 1 90.06 161 LYS B C 1
ATOM 3551 O O . LYS B 1 161 ? -8.961 -23.844 6.34 1 90.06 161 LYS B O 1
ATOM 3556 N N . SER B 1 162 ? -6.773 -23.406 6.469 1 87.06 162 SER B N 1
ATOM 3557 C CA . SER B 1 162 ? -6.949 -22.5 7.602 1 87.06 162 SER B CA 1
ATOM 3558 C C . SER B 1 162 ? -7.805 -21.297 7.219 1 87.06 162 SER B C 1
ATOM 3560 O O . SER B 1 162 ? -8.609 -20.828 8.023 1 87.06 162 SER B O 1
ATOM 3562 N N . LEU B 1 163 ? -7.637 -20.875 6.039 1 89.62 163 LEU B N 1
ATOM 3563 C CA . LEU B 1 163 ? -8.406 -19.734 5.566 1 89.62 163 LEU B CA 1
ATOM 3564 C C . LEU B 1 163 ? -9.875 -20.094 5.41 1 89.62 163 LEU B C 1
ATOM 3566 O O . LEU B 1 163 ? -10.75 -19.234 5.586 1 89.62 163 LEU B O 1
ATOM 3570 N N . LEU B 1 164 ? -10.172 -21.328 5.113 1 89.31 164 LEU B N 1
ATOM 3571 C CA . LEU B 1 164 ? -11.547 -21.797 4.941 1 89.31 164 LEU B CA 1
ATOM 3572 C C . LEU B 1 164 ? -12.297 -21.781 6.27 1 89.31 164 LEU B C 1
ATOM 3574 O O . LEU B 1 164 ? -13.516 -21.641 6.293 1 89.31 164 LEU B O 1
ATOM 3578 N N . GLU B 1 165 ? -11.617 -21.906 7.316 1 83.81 165 GLU B N 1
ATOM 3579 C CA . GLU B 1 165 ? -12.234 -21.984 8.633 1 83.81 165 GLU B CA 1
ATOM 3580 C C . GLU B 1 165 ? -12.914 -20.688 9.016 1 83.81 165 GLU B C 1
ATOM 3582 O O . GLU B 1 165 ? -13.93 -20.688 9.711 1 83.81 165 GLU B O 1
ATOM 3587 N N . THR B 1 166 ? -12.406 -19.609 8.516 1 82.06 166 THR B N 1
ATOM 3588 C CA . THR B 1 166 ? -12.984 -18.312 8.859 1 82.06 166 THR B CA 1
ATOM 3589 C C . THR B 1 166 ? -13.672 -17.688 7.645 1 82.06 166 THR B C 1
ATOM 3591 O O . THR B 1 166 ? -14.219 -16.594 7.73 1 82.06 166 THR B O 1
ATOM 3594 N N . GLY B 1 167 ? -13.648 -18.422 6.621 1 89.94 167 GLY B N 1
ATOM 3595 C CA . GLY B 1 167 ? -14.211 -17.891 5.395 1 89.94 167 GLY B CA 1
ATOM 3596 C C . GLY B 1 167 ? -15.727 -17.984 5.34 1 89.94 167 GLY B C 1
ATOM 3597 O O . GLY B 1 167 ? -16.312 -18.953 5.852 1 89.94 167 GLY B O 1
ATOM 3598 N N . THR B 1 168 ? -16.375 -16.969 4.699 1 91.25 168 THR B N 1
ATOM 3599 C CA . THR B 1 168 ? -17.828 -17 4.512 1 91.25 168 THR B CA 1
ATOM 3600 C C . THR B 1 168 ? -18.188 -17.203 3.041 1 91.25 168 THR B C 1
ATOM 3602 O O . THR B 1 168 ? -19.188 -17.828 2.717 1 91.25 168 THR B O 1
ATOM 3605 N N . ARG B 1 169 ? -17.375 -16.672 2.24 1 95.25 169 ARG B N 1
ATOM 3606 C CA . ARG B 1 169 ? -17.578 -16.797 0.801 1 95.25 169 ARG B CA 1
ATOM 3607 C C . ARG B 1 169 ? -16.25 -17 0.073 1 95.25 169 ARG B C 1
ATOM 3609 O O . ARG B 1 169 ? -15.266 -16.328 0.386 1 95.25 169 ARG B O 1
ATOM 3616 N N . LEU B 1 170 ? -16.234 -17.938 -0.866 1 96.88 170 LEU B N 1
ATOM 3617 C CA . LEU B 1 170 ? -15.047 -18.219 -1.675 1 96.88 170 LEU B CA 1
ATOM 3618 C C . LEU B 1 170 ? -15.383 -18.172 -3.162 1 96.88 170 LEU B C 1
ATOM 3620 O O . LEU B 1 170 ? -16.297 -18.859 -3.613 1 96.88 170 LEU B O 1
ATOM 3624 N N . ARG B 1 171 ? -14.773 -17.344 -3.863 1 97.5 171 ARG B N 1
ATOM 3625 C CA . ARG B 1 171 ? -14.828 -17.297 -5.32 1 97.5 171 ARG B CA 1
ATOM 3626 C C . ARG B 1 171 ? -13.453 -17.562 -5.926 1 97.5 171 ARG B C 1
ATOM 3628 O O . ARG B 1 171 ? -12.484 -16.859 -5.59 1 97.5 171 ARG B O 1
ATOM 3635 N N . GLY B 1 172 ? -13.328 -18.562 -6.773 1 97.38 172 GLY B N 1
ATOM 3636 C CA . GLY B 1 172 ? -11.984 -18.828 -7.242 1 97.38 172 GLY B CA 1
ATOM 3637 C C . GLY B 1 172 ? -11.945 -19.719 -8.461 1 97.38 172 GLY B C 1
ATOM 3638 O O . GLY B 1 172 ? -12.984 -20.078 -9.016 1 97.38 172 GLY B O 1
ATOM 3639 N N . VAL B 1 173 ? -10.773 -19.969 -8.984 1 96.75 173 VAL B N 1
ATOM 3640 C CA . VAL B 1 173 ? -10.469 -20.875 -10.094 1 96.75 173 VAL B CA 1
ATOM 3641 C C . VAL B 1 173 ? -9.242 -21.719 -9.75 1 96.75 173 VAL B C 1
ATOM 3643 O O . VAL B 1 173 ? -8.398 -21.297 -8.961 1 96.75 173 VAL B O 1
ATOM 3646 N N . ALA B 1 174 ? -9.18 -22.891 -10.297 1 94.75 174 ALA B N 1
ATOM 3647 C CA . ALA B 1 174 ? -8.016 -23.75 -10.102 1 94.75 174 ALA B CA 1
ATOM 3648 C C . ALA B 1 174 ? -7.73 -24.578 -11.352 1 94.75 174 ALA B C 1
ATOM 3650 O O . ALA B 1 174 ? -8.656 -25.016 -12.039 1 94.75 174 ALA B O 1
ATOM 3651 N N . PRO B 1 175 ? -6.445 -24.734 -11.602 1 93.94 175 PRO B N 1
ATOM 3652 C CA . PRO B 1 175 ? -6.086 -25.547 -12.773 1 93.94 175 PRO B CA 1
ATOM 3653 C C . PRO B 1 175 ? -6.359 -27.031 -12.57 1 93.94 175 PRO B C 1
ATOM 3655 O O . PRO B 1 175 ? -6.48 -27.781 -13.539 1 93.94 175 PRO B O 1
ATOM 3658 N N . GLY B 1 176 ? -6.438 -27.469 -11.391 1 92.19 176 GLY B N 1
ATOM 3659 C CA . GLY B 1 176 ? -6.656 -28.859 -11.039 1 92.19 176 GLY B CA 1
ATOM 3660 C C . GLY B 1 176 ? -7.16 -29.047 -9.625 1 92.19 176 GLY B C 1
ATOM 3661 O O . GLY B 1 176 ? -7.445 -28.062 -8.93 1 92.19 176 GLY B O 1
ATOM 3662 N N . LEU B 1 177 ? -7.383 -30.328 -9.352 1 91.56 177 LEU B N 1
ATOM 3663 C CA . LEU B 1 177 ? -7.922 -30.656 -8.039 1 91.56 177 LEU B CA 1
ATOM 3664 C C . LEU B 1 177 ? -6.867 -31.328 -7.168 1 91.56 177 LEU B C 1
ATOM 3666 O O . LEU B 1 177 ? -6.082 -32.156 -7.66 1 91.56 177 LEU B O 1
ATOM 3670 N N . GLU B 1 178 ? -6.824 -30.891 -5.941 1 89.25 178 GLU B N 1
ATOM 3671 C CA . GLU B 1 178 ? -6.074 -31.562 -4.891 1 89.25 178 GLU B CA 1
ATOM 3672 C C . GLU B 1 178 ? -7.012 -32.281 -3.928 1 89.25 178 GLU B C 1
ATOM 3674 O O . GLU B 1 178 ? -7.926 -31.688 -3.369 1 89.25 178 GLU B O 1
ATOM 3679 N N . HIS B 1 179 ? -6.738 -33.594 -3.75 1 88.19 179 HIS B N 1
ATOM 3680 C CA . HIS B 1 179 ? -7.641 -34.438 -2.986 1 88.19 179 HIS B CA 1
ATOM 3681 C C . HIS B 1 179 ? -7.984 -33.812 -1.639 1 88.19 179 HIS B C 1
ATOM 3683 O O . HIS B 1 179 ? -9.164 -33.656 -1.306 1 88.19 179 HIS B O 1
ATOM 3689 N N . ASP B 1 180 ? -6.992 -33.438 -0.927 1 89.38 180 ASP B N 1
ATOM 3690 C CA . ASP B 1 180 ? -7.203 -32.906 0.419 1 89.38 180 ASP B CA 1
ATOM 3691 C C . ASP B 1 180 ? -7.961 -31.578 0.38 1 89.38 180 ASP B C 1
ATOM 3693 O O . ASP B 1 180 ? -8.766 -31.297 1.27 1 89.38 180 ASP B O 1
ATOM 3697 N N . LEU B 1 181 ? -7.734 -30.828 -0.657 1 91.06 181 LEU B N 1
ATOM 3698 C CA . LEU B 1 181 ? -8.367 -29.531 -0.739 1 91.06 181 LEU B CA 1
ATOM 3699 C C . LEU B 1 181 ? -9.844 -29.656 -1.111 1 91.06 181 LEU B C 1
ATOM 3701 O O . LEU B 1 181 ? -10.688 -28.922 -0.594 1 91.06 181 LEU B O 1
ATOM 3705 N N . VAL B 1 182 ? -10.172 -30.578 -1.944 1 92.06 182 VAL B N 1
ATOM 3706 C CA . VAL B 1 182 ? -11.562 -30.812 -2.316 1 92.06 182 VAL B CA 1
ATOM 3707 C C . VAL B 1 182 ? -12.367 -31.234 -1.084 1 92.06 182 VAL B C 1
ATOM 3709 O O . VAL B 1 182 ? -13.445 -30.688 -0.829 1 92.06 182 VAL B O 1
ATOM 3712 N N . THR B 1 183 ? -11.781 -32.062 -0.373 1 90.62 183 THR B N 1
ATOM 3713 C CA . THR B 1 183 ? -12.445 -32.531 0.835 1 90.62 183 THR B CA 1
ATOM 3714 C C . THR B 1 183 ? -12.648 -31.391 1.827 1 90.62 183 THR B C 1
ATOM 3716 O O . THR B 1 183 ? -13.727 -31.25 2.395 1 90.62 183 THR B O 1
ATOM 3719 N N . ALA B 1 184 ? -11.648 -30.656 1.998 1 91.25 184 ALA B N 1
ATOM 3720 C CA . ALA B 1 184 ? -11.711 -29.547 2.943 1 91.25 184 ALA B CA 1
ATOM 3721 C C . ALA B 1 184 ? -12.789 -28.531 2.533 1 91.25 184 ALA B C 1
ATOM 3723 O O . ALA B 1 184 ? -13.523 -28.031 3.379 1 91.25 184 ALA B O 1
ATOM 3724 N N . VAL B 1 185 ? -12.844 -28.234 1.271 1 93.88 185 VAL B N 1
ATOM 3725 C CA . VAL B 1 185 ? -13.828 -27.266 0.776 1 93.88 185 VAL B CA 1
ATOM 3726 C C . VAL B 1 185 ? -15.234 -27.828 0.964 1 93.88 185 VAL B C 1
ATOM 3728 O O . VAL B 1 185 ? -16.125 -27.125 1.44 1 93.88 185 VAL B O 1
ATOM 3731 N N . CYS B 1 186 ? -15.43 -29.094 0.65 1 92.5 186 CYS B N 1
ATOM 3732 C CA . CYS B 1 186 ? -16.734 -29.734 0.81 1 92.5 186 CYS B CA 1
ATOM 3733 C C . CYS B 1 186 ? -17.156 -29.734 2.273 1 92.5 186 CYS B C 1
ATOM 3735 O O . CYS B 1 186 ? -18.312 -29.469 2.59 1 92.5 186 CYS B O 1
ATOM 3737 N N . ASP B 1 187 ? -16.203 -30.016 3.086 1 90.56 187 ASP B N 1
ATOM 3738 C CA . ASP B 1 187 ? -16.5 -30.016 4.516 1 90.56 187 ASP B CA 1
ATOM 3739 C C . ASP B 1 187 ? -16.922 -28.625 4.988 1 90.56 187 ASP B C 1
ATOM 3741 O O . ASP B 1 187 ? -17.844 -28.484 5.789 1 90.56 187 ASP B O 1
ATOM 3745 N N . ALA B 1 188 ? -16.219 -27.625 4.5 1 91.25 188 ALA B N 1
ATOM 3746 C CA . ALA B 1 188 ? -16.516 -26.25 4.887 1 91.25 188 ALA B CA 1
ATOM 3747 C C . ALA B 1 188 ? -17.906 -25.828 4.402 1 91.25 188 ALA B C 1
ATOM 3749 O O . ALA B 1 188 ? -18.609 -25.094 5.09 1 91.25 188 ALA B O 1
ATOM 3750 N N . ILE B 1 189 ? -18.266 -26.266 3.287 1 91.56 189 ILE B N 1
ATOM 3751 C CA . ILE B 1 189 ? -19.578 -25.969 2.719 1 91.56 189 ILE B CA 1
ATOM 3752 C C . ILE B 1 189 ? -20.656 -26.625 3.562 1 91.56 189 ILE B C 1
ATOM 3754 O O . ILE B 1 189 ? -21.703 -26 3.828 1 91.56 189 ILE B O 1
ATOM 3758 N N . CYS B 1 190 ? -20.438 -27.781 4.02 1 89.12 190 CYS B N 1
ATOM 3759 C CA . CYS B 1 190 ? -21.453 -28.594 4.672 1 89.12 190 CYS B CA 1
ATOM 3760 C C . CYS B 1 190 ? -21.469 -28.359 6.176 1 89.12 190 CYS B C 1
ATOM 3762 O O . CYS B 1 190 ? -22.281 -28.922 6.898 1 89.12 190 CYS B O 1
ATOM 3764 N N . SER B 1 191 ? -20.516 -27.578 6.551 1 83.12 191 SER B N 1
ATOM 3765 C CA . SER B 1 191 ? -20.453 -27.344 7.988 1 83.12 191 SER B CA 1
ATOM 3766 C C . SER B 1 191 ? -21.734 -26.703 8.5 1 83.12 191 SER B C 1
ATOM 3768 O O . SER B 1 191 ? -22.281 -25.797 7.859 1 83.12 191 SER B O 1
ATOM 3770 N N . THR B 1 192 ? -22.391 -27.266 9.469 1 69.06 192 THR B N 1
ATOM 3771 C CA . THR B 1 192 ? -23.609 -26.781 10.102 1 69.06 192 THR B CA 1
ATOM 3772 C C . THR B 1 192 ? -23.312 -26.234 11.5 1 69.06 192 THR B C 1
ATOM 3774 O O . THR B 1 192 ? -24.219 -26.156 12.344 1 69.06 192 THR B O 1
ATOM 3777 N N . GLU B 1 193 ? -22.031 -25.953 11.633 1 60.78 193 GLU B N 1
ATOM 3778 C CA . GLU B 1 193 ? -21.797 -25.453 12.984 1 60.78 193 GLU B CA 1
ATOM 3779 C C . GLU B 1 193 ? -22.734 -24.297 13.305 1 60.78 193 GLU B C 1
ATOM 3781 O O . GLU B 1 193 ? -23.125 -23.531 12.414 1 60.78 193 GLU B O 1
ATOM 3786 N N . THR B 1 194 ? -23.328 -24.234 14.594 1 55.22 194 THR B N 1
ATOM 3787 C CA . THR B 1 194 ? -24.344 -23.312 15.125 1 55.22 194 THR B CA 1
ATOM 3788 C C . THR B 1 194 ? -23.938 -21.859 14.867 1 55.22 194 THR B C 1
ATOM 3790 O O . THR B 1 194 ? -22.891 -21.422 15.328 1 55.22 194 THR B O 1
ATOM 3793 N N . GLY B 1 195 ? -24.75 -21.125 14.094 1 55.41 195 GLY B N 1
ATOM 3794 C CA . GLY B 1 195 ? -24.734 -19.688 13.922 1 55.41 195 GLY B CA 1
ATOM 3795 C C . GLY B 1 195 ? -24.031 -19.234 12.656 1 55.41 195 GLY B C 1
ATOM 3796 O O . GLY B 1 195 ? -24.047 -18.047 12.305 1 55.41 195 GLY B O 1
ATOM 3797 N N . SER B 1 196 ? -23.188 -20.125 12.125 1 61.56 196 SER B N 1
ATOM 3798 C CA . SER B 1 196 ? -22.594 -19.625 10.891 1 61.56 196 SER B CA 1
ATOM 3799 C C . SER B 1 196 ? -23.062 -20.422 9.68 1 61.56 196 SER B C 1
ATOM 3801 O O . SER B 1 196 ? -23.344 -21.609 9.789 1 61.56 196 SER B O 1
ATOM 3803 N N . ASP B 1 197 ? -23.547 -19.766 8.688 1 73.38 197 ASP B N 1
ATOM 3804 C CA . ASP B 1 197 ? -23.875 -20.438 7.434 1 73.38 197 ASP B CA 1
ATOM 3805 C C . ASP B 1 197 ? -22.609 -21.016 6.785 1 73.38 197 ASP B C 1
ATOM 3807 O O . ASP B 1 197 ? -21.5 -20.531 7.012 1 73.38 197 ASP B O 1
ATOM 3811 N N . GLY B 1 198 ? -22.609 -22.234 6.383 1 85.81 198 GLY B N 1
ATOM 3812 C CA . GLY B 1 198 ? -21.531 -22.875 5.652 1 85.81 198 GLY B CA 1
ATOM 3813 C C . GLY B 1 198 ? -20.906 -21.984 4.594 1 85.81 198 GLY B C 1
ATOM 3814 O O . GLY B 1 198 ? -21.453 -20.938 4.254 1 85.81 198 GLY B O 1
ATOM 3815 N N . LEU B 1 199 ? -19.797 -22.312 4.191 1 92.31 199 LEU B N 1
ATOM 3816 C CA . LEU B 1 199 ? -19.031 -21.594 3.18 1 92.31 199 LEU B CA 1
ATOM 3817 C C . LEU B 1 199 ? -19.781 -21.578 1.85 1 92.31 199 LEU B C 1
ATOM 3819 O O . LEU B 1 199 ? -20.281 -22.609 1.398 1 92.31 199 LEU B O 1
ATOM 3823 N N . GLU B 1 200 ? -19.984 -20.438 1.36 1 94.62 200 GLU B N 1
ATOM 3824 C CA . GLU B 1 200 ? -20.5 -20.312 0.003 1 94.62 200 GLU B CA 1
ATOM 3825 C C . GLU B 1 200 ? -19.375 -20.281 -1.022 1 94.62 200 GLU B C 1
ATOM 3827 O O . GLU B 1 200 ? -18.406 -19.531 -0.878 1 94.62 200 GLU B O 1
ATOM 3832 N N . VAL B 1 201 ? -19.609 -21.109 -2.057 1 95.38 201 VAL B N 1
ATOM 3833 C CA . VAL B 1 201 ? -18.469 -21.281 -2.961 1 95.38 201 VAL B CA 1
ATOM 3834 C C . VAL B 1 201 ? -18.922 -21.062 -4.402 1 95.38 201 VAL B C 1
ATOM 3836 O O . VAL B 1 201 ? -19.938 -21.625 -4.828 1 95.38 201 VAL B O 1
ATOM 3839 N N . GLU B 1 202 ? -18.266 -20.234 -5.074 1 95.75 202 GLU B N 1
ATOM 3840 C CA . GLU B 1 202 ? -18.297 -20.141 -6.531 1 95.75 202 GLU B CA 1
ATOM 3841 C C . GLU B 1 202 ? -16.953 -20.516 -7.141 1 95.75 202 GLU B C 1
ATOM 3843 O O . GLU B 1 202 ? -15.945 -19.859 -6.902 1 95.75 202 GLU B O 1
ATOM 3848 N N . PHE B 1 203 ? -16.938 -21.562 -8.016 1 94.31 203 PHE B N 1
ATOM 3849 C CA . PHE B 1 203 ? -15.656 -22.078 -8.469 1 94.31 203 PHE B CA 1
ATOM 3850 C C . PHE B 1 203 ? -15.719 -22.469 -9.945 1 94.31 203 PHE B C 1
ATOM 3852 O O . PHE B 1 203 ? -16.703 -23.047 -10.398 1 94.31 203 PHE B O 1
ATOM 3859 N N . ALA B 1 204 ? -14.727 -22.109 -10.688 1 95.75 204 ALA B N 1
ATOM 3860 C CA . ALA B 1 204 ? -14.578 -22.531 -12.078 1 95.75 204 ALA B CA 1
ATOM 3861 C C . ALA B 1 204 ? -13.398 -23.469 -12.258 1 95.75 204 ALA B C 1
ATOM 3863 O O . ALA B 1 204 ? -12.32 -23.234 -11.703 1 95.75 204 ALA B O 1
ATOM 3864 N N . LEU B 1 205 ? -13.586 -24.547 -13.016 1 95.62 205 LEU B N 1
ATOM 3865 C CA . LEU B 1 205 ? -12.594 -25.594 -13.242 1 95.62 205 LEU B CA 1
ATOM 3866 C C . LEU B 1 205 ? -12.531 -25.984 -14.711 1 95.62 205 LEU B C 1
ATOM 3868 O O . LEU B 1 205 ? -13.539 -25.906 -15.422 1 95.62 205 LEU B O 1
ATOM 3872 N N . PRO B 1 206 ? -11.312 -26.375 -15.133 1 95.56 206 PRO B N 1
ATOM 3873 C CA . PRO B 1 206 ? -11.242 -26.938 -16.484 1 95.56 206 PRO B CA 1
ATOM 3874 C C . PRO B 1 206 ? -11.961 -28.281 -16.594 1 95.56 206 PRO B C 1
ATOM 3876 O O . PRO B 1 206 ? -12.281 -28.906 -15.578 1 95.56 206 PRO B O 1
ATOM 3879 N N . GLY B 1 207 ? -12.172 -28.672 -17.797 1 94 207 GLY B N 1
ATOM 3880 C CA . GLY B 1 207 ? -12.969 -29.859 -18.109 1 94 207 GLY B CA 1
ATOM 3881 C C . GLY B 1 207 ? -12.453 -31.109 -17.422 1 94 207 GLY B C 1
ATOM 3882 O O . GLY B 1 207 ? -13.234 -31.906 -16.875 1 94 207 GLY B O 1
ATOM 3883 N N . ASP B 1 208 ? -11.203 -31.281 -17.422 1 92.88 208 ASP B N 1
ATOM 3884 C CA . ASP B 1 208 ? -10.617 -32.469 -16.812 1 92.88 208 ASP B CA 1
ATOM 3885 C C . ASP B 1 208 ? -10.859 -32.5 -15.312 1 92.88 208 ASP B C 1
ATOM 3887 O O . ASP B 1 208 ? -11.133 -33.562 -14.742 1 92.88 208 ASP B O 1
ATOM 3891 N N . ALA B 1 209 ? -10.773 -31.391 -14.727 1 93.69 209 ALA B N 1
ATOM 3892 C CA . ALA B 1 209 ? -11.016 -31.297 -13.289 1 93.69 209 ALA B CA 1
ATOM 3893 C C . ALA B 1 209 ? -12.484 -31.531 -12.969 1 93.69 209 ALA B C 1
ATOM 3895 O O . ALA B 1 209 ? -12.812 -32.156 -11.961 1 93.69 209 ALA B O 1
ATOM 3896 N N . VAL B 1 210 ? -13.359 -31.031 -13.789 1 93.19 210 VAL B N 1
ATOM 3897 C CA . VAL B 1 210 ? -14.789 -31.25 -13.602 1 93.19 210 VAL B CA 1
ATOM 3898 C C . VAL B 1 210 ? -15.109 -32.75 -13.695 1 93.19 210 VAL B C 1
ATOM 3900 O O . VAL B 1 210 ? -15.867 -33.281 -12.875 1 93.19 210 VAL B O 1
ATOM 3903 N N . GLU B 1 211 ? -14.555 -33.344 -14.617 1 92.56 211 GLU B N 1
ATOM 3904 C CA . GLU B 1 211 ? -14.75 -34.781 -14.773 1 92.56 211 GLU B CA 1
ATOM 3905 C C . GLU B 1 211 ? -14.305 -35.562 -13.523 1 92.56 211 GLU B C 1
ATOM 3907 O O . GLU B 1 211 ? -15.016 -36.438 -13.055 1 92.56 211 GLU B O 1
ATOM 3912 N N . THR B 1 212 ? -13.18 -35.156 -13.07 1 92.94 212 THR B N 1
ATOM 3913 C CA . THR B 1 212 ? -12.672 -35.781 -11.852 1 92.94 212 THR B CA 1
ATOM 3914 C C . THR B 1 212 ? -13.609 -35.5 -10.68 1 92.94 212 THR B C 1
ATOM 3916 O O . THR B 1 212 ? -13.828 -36.406 -9.852 1 92.94 212 THR B O 1
ATOM 3919 N N . LEU B 1 213 ? -14.133 -34.344 -10.594 1 91.56 213 LEU B N 1
ATOM 3920 C CA . LEU B 1 213 ? -15.047 -33.969 -9.523 1 91.56 213 LEU B CA 1
ATOM 3921 C C . LEU B 1 213 ? -16.297 -34.875 -9.539 1 91.56 213 LEU B C 1
ATOM 3923 O O . LEU B 1 213 ? -16.766 -35.312 -8.492 1 91.56 213 LEU B O 1
ATOM 3927 N N . VAL B 1 214 ? -16.797 -35.219 -10.711 1 88.12 214 VAL B N 1
ATOM 3928 C CA . VAL B 1 214 ? -18.078 -35.938 -10.82 1 88.12 214 VAL B CA 1
ATOM 3929 C C . VAL B 1 214 ? -17.828 -37.438 -10.812 1 88.12 214 VAL B C 1
ATOM 3931 O O . VAL B 1 214 ? -18.781 -38.25 -10.797 1 88.12 214 VAL B O 1
ATOM 3934 N N . THR B 1 215 ? -16.609 -37.812 -10.883 1 91.25 215 THR B N 1
ATOM 3935 C CA . THR B 1 215 ? -16.297 -39.25 -10.836 1 91.25 215 THR B CA 1
ATOM 3936 C C . THR B 1 215 ? -15.641 -39.625 -9.5 1 91.25 215 THR B C 1
ATOM 3938 O O . THR B 1 215 ? -16.312 -40.125 -8.594 1 91.25 215 THR B O 1
ATOM 3941 N N . THR B 1 216 ? -14.461 -39.094 -9.273 1 91.06 216 THR B N 1
ATOM 3942 C CA . THR B 1 216 ? -13.68 -39.438 -8.094 1 91.06 216 THR B CA 1
ATOM 3943 C C . THR B 1 216 ? -14.297 -38.844 -6.836 1 91.06 216 THR B C 1
ATOM 3945 O O . THR B 1 216 ? -14.305 -39.469 -5.777 1 91.06 216 THR B O 1
ATOM 3948 N N . PHE B 1 217 ? -14.844 -37.656 -7.004 1 92.69 217 PHE B N 1
ATOM 3949 C CA . PHE B 1 217 ? -15.383 -36.938 -5.844 1 92.69 217 PHE B CA 1
ATOM 3950 C C . PHE B 1 217 ? -16.891 -36.812 -5.938 1 92.69 217 PHE B C 1
ATOM 3952 O O . PHE B 1 217 ? -17.469 -35.844 -5.43 1 92.69 217 PHE B O 1
ATOM 3959 N N . ARG B 1 218 ? -17.516 -37.719 -6.477 1 90.38 218 ARG B N 1
ATOM 3960 C CA . ARG B 1 218 ? -18.953 -37.656 -6.754 1 90.38 218 ARG B CA 1
ATOM 3961 C C . ARG B 1 218 ? -19.75 -37.5 -5.469 1 90.38 218 ARG B C 1
ATOM 3963 O O . ARG B 1 218 ? -20.641 -36.656 -5.395 1 90.38 218 ARG B O 1
ATOM 3970 N N . GLU B 1 219 ? -19.391 -38.188 -4.469 1 91.19 219 GLU B N 1
ATOM 3971 C CA . GLU B 1 219 ? -20.188 -38.188 -3.246 1 91.19 219 GLU B CA 1
ATOM 3972 C C . GLU B 1 219 ? -20.016 -36.875 -2.477 1 91.19 219 GLU B C 1
ATOM 3974 O O . GLU B 1 219 ? -21 -36.156 -2.23 1 91.19 219 GLU B O 1
ATOM 3979 N N . PRO B 1 220 ? -18.766 -36.531 -2.188 1 90.38 220 PRO B N 1
ATOM 3980 C CA . PRO B 1 220 ? -18.609 -35.25 -1.475 1 90.38 220 PRO B CA 1
ATOM 3981 C C . PRO B 1 220 ? -19.109 -34.062 -2.289 1 90.38 220 PRO B C 1
ATOM 3983 O O . PRO B 1 220 ? -19.703 -33.125 -1.736 1 90.38 220 PRO B O 1
ATOM 3986 N N . ALA B 1 221 ? -18.844 -34.031 -3.547 1 89.69 221 ALA B N 1
ATOM 3987 C CA . ALA B 1 221 ? -19.281 -32.938 -4.406 1 89.69 221 ALA B CA 1
ATOM 3988 C C . ALA B 1 221 ? -20.812 -32.875 -4.488 1 89.69 221 ALA B C 1
ATOM 3990 O O . ALA B 1 221 ? -21.406 -31.797 -4.484 1 89.69 221 ALA B O 1
ATOM 3991 N N . GLY B 1 222 ? -21.391 -34.062 -4.547 1 89.44 222 GLY B N 1
ATOM 3992 C CA . GLY B 1 222 ? -22.844 -34.125 -4.578 1 89.44 222 GLY B CA 1
ATOM 3993 C C . GLY B 1 222 ? -23.484 -33.594 -3.322 1 89.44 222 GLY B C 1
ATOM 3994 O O . GLY B 1 222 ? -24.438 -32.812 -3.398 1 89.44 222 GLY B O 1
ATOM 3995 N N . THR B 1 223 ? -22.969 -33.938 -2.23 1 91.12 223 THR B N 1
ATOM 3996 C CA . THR B 1 223 ? -23.469 -33.469 -0.948 1 91.12 223 THR B CA 1
ATOM 3997 C C . THR B 1 223 ? -23.344 -31.938 -0.856 1 91.12 223 THR B C 1
ATOM 3999 O O . THR B 1 223 ? -24.281 -31.266 -0.393 1 91.12 223 THR B O 1
ATOM 4002 N N . ALA B 1 224 ? -22.25 -31.453 -1.288 1 91.06 224 ALA B N 1
ATOM 4003 C CA . ALA B 1 224 ? -22.031 -30.016 -1.265 1 91.06 224 ALA B CA 1
ATOM 4004 C C . ALA B 1 224 ? -23.016 -29.281 -2.18 1 91.06 224 ALA B C 1
ATOM 4006 O O . ALA B 1 224 ? -23.562 -28.25 -1.813 1 91.06 224 ALA B O 1
ATOM 4007 N N . LEU B 1 225 ? -23.281 -29.828 -3.309 1 89.31 225 LEU B N 1
ATOM 4008 C CA . LEU B 1 225 ? -24.172 -29.219 -4.281 1 89.31 225 LEU B CA 1
ATOM 4009 C C . LEU B 1 225 ? -25.609 -29.188 -3.748 1 89.31 225 LEU B C 1
ATOM 4011 O O . LEU B 1 225 ? -26.359 -28.25 -4.043 1 89.31 225 LEU B O 1
ATOM 4015 N N . GLU B 1 226 ? -25.938 -30.078 -2.977 1 88.62 226 GLU B N 1
ATOM 4016 C CA . GLU B 1 226 ? -27.281 -30.188 -2.436 1 88.62 226 GLU B CA 1
ATOM 4017 C C . GLU B 1 226 ? -27.562 -29.078 -1.429 1 88.62 226 GLU B C 1
ATOM 4019 O O . GLU B 1 226 ? -28.719 -28.719 -1.203 1 88.62 226 GLU B O 1
ATOM 4024 N N . THR B 1 227 ? -26.547 -28.562 -0.827 1 88.81 227 THR B N 1
ATOM 4025 C CA . THR B 1 227 ? -26.719 -27.484 0.15 1 88.81 227 THR B CA 1
ATOM 4026 C C . THR B 1 227 ? -27.25 -26.219 -0.521 1 88.81 227 THR B C 1
ATOM 4028 O O . THR B 1 227 ? -27.797 -25.344 0.144 1 88.81 227 THR B O 1
ATOM 4031 N N . GLY B 1 228 ? -26.938 -26.078 -1.781 1 89.19 228 GLY B N 1
ATOM 4032 C CA . GLY B 1 228 ? -27.312 -24.875 -2.508 1 89.19 228 GLY B CA 1
ATOM 4033 C C . GLY B 1 228 ? -26.297 -23.75 -2.365 1 89.19 228 GLY B C 1
ATOM 4034 O O . GLY B 1 228 ? -26.547 -22.641 -2.828 1 89.19 228 GLY B O 1
ATOM 4035 N N . ARG B 1 229 ? -25.203 -24.047 -1.751 1 92.81 229 ARG B N 1
ATOM 4036 C CA . ARG B 1 229 ? -24.203 -23.016 -1.464 1 92.81 229 ARG B CA 1
ATOM 4037 C C . ARG B 1 229 ? -23.062 -23.062 -2.477 1 92.81 229 ARG B C 1
ATOM 4039 O O . ARG B 1 229 ? -22.062 -22.375 -2.316 1 92.81 229 ARG B O 1
ATOM 4046 N N . VAL B 1 230 ? -23.234 -23.891 -3.523 1 93.5 230 VAL B N 1
ATOM 4047 C CA . VAL B 1 230 ? -22.141 -24.094 -4.469 1 93.5 230 VAL B CA 1
ATOM 4048 C C . VAL B 1 230 ? -22.594 -23.703 -5.875 1 93.5 230 VAL B C 1
ATOM 4050 O O . VAL B 1 230 ? -23.672 -24.125 -6.316 1 93.5 230 VAL B O 1
ATOM 4053 N N . ALA B 1 231 ? -21.844 -22.891 -6.5 1 93.06 231 ALA B N 1
ATOM 4054 C CA . ALA B 1 231 ? -21.953 -22.641 -7.934 1 93.06 231 ALA B CA 1
ATOM 4055 C C . ALA B 1 231 ? -20.688 -23.062 -8.672 1 93.06 231 ALA B C 1
ATOM 4057 O O . ALA B 1 231 ? -19.609 -22.531 -8.414 1 93.06 231 ALA B O 1
ATOM 4058 N N . LEU B 1 232 ? -20.891 -24.016 -9.57 1 93.12 232 LEU B N 1
ATOM 4059 C CA . LEU B 1 232 ? -19.75 -24.578 -10.297 1 93.12 232 LEU B CA 1
ATOM 4060 C C . LEU B 1 232 ? -19.797 -24.172 -11.773 1 93.12 232 LEU B C 1
ATOM 4062 O O . LEU B 1 232 ? -20.859 -24.172 -12.391 1 93.12 232 LEU B O 1
ATOM 4066 N N . PHE B 1 233 ? -18.625 -23.844 -12.281 1 94.56 233 PHE B N 1
ATOM 4067 C CA . PHE B 1 233 ? -18.5 -23.438 -13.672 1 94.56 233 PHE B CA 1
ATOM 4068 C C . PHE B 1 233 ? -17.359 -24.188 -14.352 1 94.56 233 PHE B C 1
ATOM 4070 O O . PHE B 1 233 ? -16.422 -24.625 -13.688 1 94.56 233 PHE B O 1
ATOM 4077 N N . GLN B 1 234 ? -17.469 -24.281 -15.672 1 95.81 234 GLN B N 1
ATOM 4078 C CA . GLN B 1 234 ? -16.406 -24.922 -16.453 1 95.81 234 GLN B CA 1
ATOM 4079 C C . GLN B 1 234 ? -15.734 -23.922 -17.375 1 95.81 234 GLN B C 1
ATOM 4081 O O . GLN B 1 234 ? -16.406 -23.156 -18.062 1 95.81 234 GLN B O 1
ATOM 4086 N N . THR B 1 235 ? -14.406 -23.922 -17.359 1 95.5 235 THR B N 1
ATOM 4087 C CA . THR B 1 235 ? -13.648 -23.062 -18.25 1 95.5 235 THR B CA 1
ATOM 4088 C C . THR B 1 235 ? -13.352 -23.781 -19.562 1 95.5 235 THR B C 1
ATOM 4090 O O . THR B 1 235 ? -13.18 -25 -19.578 1 95.5 235 THR B O 1
ATOM 4093 N N . PRO B 1 236 ? -13.297 -23.031 -20.578 1 92.5 236 PRO B N 1
ATOM 4094 C CA . PRO B 1 236 ? -13.039 -23.656 -21.875 1 92.5 236 PRO B CA 1
ATOM 4095 C C . PRO B 1 236 ? -11.586 -24.094 -22.047 1 92.5 236 PRO B C 1
ATOM 4097 O O . PRO B 1 236 ? -11.297 -25.016 -22.812 1 92.5 236 PRO B O 1
ATOM 4100 N N . GLU B 1 237 ? -10.68 -23.375 -21.438 1 92.12 237 GLU B N 1
ATOM 4101 C CA . GLU B 1 237 ? -9.258 -23.656 -21.547 1 92.12 237 GLU B CA 1
ATOM 4102 C C . GLU B 1 237 ? -8.641 -23.938 -20.172 1 92.12 237 GLU B C 1
ATOM 4104 O O . GLU B 1 237 ? -9.211 -23.578 -19.141 1 92.12 237 GLU B O 1
ATOM 4109 N N . PRO B 1 238 ? -7.48 -24.688 -20.281 1 92.38 238 PRO B N 1
ATOM 4110 C CA . PRO B 1 238 ? -6.766 -24.875 -19.016 1 92.38 238 PRO B CA 1
ATOM 4111 C C . PRO B 1 238 ? -6.328 -23.562 -18.375 1 92.38 238 PRO B C 1
ATOM 4113 O O . PRO B 1 238 ? -6.184 -22.547 -19.078 1 92.38 238 PRO B O 1
ATOM 4116 N N . LEU B 1 239 ? -6.207 -23.625 -17.078 1 93.5 239 LEU B N 1
ATOM 4117 C CA . LEU B 1 239 ? -5.824 -22.422 -16.344 1 93.5 239 LEU B CA 1
ATOM 4118 C C . LEU B 1 239 ? -4.352 -22.484 -15.938 1 93.5 239 LEU B C 1
ATOM 4120 O O . LEU B 1 239 ? -3.852 -23.547 -15.562 1 93.5 239 LEU B O 1
ATOM 4124 N N . PRO B 1 240 ? -3.684 -21.375 -16 1 90.62 240 PRO B N 1
ATOM 4125 C CA . PRO B 1 240 ? -2.246 -21.359 -15.711 1 90.62 240 PRO B CA 1
ATOM 4126 C C . PRO B 1 240 ? -1.942 -21.359 -14.211 1 90.62 240 PRO B C 1
ATOM 4128 O O . PRO B 1 240 ? -0.834 -21.719 -13.805 1 90.62 240 PRO B O 1
ATOM 4131 N N . HIS B 1 241 ? -2.812 -20.875 -13.414 1 94.5 241 HIS B N 1
ATOM 4132 C CA . HIS B 1 241 ? -2.648 -20.812 -11.961 1 94.5 241 HIS B CA 1
ATOM 4133 C C . HIS B 1 241 ? -3.998 -20.766 -11.258 1 94.5 241 HIS B C 1
ATOM 4135 O O . HIS B 1 241 ? -5.039 -20.609 -11.906 1 94.5 241 HIS B O 1
ATOM 4141 N N . GLY B 1 242 ? -3.953 -21.078 -9.953 1 96.31 242 GLY B N 1
ATOM 4142 C CA . GLY B 1 242 ? -5.141 -20.891 -9.133 1 96.31 242 GLY B CA 1
ATOM 4143 C C . GLY B 1 242 ? -5.27 -19.484 -8.578 1 96.31 242 GLY B C 1
ATOM 4144 O O . GLY B 1 242 ? -4.266 -18.828 -8.289 1 96.31 242 GLY B O 1
ATOM 4145 N N . LEU B 1 243 ? -6.438 -19 -8.414 1 97.5 243 LEU B N 1
ATOM 4146 C CA . LEU B 1 243 ? -6.746 -17.703 -7.82 1 97.5 243 LEU B CA 1
ATOM 4147 C C . LEU B 1 243 ? -8.055 -17.766 -7.035 1 97.5 243 LEU B C 1
ATOM 4149 O O . LEU B 1 243 ? -9.055 -18.281 -7.531 1 97.5 243 LEU B O 1
ATOM 4153 N N . ALA B 1 244 ? -8.031 -17.328 -5.805 1 97.69 244 ALA B N 1
ATOM 4154 C CA . ALA B 1 244 ? -9.234 -17.328 -4.98 1 97.69 244 ALA B CA 1
ATOM 4155 C C . ALA B 1 244 ? -9.344 -16.031 -4.172 1 97.69 244 ALA B C 1
ATOM 4157 O O . ALA B 1 244 ? -8.336 -15.484 -3.727 1 97.69 244 ALA B O 1
ATOM 4158 N N . VAL B 1 245 ? -10.523 -15.555 -4.043 1 98.06 245 VAL B N 1
ATOM 4159 C CA . VAL B 1 245 ? -10.891 -14.508 -3.094 1 98.06 245 VAL B CA 1
ATOM 4160 C C . VAL B 1 245 ? -11.75 -15.102 -1.98 1 98.06 245 VAL B C 1
ATOM 4162 O O . VAL B 1 245 ? -12.766 -15.75 -2.25 1 98.06 245 VAL B O 1
ATOM 4165 N N . ILE B 1 246 ? -11.336 -14.922 -0.749 1 96.25 246 ILE B N 1
ATOM 4166 C CA . ILE B 1 246 ? -12.07 -15.453 0.396 1 96.25 246 ILE B CA 1
ATOM 4167 C C . ILE B 1 246 ? -12.539 -14.305 1.288 1 96.25 246 ILE B C 1
ATOM 4169 O O . ILE B 1 246 ? -11.719 -13.578 1.856 1 96.25 246 ILE B O 1
ATOM 4173 N N . GLU B 1 247 ? -13.82 -14.133 1.317 1 94.94 247 GLU B N 1
ATOM 4174 C CA . GLU B 1 247 ? -14.414 -13.203 2.271 1 94.94 247 GLU B CA 1
ATOM 4175 C C . GLU B 1 247 ? -14.438 -13.789 3.678 1 94.94 247 GLU B C 1
ATOM 4177 O O . GLU B 1 247 ? -14.672 -14.984 3.854 1 94.94 247 GLU B O 1
ATOM 4182 N N . ARG B 1 248 ? -14.227 -12.875 4.594 1 87.75 248 ARG B N 1
ATOM 4183 C CA . ARG B 1 248 ? -14.141 -13.352 5.969 1 87.75 248 ARG B CA 1
ATOM 4184 C C . ARG B 1 248 ? -15.047 -12.547 6.891 1 87.75 248 ARG B C 1
ATOM 4186 O O . ARG B 1 248 ? -15.414 -11.414 6.57 1 87.75 248 ARG B O 1
ATOM 4193 N N . ASP B 1 249 ? -15.859 -12.984 7.734 1 72.88 249 ASP B N 1
ATOM 4194 C CA . ASP B 1 249 ? -16.766 -12.336 8.68 1 72.88 249 ASP B CA 1
ATOM 4195 C C . ASP B 1 249 ? -15.984 -11.688 9.82 1 72.88 249 ASP B C 1
ATOM 4197 O O . ASP B 1 249 ? -14.969 -12.227 10.273 1 72.88 249 ASP B O 1
ATOM 4201 N N . ASP B 1 250 ? -16.344 -10.32 9.945 1 60.25 250 ASP B N 1
ATOM 4202 C CA . ASP B 1 250 ? -15.867 -9.602 11.125 1 60.25 250 ASP B CA 1
ATOM 4203 C C . ASP B 1 250 ? -16.391 -10.242 12.406 1 60.25 250 ASP B C 1
ATOM 4205 O O . ASP B 1 250 ? -17.344 -9.742 13.016 1 60.25 250 ASP B O 1
ATOM 4209 N N . GLY B 1 251 ? -16.688 -11.32 12.617 1 49.5 251 GLY B N 1
ATOM 4210 C CA . GLY B 1 251 ? -17.375 -11.633 13.859 1 49.5 251 GLY B CA 1
ATOM 4211 C C . GLY B 1 251 ? -16.953 -10.75 15.016 1 49.5 251 GLY B C 1
ATOM 4212 O O . GLY B 1 251 ? -15.812 -10.258 15.047 1 49.5 251 GLY B O 1
ATOM 4213 N N . ASP B 1 252 ? -17.875 -9.781 15.578 1 41.75 252 ASP B N 1
ATOM 4214 C CA . ASP B 1 252 ? -17.812 -9.164 16.891 1 41.75 252 ASP B CA 1
ATOM 4215 C C . ASP B 1 252 ? -16.875 -9.953 17.812 1 41.75 252 ASP B C 1
ATOM 4217 O O . ASP B 1 252 ? -16.688 -9.578 18.984 1 41.75 252 ASP B O 1
ATOM 4221 N N . GLY B 1 253 ? -17.188 -11.312 18 1 36.38 253 GLY B N 1
ATOM 4222 C CA . GLY B 1 253 ? -16.828 -12.039 19.219 1 36.38 253 GLY B CA 1
ATOM 4223 C C . GLY B 1 253 ? -15.336 -12 19.516 1 36.38 253 GLY B C 1
ATOM 4224 O O . GLY B 1 253 ? -14.523 -11.812 18.609 1 36.38 253 GLY B O 1
ATOM 4225 N N . ASP B 1 254 ? -14.992 -11.469 20.734 1 35.19 254 ASP B N 1
ATOM 4226 C CA . ASP B 1 254 ? -13.906 -11.859 21.625 1 35.19 254 ASP B CA 1
ATOM 4227 C C . ASP B 1 254 ? -13.414 -13.273 21.328 1 35.19 254 ASP B C 1
ATOM 4229 O O . ASP B 1 254 ? -13.484 -14.164 22.172 1 35.19 254 ASP B O 1
ATOM 4233 N N . ARG B 1 255 ? -13.891 -13.898 20.422 1 33.5 255 ARG B N 1
ATOM 4234 C CA . ARG B 1 255 ? -13.32 -15.242 20.453 1 33.5 255 ARG B CA 1
ATOM 4235 C C . ARG B 1 255 ? -11.836 -15.195 20.812 1 33.5 255 ARG B C 1
ATOM 4237 O O . ARG B 1 255 ? -11.047 -14.523 20.141 1 33.5 255 ARG B O 1
ATOM 4244 N N . ASP B 1 256 ? -11.531 -15.094 22.078 1 33.12 256 ASP B N 1
ATOM 4245 C CA . ASP B 1 256 ? -10.367 -15.734 22.688 1 33.12 256 ASP B CA 1
ATOM 4246 C C . ASP B 1 256 ? -9.836 -16.859 21.797 1 33.12 256 ASP B C 1
ATOM 4248 O O . ASP B 1 256 ? -10.125 -18.031 22.047 1 33.12 256 ASP B O 1
ATOM 4252 N N . ARG B 1 257 ? -10.164 -16.906 20.609 1 33.5 257 ARG B N 1
ATOM 4253 C CA . ARG B 1 257 ? -9.484 -18.078 20.062 1 33.5 257 ARG B CA 1
ATOM 4254 C C . ARG B 1 257 ? -8.133 -18.297 20.734 1 33.5 257 ARG B C 1
ATOM 4256 O O . ARG B 1 257 ? -7.336 -17.359 20.859 1 33.5 257 ARG B O 1
ATOM 4263 N N . ASP B 1 258 ? -8.172 -19.016 21.656 1 32.38 258 ASP B N 1
ATOM 4264 C CA . ASP B 1 258 ? -6.941 -19.672 22.094 1 32.38 258 ASP B CA 1
ATOM 4265 C C . ASP B 1 258 ? -5.902 -19.688 20.969 1 32.38 258 ASP B C 1
ATOM 4267 O O . ASP B 1 258 ? -6.129 -20.297 19.922 1 32.38 258 ASP B O 1
ATOM 4271 N N . ARG B 1 259 ? -5.277 -18.625 20.703 1 34.09 259 ARG B N 1
ATOM 4272 C CA . ARG B 1 259 ? -4.02 -18.75 19.969 1 34.09 259 ARG B CA 1
ATOM 4273 C C . ARG B 1 259 ? -3.477 -20.172 20.062 1 34.09 259 ARG B C 1
ATOM 4275 O O . ARG B 1 259 ? -2.717 -20.484 20.984 1 34.09 259 ARG B O 1
ATOM 4282 N N . ASN B 1 260 ? -4.293 -21.094 19.969 1 31.11 260 ASN B N 1
ATOM 4283 C CA . ASN B 1 260 ? -3.672 -22.406 19.891 1 31.11 260 ASN B CA 1
ATOM 4284 C C . ASN B 1 260 ? -2.512 -22.438 18.906 1 31.11 260 ASN B C 1
ATOM 4286 O O . ASN B 1 260 ? -2.568 -21.781 17.859 1 31.11 260 ASN B O 1
ATOM 4290 N N . ASP B 1 261 ? -1.361 -22.844 19.25 1 35.84 261 ASP B N 1
ATOM 4291 C CA . ASP B 1 261 ? 0.023 -23.078 18.844 1 35.84 261 ASP B CA 1
ATOM 4292 C C . ASP B 1 261 ? 0.108 -23.5 17.375 1 35.84 261 ASP B C 1
ATOM 4294 O O . ASP B 1 261 ? 1.203 -23.641 16.828 1 35.84 261 ASP B O 1
ATOM 4298 N N . SER B 1 262 ? -0.974 -24.156 16.812 1 33.97 262 SER B N 1
ATOM 4299 C CA . SER B 1 262 ? -0.669 -24.953 15.633 1 33.97 262 SER B CA 1
ATOM 4300 C C . SER B 1 262 ? -0.885 -24.172 14.344 1 33.97 262 SER B C 1
ATOM 4302 O O . SER B 1 262 ? -0.494 -24.609 13.266 1 33.97 262 SER B O 1
ATOM 4304 N N . ALA B 1 263 ? -1.972 -23.391 14.312 1 37.25 263 ALA B N 1
ATOM 4305 C CA . ALA B 1 263 ? -2.318 -22.906 12.977 1 37.25 263 ALA B CA 1
ATOM 4306 C C . ALA B 1 263 ? -1.322 -21.859 12.492 1 37.25 263 ALA B C 1
ATOM 4308 O O . ALA B 1 263 ? -0.91 -20.984 13.258 1 37.25 263 ALA B O 1
ATOM 4309 N N . ALA B 1 264 ? -0.722 -21.969 11.422 1 42.72 264 ALA B N 1
ATOM 4310 C CA . ALA B 1 264 ? 0.122 -21.078 10.625 1 42.72 264 ALA B CA 1
ATOM 4311 C C . ALA B 1 264 ? -0.372 -19.641 10.711 1 42.72 264 ALA B C 1
ATOM 4313 O O . ALA B 1 264 ? -1.495 -19.328 10.297 1 42.72 264 ALA B O 1
ATOM 4314 N N . GLU B 1 265 ? -0.232 -18.828 11.758 1 50.16 265 GLU B N 1
ATOM 4315 C CA . GLU B 1 265 ? -0.846 -17.531 12.07 1 50.16 265 GLU B CA 1
ATOM 4316 C C . GLU B 1 265 ? -0.589 -16.531 10.961 1 50.16 265 GLU B C 1
ATOM 4318 O O . GLU B 1 265 ? 0.533 -16.031 10.805 1 50.16 265 GLU B O 1
ATOM 4323 N N . LEU B 1 266 ? -1.222 -16.906 9.75 1 60.88 266 LEU B N 1
ATOM 4324 C CA . LEU B 1 266 ? -1.212 -15.758 8.844 1 60.88 266 LEU B CA 1
ATOM 4325 C C . LEU B 1 266 ? -1.605 -14.484 9.586 1 60.88 266 LEU B C 1
ATOM 4327 O O . LEU B 1 266 ? -2.521 -14.492 10.406 1 60.88 266 LEU B O 1
ATOM 4331 N N . ASP B 1 267 ? -0.678 -13.758 9.867 1 61.31 267 ASP B N 1
ATOM 4332 C CA . ASP B 1 267 ? -1.021 -12.445 10.414 1 61.31 267 ASP B CA 1
ATOM 4333 C C . ASP B 1 267 ? -2.016 -11.719 9.516 1 61.31 267 ASP B C 1
ATOM 4335 O O . ASP B 1 267 ? -1.686 -10.688 8.922 1 61.31 267 ASP B O 1
ATOM 4339 N N . ILE B 1 268 ? -3.137 -12.484 9.289 1 64.19 268 ILE B N 1
ATOM 4340 C CA . ILE B 1 268 ? -4.141 -11.883 8.422 1 64.19 268 ILE B CA 1
ATOM 4341 C C . ILE B 1 268 ? -5.355 -11.469 9.242 1 64.19 268 ILE B C 1
ATOM 4343 O O . ILE B 1 268 ? -5.805 -12.211 10.117 1 64.19 268 ILE B O 1
ATOM 4347 N N . GLY B 1 269 ? -5.68 -10.297 9.273 1 66 269 GLY B N 1
ATOM 4348 C CA . GLY B 1 269 ? -6.859 -9.766 9.938 1 66 269 GLY B CA 1
ATOM 4349 C C . GLY B 1 269 ? -8.156 -10.352 9.414 1 66 269 GLY B C 1
ATOM 4350 O O . GLY B 1 269 ? -8.18 -11.484 8.922 1 66 269 GLY B O 1
ATOM 4351 N N . ASP B 1 270 ? -9.266 -9.734 9.633 1 76 270 ASP B N 1
ATOM 4352 C CA . ASP B 1 270 ? -10.602 -10.188 9.25 1 76 270 ASP B CA 1
ATOM 4353 C C . ASP B 1 270 ? -10.961 -9.703 7.844 1 76 270 ASP B C 1
ATOM 4355 O O . ASP B 1 270 ? -12.055 -9.984 7.355 1 76 270 ASP B O 1
ATOM 4359 N N . ASP B 1 271 ? -10.039 -9.18 7.219 1 83.56 271 ASP B N 1
ATOM 4360 C CA . ASP B 1 271 ? -10.289 -8.672 5.871 1 83.56 271 ASP B CA 1
ATOM 4361 C C . ASP B 1 271 ? -10.289 -9.805 4.848 1 83.56 271 ASP B C 1
ATOM 4363 O O . ASP B 1 271 ? -9.719 -10.875 5.098 1 83.56 271 ASP B O 1
ATOM 4367 N N . PRO B 1 272 ? -11.016 -9.586 3.803 1 91.81 272 PRO B N 1
ATOM 4368 C CA . PRO B 1 272 ? -10.922 -10.57 2.715 1 91.81 272 PRO B CA 1
ATOM 4369 C C . PRO B 1 272 ? -9.492 -10.758 2.219 1 91.81 272 PRO B C 1
ATOM 4371 O O . PRO B 1 272 ? -8.68 -9.836 2.291 1 91.81 272 PRO B O 1
ATOM 4374 N N . VAL B 1 273 ? -9.188 -11.953 1.751 1 94.81 273 VAL B N 1
ATOM 4375 C CA . VAL B 1 273 ? -7.832 -12.25 1.291 1 94.81 273 VAL B CA 1
ATOM 4376 C C . VAL B 1 273 ? -7.883 -12.859 -0.11 1 94.81 273 VAL B C 1
ATOM 4378 O O . VAL B 1 273 ? -8.914 -13.391 -0.527 1 94.81 273 VAL B O 1
ATOM 4381 N N . ILE B 1 274 ? -6.809 -12.688 -0.823 1 96.69 274 ILE B N 1
ATOM 4382 C CA . ILE B 1 274 ? -6.652 -13.406 -2.084 1 96.69 274 ILE B CA 1
ATOM 4383 C C . ILE B 1 274 ? -5.566 -14.469 -1.942 1 96.69 274 ILE B C 1
ATOM 4385 O O . ILE B 1 274 ? -4.609 -14.289 -1.185 1 96.69 274 ILE B O 1
ATOM 4389 N N . VAL B 1 275 ? -5.703 -15.57 -2.627 1 96.5 275 VAL B N 1
ATOM 4390 C CA . VAL B 1 275 ? -4.73 -16.656 -2.693 1 96.5 275 VAL B CA 1
ATOM 4391 C C . VAL B 1 275 ? -4.359 -16.922 -4.148 1 96.5 275 VAL B C 1
ATOM 4393 O O . VAL B 1 275 ? -5.211 -17.297 -4.957 1 96.5 275 VAL B O 1
ATOM 4396 N N . LEU B 1 276 ? -3.166 -16.672 -4.488 1 97 276 LEU B N 1
ATOM 4397 C CA . LEU B 1 276 ? -2.607 -17.094 -5.773 1 97 276 LEU B CA 1
ATOM 4398 C C . LEU B 1 276 ? -1.849 -18.406 -5.637 1 97 276 LEU B C 1
ATOM 4400 O O . LEU B 1 276 ? -0.842 -18.469 -4.93 1 97 276 LEU B O 1
ATOM 4404 N N . ALA B 1 277 ? -2.334 -19.406 -6.293 1 96.5 277 ALA B N 1
ATOM 4405 C CA . ALA B 1 277 ? -1.739 -20.734 -6.172 1 96.5 277 ALA B CA 1
ATOM 4406 C C . ALA B 1 277 ? -0.99 -21.125 -7.445 1 96.5 277 ALA B C 1
ATOM 4408 O O . ALA B 1 277 ? -1.558 -21.094 -8.539 1 96.5 277 ALA B O 1
ATOM 4409 N N . VAL B 1 278 ? 0.231 -21.422 -7.273 1 95.5 278 VAL B N 1
ATOM 4410 C CA . VAL B 1 278 ? 1.05 -21.906 -8.375 1 95.5 278 VAL B CA 1
ATOM 4411 C C . VAL B 1 278 ? 1.133 -23.438 -8.312 1 95.5 278 VAL B C 1
ATOM 4413 O O . VAL B 1 278 ? 1.554 -24 -7.297 1 95.5 278 VAL B O 1
ATOM 4416 N N . CYS B 1 279 ? 0.704 -24 -9.477 1 92.44 279 CYS B N 1
ATOM 4417 C CA . CYS B 1 279 ? 0.608 -25.453 -9.523 1 92.44 279 CYS B CA 1
ATOM 4418 C C . CYS B 1 279 ? 1.399 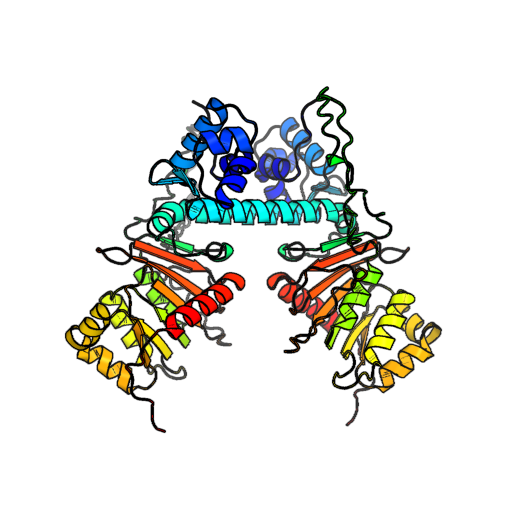-26.016 -10.695 1 92.44 279 CYS B C 1
ATOM 4420 O O . CYS B 1 279 ? 1.634 -25.328 -11.688 1 92.44 279 CYS B O 1
ATOM 4422 N N . ASP B 1 280 ? 1.893 -27.172 -10.539 1 87.38 280 ASP B N 1
ATOM 4423 C CA . ASP B 1 280 ? 2.426 -27.969 -11.641 1 87.38 280 ASP B CA 1
ATOM 4424 C C . ASP B 1 280 ? 1.853 -29.375 -11.633 1 87.38 280 ASP B C 1
ATOM 4426 O O . ASP B 1 280 ? 0.82 -29.625 -11.008 1 87.38 280 ASP B O 1
ATOM 4430 N N . GLU B 1 281 ? 2.41 -30.219 -12.406 1 81.5 281 GLU B N 1
ATOM 4431 C CA . GLU B 1 281 ? 1.878 -31.578 -12.547 1 81.5 281 GLU B CA 1
ATOM 4432 C C . GLU B 1 281 ? 1.867 -32.312 -11.211 1 81.5 281 GLU B C 1
ATOM 4434 O O . GLU B 1 281 ? 1.081 -33.25 -11.016 1 81.5 281 GLU B O 1
ATOM 4439 N N . SER B 1 282 ? 2.68 -31.844 -10.266 1 81.88 282 SER B N 1
ATOM 4440 C CA . SER B 1 282 ? 2.787 -32.5 -8.977 1 81.88 282 SER B CA 1
ATOM 4441 C C . SER B 1 282 ? 1.798 -31.938 -7.969 1 81.88 282 SER B C 1
ATOM 4443 O O . SER B 1 282 ? 1.569 -32.531 -6.91 1 81.88 282 SER B O 1
ATOM 4445 N N . GLY B 1 283 ? 1.197 -30.953 -8.32 1 88.12 283 GLY B N 1
ATOM 4446 C CA . GLY B 1 283 ? 0.264 -30.312 -7.398 1 88.12 283 GLY B CA 1
ATOM 4447 C C . GLY B 1 283 ? 0.589 -28.859 -7.121 1 88.12 283 GLY B C 1
ATOM 4448 O O . GLY B 1 283 ? 1.131 -28.172 -7.984 1 88.12 283 GLY B O 1
ATOM 4449 N N . VAL B 1 284 ? 0.2 -28.438 -5.934 1 92.5 284 VAL B N 1
ATOM 4450 C CA . VAL B 1 284 ? 0.414 -27.031 -5.559 1 92.5 284 VAL B CA 1
ATOM 4451 C C . VAL B 1 284 ? 1.865 -26.828 -5.133 1 92.5 284 VAL B C 1
ATOM 4453 O O . VAL B 1 284 ? 2.305 -27.391 -4.121 1 92.5 284 VAL B O 1
ATOM 4456 N N . ARG B 1 285 ? 2.611 -26.016 -5.809 1 93 285 ARG B N 1
ATOM 4457 C CA . ARG B 1 285 ? 4.012 -25.719 -5.523 1 93 285 ARG B CA 1
ATOM 4458 C C . ARG B 1 285 ? 4.137 -24.672 -4.426 1 93 285 ARG B C 1
ATOM 4460 O O . ARG B 1 285 ? 5.117 -24.656 -3.684 1 93 285 ARG B O 1
ATOM 4467 N N . GLY B 1 286 ? 3.234 -23.766 -4.43 1 95.06 286 GLY B N 1
ATOM 4468 C CA . GLY B 1 286 ? 3.23 -22.688 -3.453 1 95.06 286 GLY B CA 1
ATOM 4469 C C . GLY B 1 286 ? 2.043 -21.75 -3.598 1 95.06 286 GLY B C 1
ATOM 4470 O O . GLY B 1 286 ? 1.287 -21.844 -4.566 1 95.06 286 GLY B O 1
ATOM 4471 N N . VAL B 1 287 ? 1.858 -20.969 -2.531 1 95.75 287 VAL B N 1
ATOM 4472 C CA . VAL B 1 287 ? 0.773 -20 -2.551 1 95.75 287 VAL B CA 1
ATOM 4473 C C . VAL B 1 287 ? 1.296 -18.625 -2.102 1 95.75 287 VAL B C 1
ATOM 4475 O O . VAL B 1 287 ? 2.264 -18.547 -1.34 1 95.75 287 VAL B O 1
ATOM 4478 N N . ILE B 1 288 ? 0.786 -17.609 -2.654 1 95 288 ILE B N 1
ATOM 4479 C CA . ILE B 1 288 ? 0.961 -16.234 -2.219 1 95 288 ILE B CA 1
ATOM 4480 C C . ILE B 1 288 ? -0.361 -15.688 -1.685 1 95 288 ILE B C 1
ATOM 4482 O O . ILE B 1 288 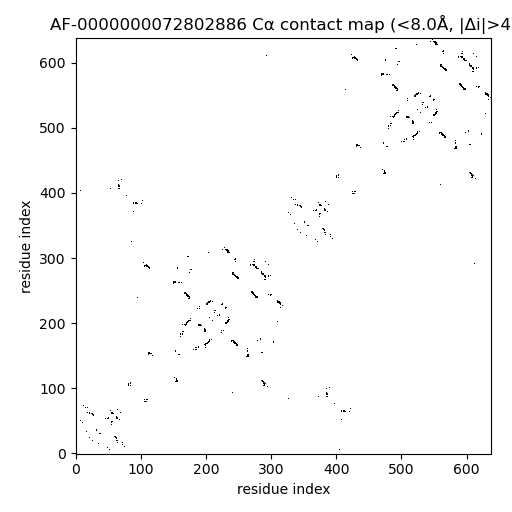? -1.375 -15.703 -2.387 1 95 288 ILE B O 1
ATOM 4486 N N . VAL B 1 289 ? -0.348 -15.219 -0.407 1 94.94 289 VAL B N 1
ATOM 4487 C CA . VAL B 1 289 ? -1.561 -14.766 0.265 1 94.94 289 VAL B CA 1
ATOM 4488 C C . VAL B 1 289 ? -1.401 -13.305 0.686 1 94.94 289 VAL B C 1
ATOM 4490 O O . VAL B 1 289 ? -0.367 -12.922 1.235 1 94.94 289 VAL B O 1
ATOM 4493 N N . THR B 1 290 ? -2.355 -12.484 0.349 1 93.5 290 THR B N 1
ATOM 4494 C CA . THR B 1 290 ? -2.324 -11.102 0.796 1 93.5 290 THR B CA 1
ATOM 4495 C C . THR B 1 290 ? -3.738 -10.562 0.999 1 93.5 290 THR B C 1
ATOM 4497 O O . THR B 1 290 ? -4.688 -11.055 0.382 1 93.5 290 THR B O 1
ATOM 4500 N N . ASP B 1 291 ? -3.928 -9.625 1.876 1 91.81 291 ASP B N 1
ATOM 4501 C CA . ASP B 1 291 ? -5.203 -8.961 2.115 1 91.81 291 ASP B CA 1
ATOM 4502 C C . ASP B 1 291 ? -5.176 -7.516 1.617 1 91.81 291 ASP B C 1
ATOM 4504 O O . ASP B 1 291 ? -6.012 -6.699 2.01 1 91.81 291 ASP B O 1
ATOM 4508 N N . ASP B 1 292 ? -4.199 -7.27 0.801 1 91.06 292 ASP B N 1
ATOM 4509 C CA . ASP B 1 292 ? -4.082 -5.914 0.272 1 91.06 292 ASP B CA 1
ATOM 4510 C C . ASP B 1 292 ? -5.297 -5.547 -0.574 1 91.06 292 ASP B C 1
ATOM 4512 O O . ASP B 1 292 ? -5.75 -6.34 -1.402 1 91.06 292 ASP B O 1
ATOM 4516 N N . ALA B 1 293 ? -5.766 -4.305 -0.459 1 89.38 293 ALA B N 1
ATOM 4517 C CA . ALA B 1 293 ? -7.012 -3.871 -1.093 1 89.38 293 ALA B CA 1
ATOM 4518 C C . ALA B 1 293 ? -6.867 -3.838 -2.611 1 89.38 293 ALA B C 1
ATOM 4520 O O . ALA B 1 293 ? -7.793 -4.211 -3.336 1 89.38 293 ALA B O 1
ATOM 4521 N N . ASP B 1 294 ? -5.754 -3.342 -3.107 1 90.75 294 ASP B N 1
ATOM 4522 C CA . ASP B 1 294 ? -5.539 -3.285 -4.551 1 90.75 294 ASP B CA 1
ATOM 4523 C C . ASP B 1 294 ? -5.438 -4.688 -5.145 1 90.75 294 ASP B C 1
ATOM 4525 O O . ASP B 1 294 ? -5.922 -4.934 -6.254 1 90.75 294 ASP B O 1
ATOM 4529 N N . ALA B 1 295 ? -4.762 -5.555 -4.426 1 95.12 295 ALA B N 1
ATOM 4530 C CA . ALA B 1 295 ? -4.684 -6.949 -4.863 1 95.12 295 ALA B CA 1
ATOM 4531 C C . ALA B 1 295 ? -6.074 -7.574 -4.938 1 95.12 295 ALA B C 1
ATOM 4533 O O . ALA B 1 295 ? -6.367 -8.344 -5.859 1 95.12 295 ALA B O 1
ATOM 4534 N N . LEU B 1 296 ? -6.906 -7.281 -3.988 1 95.69 296 LEU B N 1
ATOM 4535 C CA . LEU B 1 296 ? -8.273 -7.793 -3.971 1 95.69 296 LEU B CA 1
ATOM 4536 C C . LEU B 1 296 ? -9.047 -7.305 -5.188 1 95.69 296 LEU B C 1
ATOM 4538 O O . LEU B 1 296 ? -9.742 -8.086 -5.844 1 95.69 296 LEU B O 1
ATOM 4542 N N . GLU B 1 297 ? -8.945 -6.039 -5.441 1 93.88 297 GLU B N 1
ATOM 4543 C CA . GLU B 1 297 ? -9.625 -5.484 -6.609 1 93.88 297 GLU B CA 1
ATOM 4544 C C . GLU B 1 297 ? -9.117 -6.125 -7.898 1 93.88 297 GLU B C 1
ATOM 4546 O O . GLU B 1 297 ? -9.906 -6.457 -8.781 1 93.88 297 GLU B O 1
ATOM 4551 N N . TRP B 1 298 ? -7.898 -6.277 -8.023 1 96.44 298 TRP B N 1
ATOM 4552 C CA . TRP B 1 298 ? -7.293 -6.938 -9.18 1 96.44 298 TRP B CA 1
ATOM 4553 C C . TRP B 1 298 ? -7.82 -8.359 -9.328 1 96.44 298 TRP B C 1
ATOM 4555 O O . TRP B 1 298 ? -8.203 -8.781 -10.422 1 96.44 298 TRP B O 1
ATOM 4565 N N . ALA B 1 299 ? -7.742 -9.102 -8.227 1 97.75 299 ALA B N 1
ATOM 4566 C CA . ALA B 1 299 ? -8.18 -10.492 -8.25 1 97.75 299 ALA B CA 1
ATOM 4567 C C . ALA B 1 299 ? -9.641 -10.602 -8.688 1 97.75 299 ALA B C 1
ATOM 4569 O O . ALA B 1 299 ? -9.992 -11.477 -9.484 1 97.75 299 ALA B O 1
ATOM 4570 N N . ARG B 1 300 ? -10.461 -9.75 -8.172 1 97.31 300 ARG B N 1
ATOM 4571 C CA . ARG B 1 300 ? -11.875 -9.758 -8.539 1 97.31 300 ARG B CA 1
ATOM 4572 C C . ARG B 1 300 ? -12.055 -9.477 -10.023 1 97.31 300 ARG B C 1
ATOM 4574 O O . ARG B 1 300 ? -12.844 -10.141 -10.703 1 97.31 300 ARG B O 1
ATOM 4581 N N . THR B 1 301 ? -11.32 -8.516 -10.477 1 96.38 301 THR B N 1
ATOM 4582 C CA . THR B 1 301 ? -11.375 -8.195 -11.898 1 96.38 301 THR B CA 1
ATOM 4583 C C . THR B 1 301 ? -10.914 -9.375 -12.742 1 96.38 301 THR B C 1
ATOM 4585 O O . THR B 1 301 ? -11.531 -9.703 -13.758 1 96.38 301 THR B O 1
ATOM 4588 N N . ARG B 1 302 ? -9.859 -10 -12.367 1 95.44 302 ARG B N 1
ATOM 4589 C CA . ARG B 1 302 ? -9.328 -11.156 -13.078 1 95.44 302 ARG B CA 1
ATOM 4590 C C . ARG B 1 302 ? -10.328 -12.312 -13.078 1 95.44 302 ARG B C 1
ATOM 4592 O O . ARG B 1 302 ? -10.516 -12.977 -14.094 1 95.44 302 ARG B O 1
ATOM 4599 N N . LEU B 1 303 ? -10.945 -12.547 -11.977 1 96.69 303 LEU B N 1
ATOM 4600 C CA . LEU B 1 303 ? -11.938 -13.609 -11.875 1 96.69 303 LEU B CA 1
ATOM 4601 C C . LEU B 1 303 ? -13.148 -13.312 -12.758 1 96.69 303 LEU B C 1
ATOM 4603 O O . LEU B 1 303 ? -13.68 -14.203 -13.414 1 96.69 303 LEU B O 1
ATOM 4607 N N . ASP B 1 304 ? -13.539 -12.031 -12.773 1 95.5 304 ASP B N 1
ATOM 4608 C CA . ASP B 1 304 ? -14.648 -11.641 -13.641 1 95.5 304 ASP B CA 1
ATOM 4609 C C . ASP B 1 304 ? -14.336 -11.945 -15.102 1 95.5 304 ASP B C 1
ATOM 4611 O O . ASP B 1 304 ? -15.195 -12.414 -15.844 1 95.5 304 ASP B O 1
ATOM 4615 N N . GLU B 1 305 ? -13.188 -11.688 -15.5 1 93.5 305 GLU B N 1
ATOM 4616 C CA . GLU B 1 305 ? -12.758 -11.945 -16.875 1 93.5 305 GLU B CA 1
ATOM 4617 C C . GLU B 1 305 ? -12.82 -13.43 -17.203 1 93.5 305 GLU B C 1
ATOM 4619 O O . GLU B 1 305 ? -13.273 -13.82 -18.281 1 93.5 305 GLU B O 1
ATOM 4624 N N . VAL B 1 306 ? -12.336 -14.242 -16.297 1 91.12 306 VAL B N 1
ATOM 4625 C CA . VAL B 1 306 ? -12.359 -15.688 -16.5 1 91.12 306 VAL B CA 1
ATOM 4626 C C . VAL B 1 306 ? -13.797 -16.188 -16.547 1 91.12 306 VAL B C 1
ATOM 4628 O O . VAL B 1 306 ? -14.156 -17.016 -17.391 1 91.12 306 VAL B O 1
ATOM 4631 N N . TRP B 1 307 ? -14.602 -15.641 -15.734 1 90.75 307 TRP B N 1
ATOM 4632 C CA . TRP B 1 307 ? -15.977 -16.109 -15.594 1 90.75 307 TRP B CA 1
ATOM 4633 C C . TRP B 1 307 ? -16.797 -15.727 -16.812 1 90.75 307 TRP B C 1
ATOM 4635 O O . TRP B 1 307 ? -17.766 -16.406 -17.156 1 90.75 307 TRP B O 1
ATOM 4645 N N . ALA B 1 308 ? -16.391 -14.672 -17.406 1 90.62 308 ALA B N 1
ATOM 4646 C CA . ALA B 1 308 ? -17.125 -14.227 -18.594 1 90.62 308 ALA B CA 1
ATOM 4647 C C . ALA B 1 308 ? -17.109 -15.297 -19.688 1 90.62 308 ALA B C 1
ATOM 4649 O O . ALA B 1 308 ? -18.047 -15.391 -20.484 1 90.62 308 ALA B O 1
ATOM 4650 N N . ASP B 1 309 ? -16.25 -16.203 -19.703 1 89.69 309 ASP B N 1
ATOM 4651 C CA . ASP B 1 309 ? -16.094 -17.188 -20.75 1 89.69 309 ASP B CA 1
ATOM 4652 C C . ASP B 1 309 ? -16.469 -18.578 -20.25 1 89.69 309 ASP B C 1
ATOM 4654 O O . ASP B 1 309 ? -16.234 -19.578 -20.938 1 89.69 309 ASP B O 1
ATOM 4658 N N . THR B 1 310 ? -17.031 -18.641 -19.062 1 90.56 310 THR B N 1
ATOM 4659 C CA . THR B 1 310 ? -17.312 -19.953 -18.484 1 90.56 310 THR B CA 1
ATOM 4660 C C . THR B 1 310 ? -18.734 -20.391 -18.781 1 90.56 310 THR B C 1
ATOM 4662 O O . THR B 1 310 ? -19.562 -19.578 -19.219 1 90.56 310 THR B O 1
ATOM 4665 N N . GLU B 1 311 ? -18.984 -21.734 -18.609 1 90.12 311 GLU B N 1
ATOM 4666 C CA . GLU B 1 311 ? -20.312 -22.344 -18.688 1 90.12 311 GLU B CA 1
ATOM 4667 C C . GLU B 1 311 ? -20.766 -22.859 -17.328 1 90.12 311 GLU B C 1
ATOM 4669 O O . GLU B 1 311 ? -20.016 -23.547 -16.625 1 90.12 311 GLU B O 1
ATOM 4674 N N . SER B 1 312 ? -22.016 -22.5 -17 1 90.38 312 SER B N 1
ATOM 4675 C CA . SER B 1 312 ? -22.562 -22.922 -15.711 1 90.38 312 SER B CA 1
ATOM 4676 C C . SER B 1 312 ? -22.891 -24.406 -15.703 1 90.38 312 SER B C 1
ATOM 4678 O O . SER B 1 312 ? -23.469 -24.922 -16.672 1 90.38 312 SER B O 1
ATOM 4680 N N . LEU B 1 313 ? -22.391 -25.047 -14.672 1 84.62 313 LEU B N 1
ATOM 4681 C CA . LEU B 1 313 ? -22.688 -26.469 -14.547 1 84.62 313 LEU B CA 1
ATOM 4682 C C . LEU B 1 313 ? -23.797 -26.719 -13.531 1 84.62 313 LEU B C 1
ATOM 4684 O O . LEU B 1 313 ? -24.344 -27.828 -13.469 1 84.62 313 LEU B O 1
ATOM 4688 N N . SER B 1 314 ? -24.016 -25.844 -12.594 1 66.5 314 SER B N 1
ATOM 4689 C CA . SER B 1 314 ? -25 -26.078 -11.531 1 66.5 314 SER B CA 1
ATOM 4690 C C . SER B 1 314 ? -26.359 -25.5 -11.898 1 66.5 314 SER B C 1
ATOM 4692 O O . SER B 1 314 ? -26.438 -24.516 -12.641 1 66.5 314 SER B O 1
ATOM 4694 N N . ALA B 1 315 ? -27.469 -26.266 -11.922 1 55.91 315 ALA B N 1
ATOM 4695 C CA . ALA B 1 315 ? -28.859 -25.906 -12.195 1 55.91 315 ALA B CA 1
ATOM 4696 C C . ALA B 1 315 ? -29.266 -24.656 -11.43 1 55.91 315 ALA B C 1
ATOM 4698 O O . ALA B 1 315 ? -28.828 -24.453 -10.297 1 55.91 315 ALA B O 1
ATOM 4699 N N . PRO B 1 316 ? -29.656 -23.531 -12.109 1 45.09 316 PRO B N 1
ATOM 4700 C CA . PRO B 1 316 ? -30.234 -22.375 -11.422 1 45.09 316 PRO B CA 1
ATOM 4701 C C . PRO B 1 316 ? -31.172 -22.766 -10.289 1 45.09 316 PRO B C 1
ATOM 4703 O O . PRO B 1 316 ? -31.781 -23.844 -10.328 1 45.09 316 PRO B O 1
ATOM 4706 N N . HIS B 1 317 ? -30.734 -22.609 -9 1 39.25 317 HIS B N 1
ATOM 4707 C CA . HIS B 1 317 ? -31.75 -22.844 -7.992 1 39.25 317 HIS B CA 1
ATOM 4708 C C . HIS B 1 317 ? -33.062 -22.188 -8.383 1 39.25 317 HIS B C 1
ATOM 4710 O O . HIS B 1 317 ? -33.125 -20.984 -8.648 1 39.25 317 HIS B O 1
ATOM 4716 N N . ASN B 1 318 ? -33.844 -22.781 -9.188 1 32.34 318 ASN B N 1
ATOM 4717 C CA . ASN B 1 318 ? -35.25 -22.375 -9.227 1 32.34 318 ASN B CA 1
ATOM 4718 C C . ASN B 1 318 ? -35.812 -22.094 -7.828 1 32.34 318 ASN B C 1
ATOM 4720 O O . ASN B 1 318 ? -35.844 -23 -6.992 1 32.34 318 ASN B O 1
ATOM 4724 N N . PRO B 1 319 ? -35.75 -20.828 -7.418 1 30.55 319 PRO B N 1
ATOM 4725 C CA . PRO B 1 319 ? -36.75 -20.734 -6.348 1 30.55 319 PRO B CA 1
ATOM 4726 C C . PRO B 1 319 ? -38.094 -21.359 -6.727 1 30.55 319 PRO B C 1
ATOM 4728 O O . PRO B 1 319 ? -38.438 -21.406 -7.906 1 30.55 319 PRO B O 1
#